Protein AF-A0A8X8BV41-F1 (afdb_monomer_lite)

Secondary structure (DSSP, 8-state):
--------------------------SSSHHHHHHHHS---HHHHHHHHHHHHHHHHHHHHHHHHHHHHHHHH-HHHHHHHHHTTT---STT--TT-GGGGT-TTEEEEEEEEETTEEEEEEEEPPGGGTTTTTT--HHHHHHHTTSSS-EEEEE--SSS-TT-HHHHHHHHHHHHTT-EEEEE--S---S------THHHHTTSTTHIIIIIHHHHHTT----HHHHGGG--S-EEEEEETT-SSS-HHHHHHHHHHHHH-STTTTS-EEEEEEPGGG--TTT-GGG-TTHHHHH-----------HHHHHHHTS--TT-BGGGSTT--HHHHHHHHHTT--BHHHHHHHHHHTTT-HHHHHHHHHHHH---HHHHHHHHHHHHHHHHHH-

Organism: Polypterus senegalus (NCBI:txid55291)

Radius of gyration: 34.91 Å; chains: 1; bounding box: 72×72×114 Å

InterPro domains:
  IPR004122 Barrier- to-autointegration factor, BAF [PF02961] (304-391)
  IPR004122 Barrier- to-autointegration factor, BAF [SM01023] (303-391)
  IPR029058 Alpha/Beta hydrolase fold [G3DSA:3.40.50.1820] (138-190)
  IPR029058 Alpha/Beta hydrolase fold [G3DSA:3.40.50.1820] (191-283)
  IPR029058 Alpha/Beta hydrolase fold [SSF53474] (110-262)
  IPR036617 Barrier-to-autointegration factor, BAF superfamily [G3DSA:1.10.150.40] (305-392)
  IPR036617 Barrier-to-autointegration factor, BAF superfamily [SSF47798] (305-392)
  IPR051387 Barrier-to-autointegration factor [PTHR47507] (303-392)

Foldseek 3Di:
DDDDDDDDDDDDDDDDDDDDDDPDDPPPPVVVVVVVVVPPDVVNVVVVVVVVVVVVVVVVVVCLVVVLVVCVVDLVSLVCQQLVLPAAPPVDDDLCCLVVLVLQQKHWDWDDPDPPFTKIKIKRFAPVCSVVSHPDDPVVSVVSVPDPFAEDEDEDDSAFACSDNLNSLLSVLQSPLGYTYIYMDPDRRDPDDGDDRCLVVCVPPPCSCVRRVVSCVVVVVDPVLLVVLLVDQAAAEQEEECQAPRDHPVVSVVSLVSNVPHPNCVVHHYYYDYHYVVVVCYPRRPSVDPCVSVVPPPPPPVPDVLPVLLVVCLVDDQPFAFCCSAQLQHPQQSVLCVVVVRGGLVSLLVVCVVVVLDLVVQLVVSCVRRVRDSVSSNSRSVSSVSSVVRPD

Sequence (392 aa):
MAAKALWCHSDLAKHHGALGETNFSYTRHTADFQGKMSSVNPASLLKLRYVALKKVALWLLGLYVAIPFIIKLCPSIQAKLVFLNFVRMPYFIDLRRPQDQGLNHTLNFYLQPEDGVNIGVWHTVPEAFWREAQGKDQQWFEDALASTHPVILYLHGNAGTRGGDHRVQLYKVLSSLGYHVVAFDYRVLPQTLSEISPNEIYRNLPGFDWFFLDAITANDIRFASDENVNHISCPVLILHAEDDTVVPFHLGKKLYEIAASSKSLRGHKVHFIPFPKTLGYRHKYIYRSPELPHILRLKPAVMSSTSQKHRDFVAEPMGDKPVTALSGIGEVLGKKLEEQGFDKAYVVLGQFLILRKDDDLFIDWLKDACGANSKQALLCYSCLKEWCDAFL

pLDDT: mean 77.47, std 22.08, range [22.97, 98.31]

Structure (mmCIF, N/CA/C/O backbone):
data_AF-A0A8X8BV41-F1
#
_entry.id   AF-A0A8X8BV41-F1
#
loop_
_atom_site.group_PDB
_atom_site.id
_atom_site.type_symbol
_atom_site.label_atom_id
_atom_site.label_alt_id
_atom_site.label_comp_id
_atom_site.label_asym_id
_atom_site.label_entity_id
_atom_site.label_seq_id
_atom_site.pdbx_PDB_ins_code
_atom_site.Cartn_x
_atom_site.Cartn_y
_atom_site.Cartn_z
_atom_site.occupancy
_atom_site.B_iso_or_equiv
_atom_site.auth_seq_id
_atom_site.auth_comp_id
_atom_site.auth_asym_id
_atom_site.auth_atom_id
_atom_site.pdbx_PDB_model_num
ATOM 1 N N . MET A 1 1 ? 18.649 -33.928 -14.708 1.00 32.22 1 MET A N 1
ATOM 2 C CA . MET A 1 1 ? 19.553 -34.910 -15.342 1.00 32.22 1 MET A CA 1
ATOM 3 C C . MET A 1 1 ? 19.161 -35.049 -16.795 1.00 32.22 1 MET A C 1
ATOM 5 O O . MET A 1 1 ? 18.019 -35.380 -17.076 1.00 32.22 1 MET A O 1
ATOM 9 N N . ALA A 1 2 ? 20.087 -34.724 -17.689 1.00 25.17 2 ALA A N 1
ATOM 10 C CA . ALA A 1 2 ? 19.976 -34.965 -19.117 1.00 25.17 2 ALA A CA 1
ATOM 11 C C . ALA A 1 2 ? 20.374 -36.413 -19.445 1.00 25.17 2 ALA A C 1
ATOM 13 O O . ALA A 1 2 ? 21.339 -36.910 -18.872 1.00 25.17 2 ALA A O 1
ATOM 14 N N . ALA A 1 3 ? 19.694 -37.034 -20.406 1.00 23.41 3 ALA A N 1
ATOM 15 C CA . ALA A 1 3 ? 20.242 -38.069 -21.288 1.00 23.41 3 ALA A CA 1
ATOM 16 C C . ALA A 1 3 ? 19.293 -38.171 -22.502 1.00 23.41 3 ALA A C 1
ATOM 18 O O . ALA A 1 3 ? 18.113 -38.436 -22.331 1.00 23.41 3 ALA A O 1
ATOM 19 N N . LYS A 1 4 ? 19.668 -37.673 -23.686 1.00 24.06 4 LYS A N 1
ATOM 20 C CA . LYS A 1 4 ? 20.529 -38.312 -24.699 1.00 24.06 4 LYS A CA 1
ATOM 21 C C . LYS A 1 4 ? 19.785 -39.451 -25.412 1.00 24.06 4 LYS A C 1
ATOM 23 O O . LYS A 1 4 ? 19.714 -40.557 -24.900 1.00 24.06 4 LYS A O 1
ATOM 28 N N . ALA A 1 5 ? 19.301 -39.173 -26.620 1.00 24.58 5 ALA A N 1
ATOM 29 C CA . ALA A 1 5 ? 18.943 -40.192 -27.598 1.00 24.58 5 ALA A CA 1
ATOM 30 C C . ALA A 1 5 ? 19.482 -39.757 -28.964 1.00 24.58 5 ALA A C 1
ATOM 32 O O . ALA A 1 5 ? 19.038 -38.777 -29.556 1.00 24.58 5 ALA A O 1
ATOM 33 N N . LEU A 1 6 ? 20.508 -40.476 -29.403 1.00 24.31 6 LEU A N 1
ATOM 34 C CA . LEU A 1 6 ? 20.979 -40.539 -30.775 1.00 24.31 6 LEU A CA 1
ATOM 35 C C . LEU A 1 6 ? 20.575 -41.941 -31.234 1.00 24.31 6 LEU A C 1
ATOM 37 O O . LEU A 1 6 ? 20.955 -42.885 -30.547 1.00 24.31 6 LEU A O 1
ATOM 41 N N . TRP A 1 7 ? 19.853 -42.087 -32.343 1.00 22.97 7 TRP A N 1
ATOM 42 C CA . TRP A 1 7 ? 20.139 -43.141 -33.318 1.00 22.97 7 TRP A CA 1
ATOM 43 C C . TRP A 1 7 ? 19.404 -42.904 -34.638 1.00 22.97 7 TRP A C 1
ATOM 45 O O . TRP A 1 7 ? 18.243 -42.513 -34.690 1.00 22.97 7 TRP A O 1
ATOM 55 N N . CYS A 1 8 ? 20.182 -43.115 -35.689 1.00 23.45 8 CYS A N 1
ATOM 56 C CA . CYS A 1 8 ? 19.851 -43.122 -37.098 1.00 23.45 8 CYS A CA 1
ATOM 57 C C . CYS A 1 8 ? 19.177 -44.456 -37.447 1.00 23.45 8 CYS A C 1
ATOM 59 O O . CYS A 1 8 ? 19.630 -45.480 -36.944 1.00 23.45 8 CYS A O 1
ATOM 61 N N . HIS A 1 9 ? 18.184 -44.464 -38.338 1.00 26.14 9 HIS A N 1
ATOM 62 C CA . HIS A 1 9 ? 18.170 -45.434 -39.432 1.00 26.14 9 HIS A CA 1
ATOM 63 C C . HIS A 1 9 ? 17.243 -45.017 -40.578 1.00 26.14 9 HIS A C 1
ATOM 65 O O . HIS A 1 9 ? 16.128 -44.538 -40.399 1.00 26.14 9 HIS A O 1
ATOM 71 N N . SER A 1 10 ? 17.818 -45.215 -41.756 1.00 26.31 10 SER A N 1
ATOM 72 C CA . SER A 1 10 ? 17.280 -45.292 -43.106 1.00 26.31 10 SER A CA 1
ATOM 73 C C . SER A 1 10 ? 16.012 -46.129 -43.255 1.00 26.31 10 SER A C 1
ATOM 75 O O . SER A 1 10 ? 15.995 -47.256 -42.776 1.00 26.31 10 SER A O 1
ATOM 77 N N . ASP A 1 11 ? 15.070 -45.653 -44.069 1.00 29.02 11 ASP A N 1
ATOM 78 C CA . ASP A 1 11 ? 14.213 -46.501 -44.902 1.00 29.02 11 ASP A CA 1
ATOM 79 C C . ASP A 1 11 ? 13.561 -45.664 -46.004 1.00 29.02 11 ASP A C 1
ATOM 81 O O . ASP A 1 11 ? 12.843 -44.714 -45.709 1.00 29.02 11 ASP A O 1
ATOM 85 N N . LEU A 1 12 ? 13.839 -46.010 -47.267 1.00 29.80 12 LEU A N 1
ATOM 86 C CA . LEU A 1 12 ? 12.862 -46.089 -48.364 1.00 29.80 12 LEU A CA 1
ATOM 87 C C . LEU A 1 12 ? 13.579 -46.375 -49.689 1.00 29.80 12 LEU A C 1
ATOM 89 O O . LEU A 1 12 ? 14.011 -45.483 -50.416 1.00 29.80 12 LEU A O 1
ATOM 93 N N . ALA A 1 13 ? 13.654 -47.663 -50.013 1.00 28.03 13 ALA A N 1
ATOM 94 C CA . ALA A 1 13 ? 13.784 -48.157 -51.374 1.00 28.03 13 ALA A CA 1
ATOM 95 C C . ALA A 1 13 ? 12.485 -48.887 -51.734 1.00 28.03 13 ALA A C 1
ATOM 97 O O . ALA A 1 13 ? 12.073 -49.772 -50.985 1.00 28.03 13 ALA A O 1
ATOM 98 N N . LYS A 1 14 ? 11.866 -48.520 -52.867 1.00 31.17 14 LYS A N 1
ATOM 99 C CA . LYS A 1 14 ? 11.128 -49.393 -53.807 1.00 31.17 14 LYS A CA 1
ATOM 100 C C . LYS A 1 14 ? 10.379 -48.541 -54.840 1.00 31.17 14 LYS A C 1
ATOM 102 O O . LYS A 1 14 ? 9.352 -47.959 -54.523 1.00 31.17 14 LYS A O 1
ATOM 107 N N . HIS A 1 15 ? 10.862 -48.538 -56.081 1.00 31.45 15 HIS A N 1
ATOM 108 C CA . HIS A 1 15 ? 10.036 -48.874 -57.245 1.00 31.45 15 HIS A CA 1
ATOM 109 C C . HIS A 1 15 ? 10.924 -49.194 -58.458 1.00 31.45 15 HIS A C 1
ATOM 111 O O . HIS A 1 15 ? 11.815 -48.436 -58.824 1.00 31.45 15 HIS A O 1
ATOM 117 N N . HIS A 1 16 ? 10.683 -50.376 -59.025 1.00 30.83 16 HIS A N 1
ATOM 118 C CA . HIS A 1 16 ? 11.278 -50.918 -60.245 1.00 30.83 16 HIS A CA 1
ATOM 119 C C . HIS A 1 16 ? 10.719 -50.240 -61.505 1.00 30.83 16 HIS A C 1
ATOM 121 O O . HIS A 1 16 ? 9.516 -49.996 -61.568 1.00 30.83 16 HIS A O 1
ATOM 127 N N . GLY A 1 17 ? 11.546 -50.129 -62.553 1.00 29.02 17 GLY A N 1
ATOM 128 C CA . GLY A 1 17 ? 11.070 -50.259 -63.934 1.00 29.02 17 GLY A CA 1
ATOM 129 C C . GLY A 1 17 ? 11.865 -49.505 -65.005 1.00 29.02 17 GLY A C 1
ATOM 130 O O . GLY A 1 17 ? 11.880 -48.285 -65.008 1.00 29.02 17 GLY A O 1
ATOM 131 N N . ALA A 1 18 ? 12.383 -50.280 -65.964 1.00 31.52 18 ALA A N 1
ATOM 132 C CA . ALA A 1 18 ? 12.799 -49.923 -67.328 1.00 31.52 18 ALA A CA 1
ATOM 133 C C . ALA A 1 18 ? 14.270 -49.514 -67.567 1.00 31.52 18 ALA A C 1
ATOM 135 O O . ALA A 1 18 ? 14.703 -48.385 -67.359 1.00 31.52 18 ALA A O 1
ATOM 136 N N . LEU A 1 19 ? 15.004 -50.500 -68.095 1.00 30.02 19 LEU A N 1
ATOM 137 C CA . LEU A 1 19 ? 16.279 -50.396 -68.797 1.00 30.02 19 LEU A CA 1
ATOM 138 C C . LEU A 1 19 ? 16.107 -49.608 -70.104 1.00 30.02 19 LEU A C 1
ATOM 140 O O . LEU A 1 19 ? 15.294 -49.975 -70.950 1.00 30.02 19 LEU A O 1
ATOM 144 N N . GLY A 1 20 ? 16.929 -48.576 -70.274 1.00 30.23 20 GLY A N 1
ATOM 145 C CA . GLY A 1 20 ? 17.225 -47.924 -71.544 1.00 30.23 20 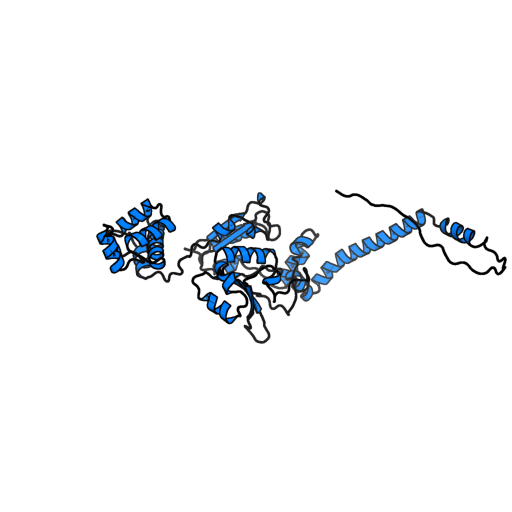GLY A CA 1
ATOM 146 C C . GLY A 1 20 ? 18.695 -47.525 -71.521 1.00 30.23 20 GLY A C 1
ATOM 147 O O . GLY A 1 20 ? 19.109 -46.715 -70.695 1.00 30.23 20 GLY A O 1
ATOM 148 N N . GLU A 1 21 ? 19.495 -48.172 -72.359 1.00 38.38 21 GLU A N 1
ATOM 149 C CA . GLU A 1 21 ? 20.926 -47.939 -72.498 1.00 38.38 21 GLU A CA 1
ATOM 150 C C . GLU A 1 21 ? 21.208 -46.511 -72.974 1.00 38.38 21 GLU A C 1
ATOM 152 O O . GLU A 1 21 ? 20.857 -46.145 -74.090 1.00 38.38 21 GLU 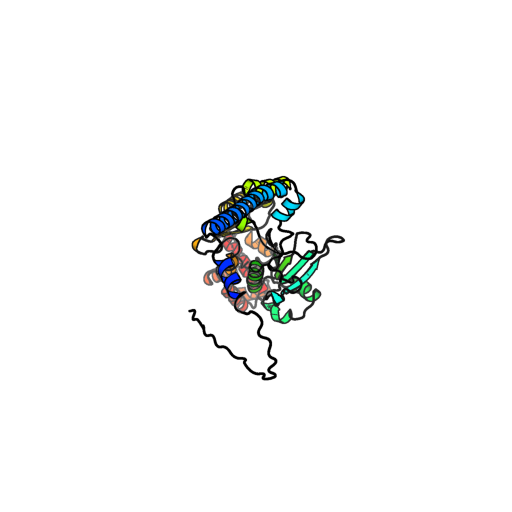A O 1
ATOM 157 N N . THR A 1 22 ? 21.937 -45.734 -72.174 1.00 33.09 22 THR A N 1
ATOM 158 C CA . THR A 1 22 ? 22.790 -44.656 -72.688 1.00 33.09 22 THR A CA 1
ATOM 159 C C . THR A 1 22 ? 24.032 -44.550 -71.812 1.00 33.09 22 THR A C 1
ATOM 161 O O . THR A 1 22 ? 24.012 -43.965 -70.730 1.00 33.09 22 THR A O 1
ATOM 164 N N . ASN A 1 23 ? 25.130 -45.131 -72.295 1.00 40.38 23 ASN A N 1
ATOM 165 C CA . ASN A 1 23 ? 26.480 -44.859 -71.815 1.00 40.38 23 ASN A CA 1
ATOM 166 C C . ASN A 1 23 ? 26.807 -43.379 -72.063 1.00 40.38 23 ASN A C 1
ATOM 168 O O . ASN A 1 23 ? 27.172 -43.005 -73.175 1.00 40.38 23 ASN A O 1
ATOM 172 N N . PHE A 1 24 ? 26.692 -42.536 -71.035 1.00 38.38 24 PHE A N 1
ATOM 173 C CA . PHE A 1 24 ? 27.159 -41.151 -71.088 1.00 38.38 24 PHE A CA 1
ATOM 174 C C . PHE A 1 24 ? 27.867 -40.765 -69.778 1.00 38.38 24 PHE A C 1
ATOM 176 O O . PHE A 1 24 ? 27.253 -40.518 -68.746 1.00 38.38 24 PHE A O 1
ATOM 183 N N . SER A 1 25 ? 29.201 -40.775 -69.837 1.00 42.81 25 SER A N 1
ATOM 184 C CA . SER A 1 25 ? 30.135 -39.947 -69.057 1.00 42.81 25 SER A CA 1
ATOM 185 C C . SER A 1 25 ? 29.757 -39.584 -67.605 1.00 42.81 25 SER A C 1
ATOM 187 O O . SER A 1 25 ? 29.517 -38.416 -67.304 1.00 42.81 25 SER A O 1
ATOM 189 N N . TYR A 1 26 ? 29.814 -40.540 -66.672 1.00 35.38 26 TYR A N 1
ATOM 190 C CA . TYR A 1 26 ? 29.650 -40.273 -65.229 1.00 35.38 26 TYR A CA 1
ATOM 191 C C . TYR A 1 26 ? 30.957 -40.355 -64.416 1.00 35.38 26 TYR A C 1
ATOM 193 O O . TYR A 1 26 ? 30.945 -40.585 -63.213 1.00 35.38 26 TYR A O 1
ATOM 201 N N . THR A 1 27 ? 32.112 -40.145 -65.054 1.00 43.97 27 THR A N 1
ATOM 202 C CA . THR A 1 27 ? 33.430 -40.085 -64.385 1.00 43.97 27 THR A CA 1
ATOM 203 C C . THR A 1 27 ? 34.050 -38.686 -64.354 1.00 43.97 27 THR A C 1
ATOM 205 O O . THR A 1 27 ? 35.176 -38.531 -63.892 1.00 43.97 27 THR A O 1
ATOM 208 N N . ARG A 1 28 ? 33.332 -37.640 -64.796 1.00 42.06 28 ARG A N 1
ATOM 209 C CA . ARG A 1 28 ? 33.878 -36.268 -64.864 1.00 42.06 28 ARG A CA 1
ATOM 210 C C . ARG A 1 28 ? 33.274 -35.265 -63.868 1.00 42.06 28 ARG A C 1
ATOM 212 O O . ARG A 1 28 ? 33.862 -34.211 -63.669 1.00 42.06 28 ARG A O 1
ATOM 219 N N . HIS A 1 29 ? 32.172 -35.594 -63.185 1.00 42.81 29 HIS A N 1
ATOM 220 C CA . HIS A 1 29 ? 31.518 -34.668 -62.241 1.00 42.81 29 HIS A CA 1
ATOM 221 C C . HIS A 1 29 ? 31.833 -34.899 -60.755 1.00 42.81 29 HIS A C 1
ATOM 223 O O . HIS A 1 29 ? 31.687 -33.975 -59.960 1.00 42.81 29 HIS A O 1
ATOM 229 N N . THR A 1 30 ? 32.331 -36.073 -60.360 1.00 43.09 30 THR A N 1
ATOM 230 C CA . THR A 1 30 ? 32.757 -36.331 -58.970 1.00 43.09 30 THR A CA 1
ATOM 231 C C . THR A 1 30 ? 34.164 -35.799 -58.673 1.00 43.09 30 THR A C 1
ATOM 233 O O . THR A 1 30 ? 34.426 -35.360 -57.554 1.00 43.09 30 THR A O 1
ATOM 236 N N . ALA A 1 31 ? 35.037 -35.716 -59.682 1.00 42.62 31 ALA A N 1
ATOM 237 C CA . ALA A 1 31 ? 36.357 -35.092 -59.555 1.00 42.62 31 ALA A CA 1
ATOM 238 C C . ALA A 1 31 ? 36.287 -33.555 -59.434 1.00 42.62 31 ALA A C 1
ATOM 240 O O . ALA A 1 31 ? 37.092 -32.955 -58.723 1.00 42.62 31 ALA A O 1
ATOM 241 N N . ASP A 1 32 ? 35.293 -32.913 -60.060 1.00 46.22 32 ASP A N 1
ATOM 242 C CA . ASP A 1 32 ? 35.145 -31.448 -60.037 1.00 46.22 32 ASP A CA 1
ATOM 243 C C . ASP A 1 32 ? 34.512 -30.927 -58.727 1.00 46.22 32 ASP A C 1
ATOM 245 O O . ASP A 1 32 ? 34.678 -29.763 -58.360 1.00 46.22 32 ASP A O 1
ATOM 249 N N . PHE A 1 33 ? 33.848 -31.802 -57.958 1.00 43.59 33 PHE A N 1
ATOM 250 C CA . PHE A 1 33 ? 33.323 -31.469 -56.627 1.00 43.59 33 PHE A CA 1
ATOM 251 C C . PHE A 1 33 ? 34.357 -31.682 -55.506 1.00 43.59 33 PHE A C 1
ATOM 253 O O . PHE A 1 33 ? 34.440 -30.864 -54.590 1.00 43.59 33 PHE A O 1
ATOM 260 N N . GLN A 1 34 ? 35.216 -32.707 -55.602 1.00 42.97 34 GLN A N 1
ATOM 261 C CA . GLN A 1 34 ? 36.359 -32.876 -54.688 1.00 42.97 34 GLN A CA 1
ATOM 262 C C . GLN A 1 34 ? 37.498 -31.877 -54.971 1.00 42.97 34 GLN A C 1
ATOM 264 O O . GLN A 1 34 ? 38.165 -31.424 -54.038 1.00 42.97 34 GLN A O 1
ATOM 269 N N . GLY A 1 35 ? 37.677 -31.441 -56.223 1.00 41.50 35 GLY A N 1
ATOM 270 C CA . GLY A 1 35 ? 38.643 -30.398 -56.587 1.00 41.50 35 GLY A CA 1
ATOM 271 C C . GLY A 1 35 ? 38.282 -29.001 -56.063 1.00 41.50 35 GLY A C 1
ATOM 272 O O . GLY A 1 35 ? 39.164 -28.263 -55.626 1.00 41.50 35 GLY A O 1
ATOM 273 N N . LYS A 1 36 ? 36.988 -28.650 -56.012 1.00 46.28 36 LYS A N 1
ATOM 274 C CA . LYS A 1 36 ? 36.519 -27.336 -55.522 1.00 46.28 36 LYS A CA 1
ATOM 275 C C . LYS A 1 36 ? 36.455 -27.196 -54.002 1.00 46.28 36 LYS A C 1
ATOM 277 O O . LYS A 1 36 ? 36.433 -26.073 -53.507 1.00 46.28 36 LYS A O 1
ATOM 282 N N . MET A 1 37 ? 36.462 -28.299 -53.253 1.00 44.31 37 MET A N 1
ATOM 283 C CA . MET A 1 37 ? 36.506 -28.257 -51.783 1.00 44.31 37 MET A CA 1
ATOM 284 C C . MET A 1 37 ? 37.936 -28.300 -51.218 1.00 44.31 37 MET A C 1
ATOM 286 O O . MET A 1 37 ? 38.140 -27.999 -50.045 1.00 44.31 37 MET A O 1
ATOM 290 N N . SER A 1 38 ? 38.930 -28.586 -52.066 1.00 50.47 38 SER A N 1
ATOM 291 C CA . SER A 1 38 ? 40.355 -28.648 -51.703 1.00 50.47 38 SER A CA 1
ATOM 292 C C . SER A 1 38 ? 41.100 -27.315 -51.872 1.00 50.47 38 SER A C 1
ATOM 294 O O . SER A 1 38 ? 42.252 -27.199 -51.463 1.00 50.47 38 SER A O 1
ATOM 296 N N . SER A 1 39 ? 40.477 -26.294 -52.471 1.00 52.91 39 SER A N 1
ATOM 297 C CA . SER A 1 39 ? 41.151 -25.034 -52.827 1.00 52.91 39 SER A CA 1
ATOM 298 C C . SER A 1 39 ? 40.865 -23.866 -51.881 1.00 52.91 39 SER A C 1
ATOM 300 O O . SER A 1 39 ? 41.345 -22.755 -52.115 1.00 52.91 39 SER A O 1
ATOM 302 N N . VAL A 1 40 ? 40.091 -24.068 -50.811 1.00 57.94 40 VAL A N 1
ATOM 303 C CA . VAL A 1 40 ? 39.824 -22.993 -49.850 1.00 57.94 40 VAL A CA 1
ATOM 304 C C . VAL A 1 40 ? 40.877 -23.031 -48.752 1.00 57.94 40 VAL A C 1
ATOM 306 O O . VAL A 1 40 ? 40.773 -23.771 -47.778 1.00 57.94 40 VAL A O 1
ATOM 309 N N . ASN A 1 41 ? 41.912 -22.208 -48.919 1.00 66.88 41 ASN A N 1
ATOM 310 C CA . ASN A 1 41 ? 42.982 -22.064 -47.940 1.00 66.88 41 ASN A CA 1
ATOM 311 C C . ASN A 1 41 ? 42.385 -21.709 -46.553 1.00 66.88 41 ASN A C 1
ATOM 313 O O . ASN A 1 41 ? 41.722 -20.673 -46.438 1.00 66.88 41 ASN A O 1
ATOM 317 N N . PRO A 1 42 ? 42.619 -22.495 -45.487 1.00 65.62 42 PRO A N 1
ATOM 318 C CA . PRO A 1 42 ? 42.058 -22.239 -44.157 1.00 65.62 42 PRO A CA 1
ATOM 319 C C . PRO A 1 42 ? 42.440 -20.857 -43.596 1.00 65.62 42 PRO A C 1
ATOM 321 O O . PRO A 1 42 ? 41.635 -20.228 -42.907 1.00 65.62 42 PRO A O 1
ATOM 324 N N . ALA A 1 43 ? 43.604 -20.309 -43.972 1.00 67.50 43 ALA A N 1
ATOM 325 C CA . ALA A 1 43 ? 44.007 -18.946 -43.616 1.00 67.50 43 ALA A CA 1
ATOM 326 C C . ALA A 1 43 ? 43.138 -17.863 -44.292 1.00 67.50 43 ALA A C 1
ATOM 328 O O . ALA A 1 43 ? 42.936 -16.783 -43.733 1.00 67.50 43 ALA A O 1
ATOM 329 N N . SER A 1 44 ? 42.597 -18.149 -45.482 1.00 68.38 44 SER A N 1
ATOM 330 C CA . SER A 1 44 ? 41.702 -17.248 -46.223 1.00 68.38 44 SER A CA 1
ATOM 331 C C . SER A 1 44 ? 40.308 -17.185 -45.585 1.00 68.38 44 SER A C 1
ATOM 333 O O . SER A 1 44 ? 39.763 -16.094 -45.416 1.00 68.38 44 SER A O 1
ATOM 335 N N . LEU A 1 45 ? 39.787 -18.321 -45.103 1.00 69.00 45 LEU A N 1
ATOM 336 C CA . LEU A 1 45 ? 38.539 -18.397 -44.333 1.00 69.00 45 LEU A CA 1
ATOM 337 C C . LEU A 1 45 ? 38.669 -17.724 -42.964 1.00 69.00 45 LEU A C 1
ATOM 339 O O . LEU A 1 45 ? 37.757 -17.010 -42.543 1.00 69.00 45 LEU A O 1
ATOM 343 N N . LEU A 1 46 ? 39.807 -17.904 -42.282 1.00 72.81 46 LEU A N 1
ATOM 344 C CA . LEU A 1 46 ? 40.084 -17.223 -41.015 1.00 72.81 46 LEU A CA 1
ATOM 345 C C . LEU A 1 46 ? 40.148 -15.701 -41.196 1.00 72.81 46 LEU A C 1
ATOM 347 O O . LEU A 1 46 ? 39.543 -14.968 -40.415 1.00 72.81 46 LEU A O 1
ATOM 351 N N . LYS A 1 47 ? 40.823 -15.218 -42.251 1.00 76.19 47 LYS A N 1
ATOM 352 C CA . LYS A 1 47 ? 40.861 -13.788 -42.597 1.00 76.19 47 LYS A CA 1
ATOM 353 C C . LYS A 1 47 ? 39.470 -13.238 -42.905 1.00 76.19 47 LYS A C 1
ATOM 355 O O . LYS A 1 47 ? 39.131 -12.166 -42.409 1.00 76.19 47 LYS A O 1
ATOM 360 N N . LEU A 1 48 ? 38.652 -13.964 -43.668 1.00 76.69 48 LEU A N 1
ATOM 361 C CA . LEU A 1 48 ? 37.287 -13.540 -43.993 1.00 76.69 48 LEU A CA 1
ATOM 362 C C . LEU A 1 48 ? 36.414 -13.433 -42.730 1.00 76.69 48 LEU A C 1
ATOM 364 O O . LEU A 1 48 ? 35.725 -12.431 -42.533 1.00 76.69 48 LEU A O 1
ATOM 368 N N . ARG A 1 49 ? 36.506 -14.425 -41.832 1.00 78.81 49 ARG A N 1
ATOM 369 C CA . ARG A 1 49 ? 35.827 -14.427 -40.526 1.00 78.81 49 ARG A CA 1
ATOM 370 C C . ARG A 1 49 ? 36.300 -13.292 -39.622 1.00 78.81 49 ARG A C 1
ATOM 372 O O . ARG A 1 49 ? 35.471 -12.629 -39.011 1.00 78.81 49 ARG A O 1
ATOM 379 N N . TYR A 1 50 ? 37.602 -13.030 -39.572 1.00 83.00 50 TYR A N 1
ATOM 380 C CA . TYR A 1 50 ? 38.171 -11.924 -38.802 1.00 83.00 50 TYR A CA 1
ATOM 381 C C . TYR A 1 50 ? 37.699 -10.558 -39.317 1.00 83.00 50 TYR A C 1
ATOM 383 O O . TYR A 1 50 ? 37.314 -9.699 -38.528 1.00 83.00 50 TYR A O 1
ATOM 391 N N . VAL A 1 51 ? 37.655 -10.357 -40.637 1.00 84.69 51 VAL A N 1
ATOM 392 C CA . VAL A 1 51 ? 37.138 -9.118 -41.240 1.00 84.69 51 VAL A CA 1
ATOM 393 C C . VAL A 1 51 ? 35.643 -8.949 -40.959 1.00 84.69 51 VAL A C 1
ATOM 395 O O . VAL A 1 51 ? 35.214 -7.843 -40.632 1.00 84.69 51 VAL A O 1
ATOM 398 N N . ALA A 1 52 ? 34.855 -10.024 -41.036 1.00 84.50 52 ALA A N 1
ATOM 399 C CA . ALA A 1 52 ? 33.438 -9.993 -40.681 1.00 84.50 52 ALA A CA 1
ATOM 400 C C . ALA A 1 52 ? 33.232 -9.655 -39.193 1.00 84.50 52 ALA A C 1
ATOM 402 O O . ALA A 1 52 ? 32.476 -8.739 -38.881 1.00 84.50 52 ALA A O 1
ATOM 403 N N . LEU A 1 53 ? 33.967 -10.307 -38.286 1.00 86.81 53 LEU A N 1
ATOM 404 C CA . LEU A 1 53 ? 33.933 -10.024 -36.846 1.00 86.81 53 LEU A CA 1
ATOM 405 C C . LEU A 1 53 ? 34.351 -8.583 -36.534 1.00 86.81 53 LEU A C 1
ATOM 407 O O . LEU A 1 53 ? 33.690 -7.914 -35.747 1.00 86.81 53 LEU A O 1
ATOM 411 N N . LYS A 1 54 ? 35.394 -8.067 -37.195 1.00 87.00 54 LYS A N 1
ATOM 412 C CA . LYS A 1 54 ? 35.837 -6.675 -37.045 1.00 87.00 54 LYS A CA 1
ATOM 413 C C . LYS A 1 54 ? 34.773 -5.684 -37.525 1.00 87.00 54 LYS A C 1
ATOM 415 O O . LYS A 1 54 ? 34.555 -4.671 -36.870 1.00 87.00 54 LYS A O 1
ATOM 420 N N . LYS A 1 55 ? 34.090 -5.971 -38.639 1.00 87.50 55 LYS A N 1
ATOM 421 C CA . LYS A 1 55 ? 32.974 -5.147 -39.132 1.00 87.50 55 LYS A CA 1
ATOM 422 C C . LYS A 1 55 ? 31.789 -5.163 -38.170 1.00 87.50 55 LYS A C 1
ATOM 424 O O . LYS A 1 55 ? 31.237 -4.101 -37.913 1.00 87.50 55 LYS A O 1
ATOM 429 N N . VAL A 1 56 ? 31.438 -6.325 -37.615 1.00 88.38 56 VAL A N 1
ATOM 430 C CA . VAL A 1 56 ? 30.389 -6.447 -36.590 1.00 88.38 56 VAL A CA 1
ATOM 431 C C . VAL A 1 56 ? 30.773 -5.666 -35.334 1.00 88.38 56 VAL A C 1
ATOM 433 O O . VAL A 1 56 ? 29.968 -4.885 -34.845 1.00 88.38 56 VAL A O 1
ATOM 436 N N . ALA A 1 57 ? 32.011 -5.794 -34.853 1.00 86.50 57 ALA A N 1
ATOM 437 C CA . ALA A 1 57 ? 32.498 -5.050 -33.692 1.00 86.50 57 ALA A CA 1
ATOM 438 C C . ALA A 1 57 ? 32.475 -3.527 -33.918 1.00 86.50 57 ALA A C 1
ATOM 440 O O . ALA A 1 57 ? 32.036 -2.788 -33.043 1.00 86.50 57 ALA A O 1
ATOM 441 N N . LEU A 1 58 ? 32.883 -3.054 -35.103 1.00 89.25 58 LEU A N 1
ATOM 442 C CA . LEU A 1 58 ? 32.798 -1.637 -35.477 1.00 89.25 58 LEU A CA 1
ATOM 443 C C . LEU A 1 58 ? 31.349 -1.150 -35.588 1.00 89.25 58 LEU A C 1
ATOM 445 O O . LEU A 1 58 ? 31.059 -0.032 -35.176 1.00 89.25 58 LEU A O 1
ATOM 449 N N . TRP A 1 59 ? 30.439 -1.980 -36.101 1.00 89.94 59 TRP A N 1
ATOM 450 C CA . TRP A 1 59 ? 29.007 -1.675 -36.136 1.00 89.94 59 TRP A CA 1
ATOM 451 C C . TRP A 1 59 ? 28.410 -1.570 -34.733 1.00 89.94 59 TRP A C 1
ATOM 453 O O . TRP A 1 59 ? 27.693 -0.617 -34.447 1.00 89.94 59 TRP A O 1
ATOM 463 N N . LEU A 1 60 ? 28.735 -2.510 -33.842 1.00 82.19 60 LEU A N 1
ATOM 464 C CA . LEU A 1 60 ? 28.303 -2.479 -32.444 1.00 82.19 60 LEU A CA 1
ATOM 465 C C . LEU A 1 60 ? 28.866 -1.256 -31.711 1.00 82.19 60 LEU A C 1
ATOM 467 O O . LEU A 1 60 ? 28.133 -0.610 -30.970 1.00 82.19 60 LEU A O 1
ATOM 471 N N . LEU A 1 61 ? 30.127 -0.894 -31.966 1.00 82.62 61 LEU A N 1
ATOM 472 C CA . LEU A 1 61 ? 30.740 0.321 -31.428 1.00 82.62 61 LEU A CA 1
ATOM 473 C C . LEU A 1 61 ? 30.066 1.589 -31.975 1.00 82.62 61 LEU A C 1
ATOM 475 O O . LEU A 1 61 ? 29.783 2.513 -31.220 1.00 82.62 61 LEU A O 1
ATOM 479 N N . GLY A 1 62 ? 29.764 1.623 -33.275 1.00 84.88 62 GLY A N 1
ATOM 480 C CA . GLY A 1 62 ? 29.036 2.722 -33.905 1.00 84.88 62 GLY A CA 1
ATOM 481 C C . GLY A 1 62 ? 27.635 2.893 -33.321 1.00 84.88 62 GLY A C 1
ATOM 482 O O . GLY A 1 62 ? 27.257 4.005 -32.967 1.00 84.88 62 GLY A O 1
ATOM 483 N N . LEU A 1 63 ? 26.893 1.798 -33.138 1.00 80.12 63 LEU A N 1
ATOM 484 C CA . LEU A 1 63 ? 25.593 1.803 -32.461 1.00 80.12 63 LEU A CA 1
ATOM 485 C C . LEU A 1 63 ? 25.714 2.277 -31.009 1.00 80.12 63 LEU A C 1
ATOM 487 O O . LEU A 1 63 ? 24.920 3.106 -30.573 1.00 80.12 63 LEU A O 1
ATOM 491 N N . TYR A 1 64 ? 26.730 1.807 -30.283 1.00 74.88 64 TYR A N 1
ATOM 492 C CA . TYR A 1 64 ? 26.995 2.200 -28.900 1.00 74.88 64 TYR A CA 1
ATOM 493 C C . TYR A 1 64 ? 27.226 3.712 -28.747 1.00 74.88 64 TYR A C 1
ATOM 495 O O . TYR A 1 64 ? 26.771 4.300 -27.772 1.00 74.88 64 TYR A O 1
ATOM 503 N N . VAL A 1 65 ? 27.876 4.357 -29.723 1.00 79.06 65 VAL A N 1
ATOM 504 C CA . VAL A 1 65 ? 28.104 5.813 -29.720 1.00 79.06 65 VAL A CA 1
ATOM 505 C C . VAL A 1 65 ? 26.902 6.591 -30.272 1.00 79.06 65 VAL A C 1
ATOM 507 O O . VAL A 1 65 ? 26.543 7.641 -29.739 1.00 79.06 65 VAL A O 1
ATOM 510 N N . ALA A 1 66 ? 26.253 6.094 -31.327 1.00 78.44 66 ALA A N 1
ATOM 511 C CA . ALA A 1 66 ? 25.172 6.801 -32.011 1.00 78.44 66 ALA A CA 1
ATOM 512 C C . ALA A 1 66 ? 23.861 6.815 -31.211 1.00 78.44 66 ALA A C 1
ATOM 514 O O . ALA A 1 66 ? 23.171 7.833 -31.195 1.00 78.44 66 ALA A O 1
ATOM 515 N N . ILE A 1 67 ? 23.515 5.715 -30.532 1.00 72.94 67 ILE A N 1
ATOM 516 C CA . ILE A 1 67 ? 22.252 5.585 -29.787 1.00 72.94 67 ILE A CA 1
ATOM 517 C C . ILE A 1 67 ? 22.122 6.668 -28.691 1.00 72.94 67 ILE A C 1
ATOM 519 O O . ILE A 1 67 ? 21.109 7.372 -28.696 1.00 72.94 67 ILE A O 1
ATOM 523 N N . PRO A 1 68 ? 23.120 6.896 -27.810 1.00 67.00 68 PRO A N 1
ATOM 524 C CA . PRO A 1 68 ? 23.061 7.972 -26.818 1.00 67.00 68 PRO A CA 1
ATOM 525 C C . PRO A 1 68 ? 22.922 9.372 -27.431 1.00 67.00 68 PRO A C 1
ATOM 527 O O . PRO A 1 68 ? 22.183 10.207 -26.909 1.00 67.00 68 PRO A O 1
ATOM 530 N N . PHE A 1 69 ? 23.584 9.625 -28.563 1.00 73.56 69 PHE A N 1
ATOM 531 C CA . PHE A 1 69 ? 23.552 10.923 -29.240 1.00 73.56 69 PHE A CA 1
ATOM 532 C C . PHE A 1 69 ? 22.193 11.210 -29.899 1.00 73.56 69 PHE A C 1
ATOM 534 O O . PHE A 1 69 ? 21.642 12.296 -29.730 1.00 73.56 69 PHE A O 1
ATOM 541 N N . ILE A 1 70 ? 21.608 10.222 -30.586 1.00 70.06 70 ILE A N 1
ATOM 542 C CA . ILE A 1 70 ? 20.273 10.324 -31.203 1.00 70.06 70 ILE A CA 1
ATOM 543 C C . ILE A 1 70 ? 19.201 10.585 -30.139 1.00 70.06 70 ILE A C 1
ATOM 545 O O . ILE A 1 70 ? 18.313 11.414 -30.336 1.00 70.06 70 ILE A O 1
ATOM 549 N N . ILE A 1 71 ? 19.297 9.908 -28.995 1.00 63.44 71 ILE A N 1
ATOM 550 C CA . ILE A 1 71 ? 18.360 10.079 -27.882 1.00 63.44 71 ILE A CA 1
ATOM 551 C C . ILE A 1 71 ? 18.504 11.473 -27.267 1.00 63.44 71 ILE A C 1
ATOM 553 O O . ILE A 1 71 ? 17.494 12.106 -26.976 1.00 63.44 71 ILE A O 1
ATOM 557 N N . LYS A 1 72 ? 19.727 12.008 -27.148 1.00 65.38 72 LYS A N 1
ATOM 558 C CA . LYS A 1 72 ? 19.956 13.380 -26.669 1.00 65.38 72 LYS A CA 1
ATOM 559 C C . LYS A 1 72 ? 19.386 14.457 -27.595 1.00 65.38 72 LYS A C 1
ATOM 561 O O . LYS A 1 72 ? 18.893 15.470 -27.113 1.00 65.38 72 LYS A O 1
ATOM 566 N N . LEU A 1 73 ? 19.427 14.238 -28.907 1.00 71.81 73 LEU A N 1
ATOM 567 C CA . LEU A 1 73 ? 18.898 15.181 -29.897 1.00 71.81 73 LEU A CA 1
ATOM 568 C C . LEU A 1 73 ? 17.364 15.200 -29.974 1.00 71.81 73 LEU A C 1
ATOM 570 O O . LEU A 1 73 ? 16.803 16.103 -30.592 1.00 71.81 73 LEU A O 1
ATOM 574 N N . CYS A 1 74 ? 16.674 14.225 -29.372 1.00 68.12 74 CYS A N 1
ATOM 575 C CA . CYS A 1 74 ? 15.226 14.096 -29.488 1.00 68.12 74 CYS A CA 1
ATOM 576 C C . CYS A 1 74 ? 14.534 14.018 -28.111 1.00 68.12 74 CYS A C 1
ATOM 578 O O . CYS A 1 74 ? 14.353 12.922 -27.571 1.00 68.12 74 CYS A O 1
ATOM 580 N N . PRO A 1 75 ? 14.047 15.154 -27.572 1.00 62.31 75 PRO A N 1
ATOM 581 C CA . PRO A 1 75 ? 13.325 15.203 -26.294 1.00 62.31 75 PRO A CA 1
ATOM 582 C C . PRO A 1 75 ? 12.108 14.264 -26.236 1.00 62.31 75 PRO A C 1
ATOM 584 O O . PRO A 1 75 ? 11.832 13.633 -25.218 1.00 62.31 75 PRO A O 1
ATOM 587 N N . SER A 1 76 ? 11.419 14.069 -27.366 1.00 56.56 76 SER A N 1
ATOM 588 C CA . SER A 1 76 ? 10.284 13.138 -27.447 1.00 56.56 76 SER A CA 1
ATOM 589 C C . SER A 1 76 ? 10.678 11.667 -27.232 1.00 56.56 76 SER A C 1
ATOM 591 O O . SER A 1 76 ? 9.870 10.878 -26.739 1.00 56.56 76 SER A O 1
ATOM 593 N N . ILE A 1 77 ? 11.916 11.286 -27.572 1.00 60.94 77 ILE A N 1
ATOM 594 C CA . ILE A 1 77 ? 12.465 9.945 -27.332 1.00 60.94 77 ILE A CA 1
ATOM 595 C C . ILE A 1 77 ? 12.945 9.829 -25.879 1.00 60.94 77 ILE A C 1
ATOM 597 O O . ILE A 1 77 ? 12.737 8.788 -25.259 1.00 60.94 77 ILE A O 1
ATOM 601 N N . GLN A 1 78 ? 13.499 10.902 -25.305 1.00 56.94 78 GLN A N 1
ATOM 602 C CA . GLN A 1 78 ? 13.887 10.972 -23.890 1.00 56.94 78 GLN A CA 1
ATOM 603 C C . GLN A 1 78 ? 12.703 10.753 -22.948 1.00 56.94 78 GLN A C 1
ATOM 605 O O . GLN A 1 78 ? 12.750 9.846 -22.122 1.00 56.94 78 GLN A O 1
ATOM 610 N N . ALA A 1 79 ? 11.612 11.509 -23.111 1.00 55.66 79 ALA A N 1
ATOM 611 C CA . ALA A 1 79 ? 10.409 11.341 -22.295 1.00 55.66 79 ALA A CA 1
ATOM 612 C C . ALA A 1 79 ? 9.854 9.908 -22.412 1.00 55.66 79 ALA A C 1
ATOM 614 O O . ALA A 1 79 ? 9.524 9.259 -21.419 1.00 55.66 79 ALA A O 1
ATOM 615 N N . LYS A 1 80 ? 9.843 9.355 -23.630 1.00 56.22 80 LYS A N 1
ATOM 616 C CA . LYS A 1 80 ? 9.445 7.965 -23.880 1.00 56.22 80 LYS A CA 1
ATOM 617 C C . LYS A 1 80 ? 10.363 6.951 -23.192 1.00 56.22 80 LYS A C 1
ATOM 619 O O . LYS A 1 80 ? 9.847 5.938 -22.741 1.00 56.22 80 LYS A O 1
ATOM 624 N N . LEU A 1 81 ? 11.670 7.198 -23.078 1.00 57.81 81 LEU A N 1
ATOM 625 C CA . LEU A 1 81 ? 12.649 6.334 -22.394 1.00 57.81 81 LEU A CA 1
ATOM 626 C C . LEU A 1 81 ? 12.629 6.454 -20.873 1.00 57.81 81 LEU A C 1
ATOM 628 O O . LEU A 1 81 ? 12.837 5.452 -20.200 1.00 57.81 81 LEU A O 1
ATOM 632 N N . VAL A 1 82 ? 12.354 7.640 -20.333 1.00 54.81 82 VAL A N 1
ATOM 633 C CA . VAL A 1 82 ? 12.222 7.869 -18.886 1.00 54.81 82 VAL A CA 1
ATOM 634 C C . VAL A 1 82 ? 10.964 7.194 -18.341 1.00 54.81 82 VAL A C 1
ATOM 636 O O . VAL A 1 82 ? 11.005 6.545 -17.295 1.00 54.81 82 VAL A O 1
ATOM 639 N N . PHE A 1 83 ? 9.850 7.310 -19.065 1.00 51.41 83 PHE A N 1
ATOM 640 C CA . PHE A 1 83 ? 8.570 6.726 -18.659 1.00 51.41 83 PHE A CA 1
ATOM 641 C C . PHE A 1 83 ? 8.319 5.322 -19.232 1.00 51.41 83 PHE A C 1
ATOM 643 O O . PHE A 1 83 ? 7.419 4.624 -18.769 1.00 51.41 83 PHE A O 1
ATOM 650 N N . LEU A 1 84 ? 9.111 4.895 -20.225 1.00 51.25 84 LEU A N 1
ATOM 651 C CA . LEU A 1 84 ? 8.937 3.643 -20.981 1.00 51.25 84 LEU A CA 1
ATOM 652 C C . LEU A 1 84 ? 7.554 3.444 -21.552 1.00 51.25 84 LEU A C 1
ATOM 654 O O . LEU A 1 84 ? 7.032 2.335 -21.631 1.00 51.25 84 LEU A O 1
ATOM 658 N N . ASN A 1 85 ? 7.014 4.532 -22.075 1.00 47.28 85 ASN A N 1
ATOM 659 C CA . ASN A 1 85 ? 5.693 4.551 -22.677 1.00 47.28 85 ASN A CA 1
ATOM 660 C C . ASN A 1 85 ? 5.613 3.746 -23.991 1.00 47.28 85 ASN A C 1
ATOM 662 O O . ASN A 1 85 ? 4.578 3.787 -24.638 1.00 47.28 85 ASN A O 1
ATOM 666 N N . PHE A 1 86 ? 6.679 3.063 -24.435 1.00 42.72 86 PHE A N 1
ATOM 667 C CA . PHE A 1 86 ? 6.756 2.405 -25.749 1.00 42.72 86 PHE A CA 1
ATOM 668 C C . PHE A 1 86 ? 7.177 0.924 -25.730 1.00 42.72 86 PHE A C 1
ATOM 670 O O . PHE A 1 86 ? 7.115 0.277 -26.775 1.00 42.72 86 PHE A O 1
ATOM 677 N N . VAL A 1 87 ? 7.602 0.363 -24.591 1.00 42.81 87 VAL A N 1
ATOM 678 C CA . VAL A 1 87 ? 8.019 -1.051 -24.500 1.00 42.81 87 VAL A CA 1
ATOM 679 C C . VAL A 1 87 ? 6.856 -1.893 -23.963 1.00 42.81 87 VAL A C 1
ATOM 681 O O . VAL A 1 87 ? 6.316 -1.591 -22.904 1.00 42.81 87 VAL A O 1
ATOM 684 N N . ARG A 1 88 ? 6.461 -2.929 -24.722 1.00 47.78 88 ARG A N 1
ATOM 685 C CA . ARG A 1 88 ? 5.445 -3.939 -24.362 1.00 47.78 88 ARG A CA 1
ATOM 686 C C . ARG A 1 88 ? 6.136 -5.211 -23.866 1.00 47.78 88 ARG A C 1
ATOM 688 O O . ARG A 1 88 ? 6.541 -5.992 -24.715 1.00 47.78 88 ARG A O 1
ATOM 695 N N . MET A 1 89 ? 6.277 -5.447 -22.562 1.00 42.47 89 MET A N 1
ATOM 696 C CA . MET A 1 89 ? 6.705 -6.742 -22.003 1.00 42.47 89 MET A CA 1
ATOM 697 C C . MET A 1 89 ? 6.227 -6.932 -20.544 1.00 42.47 89 MET A C 1
ATOM 699 O O . MET A 1 89 ? 6.707 -6.223 -19.673 1.00 42.47 89 MET A O 1
ATOM 703 N N . PRO A 1 90 ? 5.412 -7.950 -20.209 1.00 47.19 90 PRO A N 1
ATOM 704 C CA . PRO A 1 90 ? 5.006 -9.053 -21.065 1.00 47.19 90 PRO A CA 1
ATOM 705 C C . PRO A 1 90 ? 3.814 -8.664 -21.946 1.00 47.19 90 PRO A C 1
ATOM 707 O O . PRO A 1 90 ? 2.865 -8.028 -21.499 1.00 47.19 90 PRO A O 1
ATOM 710 N N . TYR A 1 91 ? 3.848 -9.111 -23.202 1.00 52.50 91 TYR A N 1
ATOM 711 C CA . TYR A 1 91 ? 2.846 -8.869 -24.253 1.00 52.50 91 TYR A CA 1
ATOM 712 C C . TYR A 1 91 ? 1.405 -9.343 -23.938 1.00 52.50 91 TYR A C 1
ATOM 714 O O . TYR A 1 91 ? 0.541 -9.247 -24.805 1.00 52.50 91 TYR A O 1
ATOM 722 N N . PHE A 1 92 ? 1.123 -9.859 -22.736 1.00 57.78 92 PHE A N 1
ATOM 723 C CA . PHE A 1 92 ? -0.032 -10.727 -22.471 1.00 57.78 92 PHE A CA 1
ATOM 724 C C . PHE A 1 92 ? -0.954 -10.277 -21.326 1.00 57.78 92 PHE A C 1
ATOM 726 O O . PHE A 1 92 ? -1.856 -11.028 -20.967 1.00 57.78 92 PHE A O 1
ATOM 733 N N . ILE A 1 93 ? -0.762 -9.090 -20.736 1.00 68.00 93 ILE A N 1
ATOM 734 C CA . ILE A 1 93 ? -1.638 -8.623 -19.646 1.00 68.00 93 ILE A CA 1
ATOM 735 C C . ILE A 1 93 ? -2.796 -7.807 -20.224 1.00 68.00 93 ILE A C 1
ATOM 737 O O . ILE A 1 93 ? -2.627 -6.644 -20.596 1.00 68.00 93 ILE A O 1
ATOM 741 N N . ASP A 1 94 ? -3.988 -8.404 -20.273 1.00 82.38 94 ASP A N 1
ATOM 742 C CA . ASP A 1 94 ? -5.224 -7.668 -20.535 1.00 82.38 94 ASP A CA 1
ATOM 743 C C . ASP A 1 94 ? -5.710 -7.008 -19.240 1.00 82.38 94 ASP A C 1
ATOM 745 O O . ASP A 1 94 ? -6.300 -7.650 -18.370 1.00 82.38 94 ASP A O 1
ATOM 749 N N . LEU A 1 95 ? -5.477 -5.698 -19.111 1.00 85.69 95 LEU A N 1
ATOM 750 C CA . LEU A 1 95 ? -5.884 -4.941 -17.925 1.00 85.69 95 LEU A CA 1
ATOM 751 C C . LEU A 1 95 ? -7.408 -4.893 -17.729 1.00 85.69 95 LEU A C 1
ATOM 753 O O . LEU A 1 95 ? -7.866 -4.539 -16.649 1.00 85.69 95 LEU A O 1
ATOM 757 N N . ARG A 1 96 ? -8.209 -5.270 -18.730 1.00 87.94 96 ARG A N 1
ATOM 758 C CA . ARG A 1 96 ? -9.669 -5.381 -18.587 1.00 87.94 96 ARG A CA 1
ATOM 759 C C . ARG A 1 96 ? -10.085 -6.653 -17.850 1.00 87.94 96 ARG A C 1
ATOM 761 O O . ARG A 1 96 ? -11.229 -6.750 -17.421 1.00 87.94 96 ARG A O 1
ATOM 768 N N . ARG A 1 97 ? -9.173 -7.622 -17.719 1.00 88.69 97 ARG A N 1
ATOM 769 C CA . ARG A 1 97 ? -9.419 -8.952 -17.155 1.00 88.69 97 ARG A CA 1
ATOM 770 C C . ARG A 1 97 ? -8.489 -9.236 -15.966 1.00 88.69 97 ARG A C 1
ATOM 772 O O . ARG A 1 97 ? -7.604 -10.088 -16.071 1.00 88.69 97 ARG A O 1
ATOM 779 N N . PRO A 1 98 ? -8.664 -8.551 -14.820 1.00 92.88 98 PRO A N 1
ATOM 780 C CA . PRO A 1 98 ? -7.841 -8.773 -13.624 1.00 92.88 98 PRO A CA 1
ATOM 781 C C . PRO A 1 98 ? -7.814 -10.245 -13.163 1.00 92.88 98 PRO A C 1
ATOM 783 O O . PRO A 1 98 ? -6.797 -10.712 -12.646 1.00 92.88 98 PRO A O 1
ATOM 786 N N . GLN A 1 99 ? -8.874 -11.013 -13.429 1.00 91.12 99 GLN A N 1
ATOM 787 C CA . GLN A 1 99 ? -8.953 -12.447 -13.146 1.00 91.12 99 GLN A CA 1
ATOM 788 C C . GLN A 1 99 ? -7.841 -13.272 -13.807 1.00 91.12 99 GLN A C 1
ATOM 790 O O . GLN A 1 99 ? -7.374 -14.242 -13.211 1.00 91.12 99 GLN A O 1
ATOM 795 N N . ASP A 1 100 ? -7.344 -12.859 -14.977 1.00 90.44 100 ASP A N 1
ATOM 796 C CA . ASP A 1 100 ? -6.261 -13.562 -15.674 1.00 90.44 100 ASP A CA 1
ATOM 797 C C . ASP A 1 100 ? -4.918 -13.410 -14.930 1.00 90.44 100 ASP A C 1
ATOM 799 O O . ASP A 1 100 ? -3.986 -14.177 -15.158 1.00 90.44 100 ASP A O 1
ATOM 803 N N . GLN A 1 101 ? -4.818 -12.442 -14.011 1.00 89.06 101 GLN A N 1
ATOM 804 C CA . GLN A 1 101 ? -3.678 -12.244 -13.106 1.00 89.06 101 GLN A CA 1
ATOM 805 C C . GLN A 1 101 ? -3.900 -12.911 -11.730 1.00 89.06 101 GLN A C 1
ATOM 807 O O . GLN A 1 101 ? -3.120 -12.741 -10.790 1.00 89.06 101 GLN A O 1
ATOM 812 N N . GLY A 1 102 ? -4.977 -13.689 -11.583 1.00 91.31 102 GLY A N 1
ATOM 813 C CA . GLY A 1 102 ? -5.343 -14.357 -10.336 1.00 91.31 102 GLY A CA 1
ATOM 814 C C . GLY A 1 102 ? -5.994 -13.435 -9.304 1.00 91.31 102 GLY A C 1
ATOM 815 O O . GLY A 1 102 ? -5.923 -13.730 -8.113 1.00 91.31 102 GLY A O 1
ATOM 816 N N . LEU A 1 103 ? -6.589 -12.322 -9.740 1.00 94.56 103 LEU A N 1
ATOM 817 C CA . LEU A 1 103 ? -7.439 -11.461 -8.920 1.00 94.56 103 LEU A CA 1
ATOM 818 C C . LEU A 1 103 ? -8.911 -11.817 -9.164 1.00 94.56 103 LEU A C 1
ATOM 820 O O . LEU A 1 103 ? -9.550 -11.312 -10.082 1.00 94.56 103 LEU A O 1
ATOM 824 N N . ASN A 1 104 ? -9.440 -12.742 -8.368 1.00 93.56 104 ASN A N 1
ATOM 825 C CA . ASN A 1 104 ? -10.769 -13.331 -8.562 1.00 93.56 104 ASN A CA 1
ATOM 826 C C . ASN A 1 104 ? -11.933 -12.500 -7.991 1.00 93.56 104 ASN A C 1
ATOM 828 O O . ASN A 1 104 ? -13.085 -12.860 -8.207 1.00 93.56 104 ASN A O 1
ATOM 832 N N . HIS A 1 105 ? -11.659 -11.417 -7.267 1.00 96.50 105 HIS A N 1
ATOM 833 C CA . HIS A 1 105 ? -12.663 -10.530 -6.664 1.00 96.50 105 HIS A CA 1
ATOM 834 C C . HIS A 1 105 ? -12.312 -9.057 -6.926 1.00 96.50 105 HIS A C 1
ATOM 836 O O . HIS A 1 105 ? -12.368 -8.196 -6.047 1.00 96.50 105 HIS A O 1
ATOM 842 N N . THR A 1 106 ? -11.914 -8.786 -8.169 1.00 97.44 106 THR A N 1
ATOM 843 C CA . THR A 1 106 ? -11.491 -7.464 -8.629 1.00 97.44 106 THR A CA 1
ATOM 844 C C . THR A 1 106 ? -12.261 -7.076 -9.874 1.00 97.44 106 THR A C 1
ATOM 846 O O . THR A 1 106 ? -12.297 -7.835 -10.842 1.00 97.44 106 THR A O 1
ATOM 849 N N . LEU A 1 107 ? -12.820 -5.871 -9.871 1.00 96.50 107 LEU A N 1
ATOM 850 C CA . LEU A 1 107 ? -13.470 -5.283 -11.032 1.00 96.50 107 LEU A CA 1
ATOM 851 C C . LEU A 1 107 ? -12.539 -4.287 -11.724 1.00 96.50 107 LEU A C 1
ATOM 853 O O . LEU A 1 107 ? -11.878 -3.486 -11.064 1.00 96.50 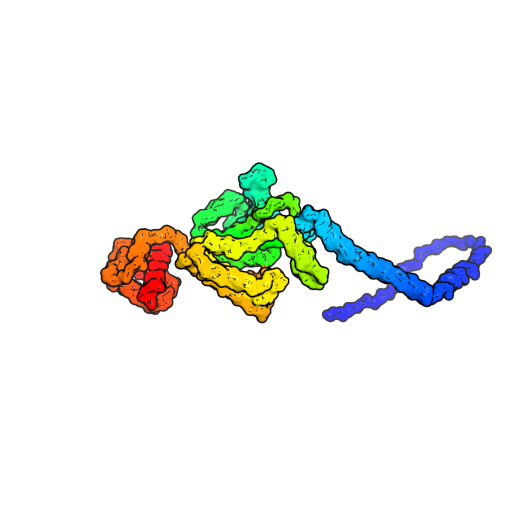107 LEU A O 1
ATOM 857 N N . ASN A 1 108 ? -12.530 -4.307 -13.058 1.00 94.94 108 ASN A N 1
ATOM 858 C CA . ASN A 1 108 ? -11.957 -3.236 -13.864 1.00 94.94 108 ASN A CA 1
ATOM 859 C C . ASN A 1 108 ? -13.058 -2.300 -14.378 1.00 94.94 108 ASN A C 1
ATOM 861 O O . ASN A 1 108 ? -13.969 -2.756 -15.065 1.00 94.94 108 ASN A O 1
ATOM 865 N N . PHE A 1 109 ? -12.902 -1.000 -14.153 1.00 91.31 109 PHE A N 1
ATOM 866 C CA . PHE A 1 109 ? -13.738 0.046 -14.745 1.00 91.31 109 PHE A CA 1
ATOM 867 C C . PHE A 1 109 ? -12.888 1.257 -15.145 1.00 91.31 109 PHE A C 1
ATOM 869 O O . PHE A 1 109 ? -11.667 1.257 -14.963 1.00 91.31 109 PHE A O 1
ATOM 876 N N . TYR A 1 110 ? -13.517 2.266 -15.746 1.00 88.62 110 TYR A N 1
ATOM 877 C CA . TYR A 1 110 ? -12.839 3.472 -16.210 1.00 88.62 110 TYR A CA 1
ATOM 878 C C . TYR A 1 110 ? -13.492 4.720 -15.627 1.00 88.62 110 TYR A C 1
ATOM 880 O O . TYR A 1 110 ? -14.714 4.835 -15.615 1.00 88.62 110 TYR A O 1
ATOM 888 N N . LEU A 1 111 ? -12.662 5.651 -15.166 1.00 84.12 111 LEU A N 1
ATOM 889 C CA . LEU A 1 111 ? -13.071 6.997 -14.787 1.00 84.12 111 LEU A CA 1
ATOM 890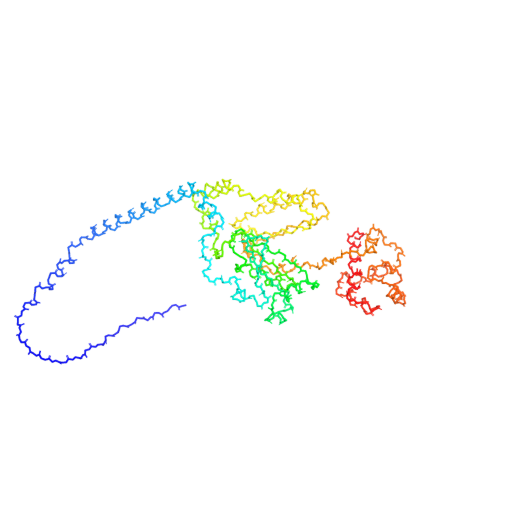 C C . LEU A 1 111 ? -12.769 7.955 -15.935 1.00 84.12 111 LEU A C 1
ATOM 892 O O . LEU A 1 111 ? -11.719 7.846 -16.573 1.00 84.12 111 LEU A O 1
ATOM 896 N N . GLN A 1 112 ? -13.662 8.915 -16.156 1.00 79.75 112 GLN A N 1
ATOM 897 C CA . GLN A 1 112 ? -13.505 9.942 -17.179 1.00 79.75 112 GLN A CA 1
ATOM 898 C C . GLN A 1 112 ? -13.513 11.327 -16.511 1.00 79.75 112 GLN A C 1
ATOM 900 O O . GLN A 1 112 ? -14.569 11.947 -16.410 1.00 79.75 112 GLN A O 1
ATOM 905 N N . PRO A 1 113 ? -12.367 11.789 -15.973 1.00 73.94 113 PRO A N 1
ATOM 906 C CA . PRO A 1 113 ? -12.298 13.081 -15.287 1.00 73.94 113 PRO A CA 1
ATOM 907 C C . PRO A 1 113 ? -12.450 14.268 -16.248 1.00 73.94 113 PRO A C 1
ATOM 909 O O . PRO A 1 113 ? -12.942 15.317 -15.848 1.00 73.94 113 PRO A O 1
ATOM 912 N N . GLU A 1 114 ? -12.032 14.097 -17.505 1.00 73.81 114 GLU A N 1
ATOM 913 C CA . GLU A 1 114 ? -12.057 15.114 -18.556 1.00 73.81 114 GLU A CA 1
ATOM 914 C C . GLU A 1 114 ? -12.443 14.474 -19.898 1.00 73.81 114 GLU A C 1
ATOM 916 O O . GLU A 1 114 ? -12.280 13.265 -20.106 1.00 73.81 114 GLU A O 1
ATOM 921 N N . ASP A 1 115 ? -12.934 15.286 -20.834 1.00 70.62 115 ASP A N 1
ATOM 922 C CA . ASP A 1 115 ? -13.291 14.822 -22.173 1.00 70.62 115 ASP A CA 1
ATOM 923 C C . ASP A 1 115 ? -12.083 14.210 -22.894 1.00 70.62 115 ASP A C 1
ATOM 925 O O . ASP A 1 115 ? -11.028 14.823 -23.049 1.00 70.62 115 ASP A O 1
ATOM 929 N N . GLY A 1 116 ? -12.240 12.965 -23.350 1.00 68.00 116 GLY A N 1
ATOM 930 C CA . GLY A 1 116 ? -11.182 12.229 -24.043 1.00 68.00 116 GLY A CA 1
ATOM 931 C C . GLY A 1 116 ? -10.115 11.605 -23.135 1.00 68.00 116 GLY A C 1
ATOM 932 O O . GLY A 1 116 ? -9.233 10.914 -23.649 1.00 68.00 116 GLY A O 1
ATOM 933 N N . VAL A 1 117 ? -10.202 11.767 -21.809 1.00 69.50 117 VAL A N 1
ATOM 934 C CA . VAL A 1 117 ? -9.275 11.152 -20.847 1.00 69.50 117 VAL A CA 1
ATOM 935 C C . VAL A 1 117 ? -9.958 9.991 -20.135 1.00 69.50 117 VAL A C 1
ATOM 937 O O . VAL A 1 117 ? -10.901 10.189 -19.383 1.00 69.50 117 VAL A O 1
ATOM 940 N N . ASN A 1 118 ? -9.447 8.773 -20.325 1.00 74.00 118 ASN A N 1
ATOM 941 C CA . ASN A 1 118 ? -9.930 7.580 -19.626 1.00 74.00 118 ASN A CA 1
ATOM 942 C C . ASN A 1 118 ? -8.855 7.033 -18.688 1.00 74.00 118 ASN A C 1
ATOM 944 O O . ASN A 1 118 ? -7.764 6.670 -19.129 1.00 74.00 118 ASN A O 1
ATOM 948 N N . ILE A 1 119 ? -9.190 6.917 -17.407 1.00 81.94 119 ILE A N 1
ATOM 949 C CA . ILE A 1 119 ? -8.329 6.357 -16.368 1.00 81.94 119 ILE A CA 1
ATOM 950 C C . ILE A 1 119 ? -8.829 4.963 -16.012 1.00 81.94 119 ILE A C 1
ATOM 952 O O . ILE A 1 119 ? -9.953 4.804 -15.548 1.00 81.94 119 ILE A O 1
ATOM 956 N N . GLY A 1 120 ? -7.995 3.944 -16.220 1.00 87.31 120 GLY A N 1
ATOM 957 C CA . GLY A 1 120 ? -8.318 2.581 -15.812 1.00 87.31 120 GLY A CA 1
ATOM 958 C C . GLY A 1 120 ? -8.182 2.399 -14.303 1.00 87.31 120 GLY A C 1
ATOM 959 O O . GLY A 1 120 ? -7.155 2.760 -13.726 1.00 87.31 120 GLY A O 1
ATOM 960 N N . VAL A 1 121 ? -9.190 1.789 -13.684 1.00 92.75 121 VAL A N 1
ATOM 961 C CA . VAL A 1 121 ? -9.251 1.515 -12.246 1.00 92.75 121 VAL A CA 1
ATOM 962 C C . VAL A 1 121 ? -9.505 0.035 -12.012 1.00 92.75 121 VAL A C 1
ATOM 964 O O . VAL A 1 121 ? -10.362 -0.573 -12.650 1.00 92.75 121 VAL A O 1
ATOM 967 N N . TRP A 1 122 ? -8.752 -0.545 -11.084 1.00 96.75 122 TRP A N 1
ATOM 968 C CA . TRP A 1 122 ? -9.027 -1.841 -10.484 1.00 96.75 122 TRP A CA 1
ATOM 969 C C . TRP A 1 122 ? -9.493 -1.648 -9.051 1.00 96.75 122 TRP A C 1
ATOM 971 O O . TRP A 1 122 ? -8.765 -1.081 -8.236 1.00 96.75 122 TRP A O 1
ATOM 981 N N . HIS A 1 123 ? -10.674 -2.170 -8.735 1.00 97.88 123 HIS A N 1
ATOM 982 C CA . HIS A 1 123 ? -11.178 -2.242 -7.369 1.00 97.88 123 HIS A CA 1
ATOM 983 C C . HIS A 1 123 ? -11.219 -3.694 -6.916 1.00 97.88 123 HIS A C 1
ATOM 985 O O . HIS A 1 123 ? -12.020 -4.485 -7.402 1.00 97.88 123 HIS A O 1
ATOM 991 N N . THR A 1 124 ? -10.317 -4.042 -6.004 1.00 98.31 124 THR A N 1
ATOM 992 C CA . THR A 1 124 ? -10.291 -5.338 -5.316 1.00 98.31 124 THR A CA 1
ATOM 993 C C . THR A 1 124 ? -11.003 -5.169 -3.983 1.00 98.31 124 THR A C 1
ATOM 995 O O . THR A 1 124 ? -10.589 -4.336 -3.176 1.00 98.31 124 THR A O 1
ATOM 998 N N . VAL A 1 125 ? -12.085 -5.908 -3.755 1.00 98.00 125 VAL A N 1
ATOM 999 C CA . VAL A 1 125 ? -12.792 -5.892 -2.462 1.00 98.00 125 VAL A CA 1
ATOM 1000 C C . VAL A 1 125 ? -12.038 -6.719 -1.410 1.00 98.00 125 VAL A C 1
ATOM 1002 O O . VAL A 1 125 ? -11.209 -7.537 -1.796 1.00 98.00 125 VAL A O 1
ATOM 1005 N N . PRO A 1 126 ? -12.304 -6.540 -0.102 1.00 97.19 126 PRO A N 1
ATOM 1006 C CA . PRO A 1 126 ? -11.800 -7.428 0.939 1.00 97.19 126 PRO A CA 1
ATOM 1007 C C . PRO A 1 126 ? -12.024 -8.903 0.607 1.00 97.19 126 PRO A C 1
ATOM 1009 O O . PRO A 1 126 ? -13.082 -9.268 0.086 1.00 97.19 126 PRO A O 1
ATOM 1012 N N . GLU A 1 127 ? -11.076 -9.763 0.985 1.00 95.06 127 GLU A N 1
ATOM 1013 C CA . GLU A 1 127 ? -11.145 -11.195 0.679 1.00 95.06 127 GLU A CA 1
ATOM 1014 C C . GLU A 1 127 ? -12.426 -11.825 1.244 1.00 95.06 127 GLU A C 1
ATOM 1016 O O . GLU A 1 127 ? -13.016 -12.688 0.606 1.00 95.06 127 GLU A O 1
ATOM 1021 N N . ALA A 1 128 ? -12.942 -11.331 2.373 1.00 92.81 128 ALA A N 1
ATOM 1022 C CA . ALA A 1 128 ? -14.215 -11.772 2.947 1.00 92.81 128 ALA A CA 1
ATOM 1023 C C . ALA A 1 128 ? -15.408 -11.686 1.968 1.00 92.81 128 ALA A C 1
ATOM 1025 O O . ALA A 1 128 ? -16.313 -12.516 2.038 1.00 92.81 128 ALA A O 1
ATOM 1026 N N . PHE A 1 129 ? -15.394 -10.742 1.021 1.00 94.38 129 PHE A N 1
ATOM 1027 C CA . PHE A 1 129 ? -16.457 -10.545 0.031 1.00 94.38 129 PHE A CA 1
ATOM 1028 C C . PHE A 1 129 ? -16.249 -11.337 -1.267 1.00 94.38 129 PHE A C 1
ATOM 1030 O O . PHE A 1 129 ? -17.038 -11.197 -2.202 1.00 94.38 129 PHE A O 1
ATOM 1037 N N . TRP A 1 130 ? -15.222 -12.195 -1.356 1.00 93.94 130 TRP A N 1
ATOM 1038 C CA . TRP A 1 130 ? -14.853 -12.846 -2.618 1.00 93.94 130 TRP A CA 1
ATOM 1039 C C . TRP A 1 130 ? -16.003 -13.628 -3.263 1.00 93.94 130 TRP A C 1
ATOM 1041 O O . TRP A 1 130 ? -16.138 -13.605 -4.486 1.00 93.94 130 TRP A O 1
ATOM 1051 N N . ARG A 1 131 ? -16.833 -14.312 -2.458 1.00 94.12 131 ARG A N 1
ATOM 1052 C CA . ARG A 1 131 ? -17.975 -15.107 -2.944 1.00 94.12 131 ARG A CA 1
ATOM 1053 C C . ARG A 1 131 ? -19.081 -14.223 -3.493 1.00 94.12 131 ARG A C 1
ATOM 1055 O O . ARG A 1 131 ? -19.638 -14.525 -4.541 1.00 94.12 131 ARG A O 1
ATOM 1062 N N . GLU A 1 132 ? -19.390 -13.148 -2.777 1.00 94.00 132 GLU A N 1
ATOM 1063 C CA . GLU A 1 132 ? -20.458 -12.217 -3.135 1.00 94.00 132 GLU A CA 1
ATOM 1064 C C . GLU A 1 132 ? -20.108 -11.416 -4.385 1.00 94.00 132 GLU A C 1
ATOM 1066 O O . GLU A 1 132 ? -20.989 -11.169 -5.201 1.00 94.00 132 GLU A O 1
ATOM 1071 N N . ALA A 1 133 ? -18.824 -11.094 -4.566 1.00 94.62 133 ALA A N 1
ATOM 1072 C CA . ALA A 1 133 ? -18.306 -10.353 -5.710 1.00 94.62 133 ALA A CA 1
ATOM 1073 C C . ALA A 1 133 ? -18.375 -11.122 -7.044 1.00 94.62 133 ALA A C 1
ATOM 1075 O O . ALA A 1 133 ? -18.218 -10.522 -8.109 1.00 94.62 133 ALA A O 1
ATOM 1076 N N . GLN A 1 134 ? -18.589 -12.444 -7.026 1.00 94.56 134 GLN A N 1
ATOM 1077 C CA . GLN A 1 134 ? -18.595 -13.246 -8.251 1.00 94.56 134 GLN A CA 1
ATOM 1078 C C . GLN A 1 134 ? -19.737 -12.826 -9.186 1.00 94.56 134 GLN A C 1
ATOM 1080 O O . GLN A 1 134 ? -20.912 -12.895 -8.832 1.00 94.56 134 GLN A O 1
ATOM 1085 N N . GLY A 1 135 ? -19.380 -12.413 -10.405 1.00 91.12 135 GLY A N 1
ATOM 1086 C CA . GLY A 1 135 ? -20.343 -12.004 -11.433 1.00 91.12 135 GLY A CA 1
ATOM 1087 C C . GLY A 1 135 ? -21.069 -10.687 -11.143 1.00 91.12 135 GLY A C 1
ATOM 1088 O O . GLY A 1 135 ? -22.075 -10.407 -11.791 1.00 91.12 135 GLY A O 1
ATOM 1089 N N . LYS A 1 136 ? -20.594 -9.897 -10.174 1.00 94.88 136 LYS A N 1
ATOM 1090 C CA . LYS A 1 136 ? -21.152 -8.581 -9.854 1.00 94.88 136 LYS A CA 1
ATOM 1091 C C . LYS A 1 136 ? -20.655 -7.502 -10.809 1.00 94.88 136 LYS A C 1
ATOM 1093 O O . LYS A 1 136 ? -19.585 -7.623 -11.406 1.00 94.88 136 LYS A O 1
ATOM 1098 N N . ASP A 1 137 ? -21.465 -6.463 -10.954 1.00 93.75 137 ASP A N 1
ATOM 1099 C CA . ASP A 1 137 ? -21.212 -5.315 -11.813 1.00 93.75 137 ASP A CA 1
ATOM 1100 C C . ASP A 1 137 ? -20.573 -4.150 -11.041 1.00 93.75 137 ASP A C 1
ATOM 1102 O O . ASP A 1 137 ? -20.274 -4.245 -9.850 1.00 93.75 137 ASP A O 1
ATOM 1106 N N . GLN A 1 138 ? -20.345 -3.038 -11.740 1.00 93.38 138 GLN A N 1
ATOM 1107 C CA . GLN A 1 138 ? -19.735 -1.843 -11.163 1.00 93.38 138 GLN A CA 1
ATOM 1108 C C . GLN A 1 138 ? -20.533 -1.249 -10.009 1.00 93.38 138 GLN A C 1
ATOM 1110 O O . GLN A 1 138 ? -19.928 -0.900 -8.998 1.00 93.38 138 GLN A O 1
ATOM 1115 N N . GLN A 1 139 ? -21.862 -1.204 -10.119 1.00 95.00 139 GLN A N 1
ATOM 1116 C CA . GLN A 1 139 ? -22.709 -0.637 -9.075 1.00 95.00 139 GLN A CA 1
ATOM 1117 C C . GLN A 1 139 ? -22.509 -1.366 -7.745 1.00 95.00 139 GLN A C 1
ATOM 1119 O O . GLN A 1 139 ? -22.315 -0.732 -6.715 1.00 95.00 139 GLN A O 1
ATOM 1124 N N . TRP A 1 140 ? -22.472 -2.700 -7.767 1.00 96.69 140 TRP A N 1
ATOM 1125 C CA . TRP A 1 140 ? -22.257 -3.473 -6.546 1.00 96.69 140 TRP A CA 1
ATOM 1126 C C . TRP A 1 140 ? -20.880 -3.215 -5.913 1.00 96.69 140 TRP A C 1
ATOM 1128 O O . TRP A 1 140 ? -20.770 -3.134 -4.691 1.00 96.69 140 TRP A O 1
ATOM 1138 N N . PHE A 1 141 ? -19.824 -3.082 -6.724 1.00 96.19 141 PHE A N 1
ATOM 1139 C CA . PHE A 1 141 ? -18.482 -2.763 -6.220 1.00 96.19 141 PHE A CA 1
ATOM 1140 C C . PHE A 1 141 ? -18.431 -1.355 -5.609 1.00 96.19 141 PHE A C 1
ATOM 1142 O O . PHE A 1 141 ? -17.833 -1.176 -4.548 1.00 96.19 141 PHE A O 1
ATOM 1149 N N . GLU A 1 142 ? -19.092 -0.374 -6.225 1.00 93.75 142 GLU A N 1
ATOM 1150 C CA . GLU A 1 142 ? -19.228 0.976 -5.668 1.00 93.75 142 GLU A CA 1
ATOM 1151 C C . GLU A 1 142 ? -19.996 0.961 -4.340 1.00 93.75 142 GLU A C 1
ATOM 1153 O O . GLU A 1 142 ? -19.515 1.516 -3.352 1.00 93.75 142 GLU A O 1
ATOM 1158 N N . ASP A 1 143 ? -21.117 0.242 -4.269 1.00 93.12 143 ASP A N 1
ATOM 1159 C CA . ASP A 1 143 ? -21.900 0.086 -3.040 1.00 93.12 143 ASP A CA 1
ATOM 1160 C C . ASP A 1 143 ? -21.084 -0.606 -1.931 1.00 93.12 143 ASP A C 1
ATOM 1162 O O . ASP A 1 143 ? -21.190 -0.255 -0.753 1.00 93.12 143 ASP A O 1
ATOM 1166 N N . ALA A 1 144 ? -20.207 -1.553 -2.287 1.00 92.19 144 ALA A N 1
ATOM 1167 C CA . ALA A 1 144 ? -19.343 -2.247 -1.333 1.00 92.19 144 ALA A CA 1
ATOM 1168 C C . ALA A 1 144 ? -18.348 -1.307 -0.624 1.00 92.19 144 ALA A C 1
ATOM 1170 O O . ALA A 1 144 ? -17.915 -1.617 0.489 1.00 92.19 144 ALA A O 1
ATOM 1171 N N . LEU A 1 145 ? -18.007 -0.151 -1.214 1.00 92.00 145 LEU A N 1
ATOM 1172 C CA . LEU A 1 145 ? -17.174 0.870 -0.559 1.00 92.00 145 LEU A CA 1
ATOM 1173 C C . LEU A 1 145 ? -17.857 1.498 0.665 1.00 92.00 145 LEU A C 1
ATOM 1175 O O . LEU A 1 145 ? -17.168 2.067 1.507 1.00 92.00 145 LEU A O 1
ATOM 1179 N N . ALA A 1 146 ? -19.183 1.376 0.800 1.00 87.12 146 ALA A N 1
ATOM 1180 C CA . ALA A 1 146 ? -19.916 1.823 1.984 1.00 87.12 146 ALA A CA 1
ATOM 1181 C C . ALA A 1 146 ? -19.750 0.885 3.197 1.00 87.12 146 ALA A C 1
ATOM 1183 O O . ALA A 1 146 ? -20.305 1.152 4.267 1.00 87.12 146 ALA A O 1
ATOM 1184 N N . SER A 1 147 ? -19.013 -0.225 3.054 1.00 86.12 147 SER A N 1
ATOM 1185 C CA . SER A 1 147 ? -18.743 -1.142 4.160 1.00 86.12 147 SER A CA 1
ATOM 1186 C C . SER A 1 147 ? -17.832 -0.518 5.229 1.00 86.12 147 SER A C 1
ATOM 1188 O O . SER A 1 147 ? -17.228 0.536 5.049 1.00 86.12 147 SER A O 1
ATOM 1190 N N . THR A 1 148 ? -17.696 -1.185 6.377 1.00 85.00 148 THR A N 1
ATOM 1191 C CA . THR A 1 148 ? -16.787 -0.743 7.450 1.00 85.00 148 THR A CA 1
ATOM 1192 C C . THR A 1 148 ? -15.312 -1.027 7.156 1.00 85.00 148 THR A C 1
ATOM 1194 O O . THR A 1 148 ? -14.460 -0.716 7.989 1.00 85.00 148 THR A O 1
ATOM 1197 N N . HIS A 1 149 ? -15.000 -1.662 6.023 1.00 88.75 149 HIS A N 1
ATOM 1198 C CA . HIS A 1 149 ? -13.635 -2.011 5.661 1.00 88.75 149 HIS A CA 1
ATOM 1199 C C . HIS A 1 149 ? -12.880 -0.786 5.121 1.00 88.75 149 HIS A C 1
ATOM 1201 O O . HIS A 1 149 ? -13.388 -0.077 4.254 1.00 88.75 149 HIS A O 1
ATOM 1207 N N . PRO A 1 150 ? -11.655 -0.526 5.599 1.00 92.12 150 PRO A N 1
ATOM 1208 C CA . PRO A 1 150 ? -10.846 0.590 5.122 1.00 92.12 150 PRO A CA 1
ATOM 1209 C C . PRO A 1 150 ? -10.476 0.472 3.636 1.00 92.12 150 PRO A C 1
ATOM 1211 O O . PRO A 1 150 ? -10.281 -0.622 3.102 1.00 92.12 150 PRO A O 1
ATOM 1214 N N . VAL A 1 151 ? -10.326 1.624 2.978 1.00 95.56 151 VAL A N 1
ATOM 1215 C CA . VAL A 1 151 ? -9.943 1.731 1.564 1.00 95.56 151 VAL A CA 1
ATOM 1216 C C . VAL A 1 151 ? -8.484 2.163 1.446 1.00 95.56 151 VAL A C 1
ATOM 1218 O O . VAL A 1 151 ? -8.075 3.173 2.015 1.00 95.56 151 VAL A O 1
ATOM 1221 N N . ILE A 1 152 ? -7.703 1.423 0.663 1.00 95.88 152 ILE A N 1
ATOM 1222 C CA . ILE A 1 152 ? -6.352 1.785 0.246 1.00 95.88 152 ILE A CA 1
ATOM 1223 C C . ILE A 1 152 ? -6.404 2.266 -1.200 1.00 95.88 152 ILE A C 1
ATOM 1225 O O . ILE A 1 152 ? -6.674 1.495 -2.123 1.00 95.88 152 ILE A O 1
ATOM 1229 N N . LEU A 1 153 ? -6.078 3.543 -1.392 1.00 95.62 153 LEU A N 1
ATOM 1230 C CA . LEU A 1 153 ? -5.753 4.085 -2.704 1.00 95.62 153 LEU A CA 1
ATOM 1231 C C . LEU A 1 153 ? -4.313 3.694 -3.049 1.00 95.62 153 LEU A C 1
ATOM 1233 O O . LEU A 1 153 ? -3.367 4.121 -2.387 1.00 95.62 153 LEU A O 1
ATOM 1237 N N . TYR A 1 154 ? -4.144 2.864 -4.074 1.00 95.19 154 TYR A N 1
ATOM 1238 C CA . TYR A 1 154 ? -2.839 2.374 -4.499 1.00 95.19 154 TYR A CA 1
ATOM 1239 C C . TYR A 1 154 ? -2.368 3.077 -5.770 1.00 95.19 154 TYR A C 1
ATOM 1241 O O . TYR A 1 154 ? -2.879 2.839 -6.866 1.00 95.19 154 TYR A O 1
ATOM 1249 N N . LEU A 1 155 ? -1.324 3.892 -5.630 1.00 89.69 155 LEU A N 1
ATOM 1250 C CA . LEU A 1 155 ? -0.633 4.512 -6.751 1.00 89.69 155 LEU A CA 1
ATOM 1251 C C . LEU A 1 155 ? 0.585 3.655 -7.092 1.00 89.69 155 LEU A C 1
ATOM 1253 O O . LEU A 1 155 ? 1.520 3.523 -6.303 1.00 89.69 155 LEU A O 1
ATOM 1257 N N . HIS A 1 156 ? 0.569 3.040 -8.273 1.00 86.56 156 HIS A N 1
ATOM 1258 C CA . HIS A 1 156 ? 1.692 2.224 -8.725 1.00 86.56 156 HIS A CA 1
ATOM 1259 C C . HIS A 1 156 ? 2.952 3.083 -8.962 1.00 86.56 156 HIS A C 1
ATOM 1261 O O . HIS A 1 156 ? 2.861 4.296 -9.077 1.00 86.56 156 HIS A O 1
ATOM 1267 N N . GLY A 1 157 ? 4.144 2.490 -9.068 1.00 76.19 157 GLY A N 1
ATOM 1268 C CA . GLY A 1 157 ? 5.386 3.250 -9.314 1.00 76.19 157 GLY A CA 1
ATOM 1269 C C . GLY A 1 157 ? 5.520 3.808 -10.742 1.00 76.19 157 GLY A C 1
ATOM 1270 O O . GLY A 1 157 ? 4.705 3.501 -11.613 1.00 76.19 157 GLY A O 1
ATOM 1271 N N . ASN A 1 158 ? 6.596 4.567 -10.996 1.00 69.75 158 ASN A N 1
ATOM 1272 C CA . ASN A 1 158 ? 6.853 5.254 -12.274 1.00 69.75 158 ASN A CA 1
ATOM 1273 C C . ASN A 1 158 ? 6.910 4.321 -13.503 1.00 69.75 158 ASN A C 1
ATOM 1275 O O . ASN A 1 158 ? 6.497 4.702 -14.587 1.00 69.75 158 ASN A O 1
ATOM 1279 N N . ALA A 1 159 ? 7.414 3.093 -13.380 1.00 67.88 159 ALA A N 1
ATOM 1280 C CA . ALA A 1 159 ? 7.471 2.150 -14.504 1.00 67.88 159 ALA A CA 1
ATOM 1281 C C . ALA A 1 159 ? 6.308 1.147 -14.458 1.00 67.88 159 ALA A C 1
ATOM 1283 O O . ALA A 1 159 ? 5.854 0.786 -13.378 1.00 67.88 159 ALA A O 1
ATOM 1284 N N . GLY A 1 160 ? 5.857 0.641 -15.606 1.00 70.62 160 GLY A N 1
ATOM 1285 C CA . GLY A 1 160 ? 4.859 -0.436 -15.685 1.00 70.62 160 GLY A CA 1
ATOM 1286 C C . GLY A 1 160 ? 3.413 -0.028 -15.409 1.00 70.62 160 GLY A C 1
ATOM 1287 O O . GLY A 1 160 ? 3.109 1.157 -15.427 1.00 70.62 160 GLY A O 1
ATOM 1288 N N . THR A 1 161 ? 2.519 -0.990 -15.156 1.00 76.44 161 THR A N 1
ATOM 1289 C CA . THR A 1 161 ? 1.061 -0.730 -15.014 1.00 76.44 161 THR A CA 1
ATOM 1290 C C . THR A 1 161 ? 0.481 -1.281 -13.721 1.00 76.44 161 THR A C 1
ATOM 1292 O O . THR A 1 161 ? 1.146 -2.060 -13.036 1.00 76.44 161 THR A O 1
ATOM 1295 N N . ARG A 1 162 ? -0.759 -0.922 -13.366 1.00 87.25 162 ARG A N 1
ATOM 1296 C CA . ARG A 1 162 ? -1.449 -1.518 -12.206 1.00 87.25 162 ARG A CA 1
ATOM 1297 C C . ARG A 1 162 ? -1.467 -3.061 -12.216 1.00 87.25 162 ARG A C 1
ATOM 1299 O O . ARG A 1 162 ? -1.516 -3.663 -11.157 1.00 87.25 162 ARG A O 1
ATOM 1306 N N . GLY A 1 163 ? -1.322 -3.703 -13.380 1.00 87.94 163 GLY A N 1
ATOM 1307 C CA . GLY A 1 163 ? -1.290 -5.165 -13.520 1.00 87.94 163 GLY A CA 1
ATOM 1308 C C . GLY A 1 163 ? 0.055 -5.865 -13.284 1.00 87.94 163 GLY A C 1
ATOM 1309 O O . GLY A 1 163 ? 0.122 -7.072 -13.480 1.00 87.94 163 GLY A O 1
ATOM 1310 N N . GLY A 1 164 ? 1.128 -5.164 -12.902 1.00 85.50 164 GLY A N 1
ATOM 1311 C CA . GLY A 1 164 ? 2.436 -5.805 -12.695 1.00 85.50 164 GLY A CA 1
ATOM 1312 C C . GLY A 1 164 ? 2.415 -6.864 -11.579 1.00 85.50 164 GLY A C 1
ATOM 1313 O O . GLY A 1 164 ? 1.853 -6.615 -10.515 1.00 85.50 164 GLY A O 1
ATOM 1314 N N . ASP A 1 165 ? 3.076 -8.013 -11.776 1.00 88.88 165 ASP A N 1
ATOM 1315 C CA . ASP A 1 165 ? 2.990 -9.184 -10.872 1.00 88.88 165 ASP A CA 1
ATOM 1316 C C . ASP A 1 165 ? 3.215 -8.835 -9.388 1.00 88.88 165 ASP A C 1
ATOM 1318 O O . ASP A 1 165 ? 2.360 -9.084 -8.545 1.00 88.88 165 ASP A O 1
ATOM 1322 N N . HIS A 1 166 ? 4.319 -8.157 -9.060 1.00 89.69 166 HIS A N 1
ATOM 1323 C CA . HIS A 1 166 ? 4.614 -7.714 -7.689 1.00 89.69 166 HIS A CA 1
ATOM 1324 C C . HIS A 1 166 ? 3.518 -6.833 -7.056 1.00 89.69 166 HIS A C 1
ATOM 1326 O O . HIS A 1 166 ? 3.365 -6.821 -5.837 1.00 89.69 166 HIS A O 1
ATOM 1332 N N . ARG A 1 167 ? 2.751 -6.103 -7.872 1.00 92.38 167 ARG A N 1
ATOM 1333 C CA . ARG A 1 167 ? 1.639 -5.243 -7.436 1.00 92.38 167 ARG A CA 1
ATOM 1334 C C . ARG A 1 167 ? 0.402 -6.082 -7.184 1.00 92.38 167 ARG A C 1
ATOM 1336 O O . ARG A 1 167 ? -0.203 -5.956 -6.131 1.00 92.38 167 ARG A O 1
ATOM 1343 N N . VAL A 1 168 ? 0.106 -7.006 -8.098 1.00 95.06 168 VAL A N 1
ATOM 1344 C CA . VAL A 1 168 ? -0.964 -7.998 -7.945 1.00 95.06 168 VAL A CA 1
ATOM 1345 C C . VAL A 1 168 ? -0.788 -8.803 -6.658 1.00 95.06 168 VAL A C 1
ATOM 1347 O O . VAL A 1 168 ? -1.751 -8.982 -5.916 1.00 95.06 168 VAL A O 1
ATOM 1350 N N . GLN A 1 169 ? 0.435 -9.243 -6.343 1.00 96.38 169 GLN A N 1
ATOM 1351 C CA . GLN A 1 169 ? 0.703 -9.935 -5.077 1.00 96.38 169 GLN A CA 1
ATOM 1352 C C . GLN A 1 169 ? 0.451 -9.032 -3.862 1.00 96.38 169 GLN A C 1
ATOM 1354 O O . GLN A 1 169 ? -0.138 -9.479 -2.880 1.00 96.38 169 GLN A O 1
ATOM 1359 N N . LEU A 1 170 ? 0.825 -7.752 -3.930 1.00 96.56 170 LEU A N 1
ATOM 1360 C CA . LEU A 1 170 ? 0.518 -6.797 -2.867 1.00 96.56 170 LEU A CA 1
ATOM 1361 C C . LEU A 1 170 ? -0.996 -6.575 -2.708 1.00 96.56 170 LEU A C 1
ATOM 1363 O O . LEU A 1 170 ? -1.471 -6.505 -1.580 1.00 96.56 170 LEU A O 1
ATOM 1367 N N . TYR A 1 171 ? -1.769 -6.523 -3.798 1.00 97.75 171 TYR A N 1
ATOM 1368 C CA . TYR A 1 171 ? -3.233 -6.395 -3.729 1.00 97.75 171 TYR A CA 1
ATOM 1369 C C . TYR A 1 171 ? -3.865 -7.568 -2.991 1.00 97.75 171 TYR A C 1
ATOM 1371 O O . TYR A 1 171 ? -4.761 -7.356 -2.181 1.00 97.75 171 TYR A O 1
ATOM 1379 N N . LYS A 1 172 ? -3.359 -8.786 -3.212 1.00 97.12 172 LYS A N 1
ATOM 1380 C CA . LYS A 1 172 ? -3.799 -9.984 -2.484 1.00 97.12 172 LYS A CA 1
ATOM 1381 C C . LYS A 1 172 ? -3.497 -9.875 -0.993 1.00 97.12 172 LYS A C 1
ATOM 1383 O O . LYS A 1 172 ? -4.383 -10.128 -0.188 1.00 97.12 172 LYS A O 1
ATOM 1388 N N . VAL A 1 173 ? -2.290 -9.432 -0.625 1.00 96.06 173 VAL A N 1
ATOM 1389 C CA . VAL A 1 173 ? -1.934 -9.194 0.786 1.00 96.06 173 VAL A CA 1
ATOM 1390 C C . VAL A 1 173 ? -2.886 -8.176 1.417 1.00 96.06 173 VAL A C 1
ATOM 1392 O O . VAL A 1 173 ? -3.464 -8.447 2.463 1.00 96.06 173 VAL A O 1
ATOM 1395 N N . LEU A 1 174 ? -3.107 -7.031 0.774 1.00 96.69 174 LEU A N 1
ATOM 1396 C CA . LEU A 1 174 ? -4.000 -5.995 1.295 1.00 96.69 174 LEU A CA 1
ATOM 1397 C C . LEU A 1 174 ? -5.466 -6.465 1.377 1.00 96.69 174 LEU A C 1
ATOM 1399 O O . LEU A 1 174 ? -6.124 -6.253 2.390 1.00 96.69 174 LEU A O 1
ATOM 1403 N N . SER A 1 175 ? -5.971 -7.159 0.359 1.00 96.75 175 SER A N 1
ATOM 1404 C CA . SER A 1 175 ? -7.323 -7.728 0.384 1.00 96.75 175 SER A CA 1
ATOM 1405 C C . SER A 1 175 ? -7.496 -8.753 1.514 1.00 96.75 175 SER A C 1
ATOM 1407 O O . SER A 1 175 ? -8.491 -8.699 2.242 1.00 96.75 175 SER A O 1
ATOM 1409 N N . SER A 1 176 ? -6.493 -9.612 1.743 1.00 95.06 176 SER A N 1
ATOM 1410 C CA . SER A 1 176 ? -6.496 -10.596 2.840 1.00 95.06 176 SER A CA 1
ATOM 1411 C C . SER A 1 176 ? -6.490 -9.960 4.236 1.00 95.06 176 SER A C 1
ATOM 1413 O O . SER A 1 176 ? -6.973 -10.547 5.200 1.00 95.06 176 SER A O 1
ATOM 1415 N N . LEU A 1 177 ? -5.993 -8.723 4.348 1.00 93.44 177 LEU A N 1
ATOM 1416 C CA . LEU A 1 177 ? -6.048 -7.917 5.571 1.00 93.44 177 LEU A CA 1
ATOM 1417 C C . LEU A 1 177 ? -7.396 -7.208 5.773 1.00 93.44 177 LEU A C 1
ATOM 1419 O O . LEU A 1 177 ? -7.573 -6.509 6.771 1.00 93.44 177 LEU A O 1
ATOM 1423 N N . GLY A 1 178 ? -8.337 -7.376 4.844 1.00 93.06 178 GLY A N 1
ATOM 1424 C CA . GLY A 1 178 ? -9.659 -6.769 4.907 1.00 93.06 178 GLY A CA 1
ATOM 1425 C C . GLY A 1 178 ? -9.736 -5.366 4.305 1.00 93.06 178 GLY A C 1
ATOM 1426 O O . GLY A 1 178 ? -10.656 -4.632 4.643 1.00 93.06 178 GLY A O 1
ATOM 1427 N N . TYR A 1 179 ? -8.798 -4.960 3.443 1.00 96.31 179 TYR A N 1
ATOM 1428 C CA . TYR A 1 179 ? -8.864 -3.661 2.763 1.00 96.31 179 TYR A CA 1
ATOM 1429 C C . TYR A 1 179 ? -9.601 -3.751 1.427 1.00 96.31 179 TYR A C 1
ATOM 1431 O O . TYR A 1 179 ? -9.395 -4.686 0.655 1.00 96.31 179 TYR A O 1
ATOM 1439 N N . HIS A 1 180 ? -10.365 -2.712 1.088 1.00 97.56 180 HIS A N 1
ATOM 1440 C CA . HIS A 1 180 ? -10.621 -2.406 -0.318 1.00 97.56 180 HIS A CA 1
ATOM 1441 C C . HIS A 1 180 ? -9.336 -1.841 -0.929 1.00 97.56 180 HIS A C 1
ATOM 1443 O O . HIS A 1 180 ? -8.742 -0.920 -0.374 1.00 97.56 180 HIS A O 1
ATOM 1449 N N . VAL A 1 181 ? -8.913 -2.343 -2.086 1.00 97.88 181 VAL A N 1
ATOM 1450 C CA . VAL A 1 181 ? -7.743 -1.832 -2.811 1.00 97.88 181 VAL A CA 1
ATOM 1451 C C . VAL A 1 181 ? -8.210 -1.209 -4.114 1.00 97.88 181 VAL A C 1
ATOM 1453 O O . VAL A 1 181 ? -8.690 -1.913 -5.004 1.00 97.88 181 VAL A O 1
ATOM 1456 N N . VAL A 1 182 ? -8.059 0.107 -4.232 1.00 97.56 182 VAL A N 1
ATOM 1457 C CA . VAL A 1 182 ? -8.389 0.868 -5.440 1.00 97.56 182 VAL A CA 1
ATOM 1458 C C . VAL A 1 182 ? -7.082 1.291 -6.101 1.00 97.56 182 VAL A C 1
ATOM 1460 O O . VAL A 1 182 ? -6.419 2.227 -5.658 1.00 97.56 182 VAL A O 1
ATOM 1463 N N . ALA A 1 183 ? -6.688 0.569 -7.147 1.00 95.69 183 ALA A N 1
ATOM 1464 C CA . ALA A 1 183 ? -5.488 0.841 -7.928 1.00 95.69 183 ALA A CA 1
ATOM 1465 C C . ALA A 1 183 ? -5.871 1.488 -9.261 1.00 95.69 183 ALA A C 1
ATOM 1467 O O . ALA A 1 183 ? -6.608 0.893 -10.043 1.00 95.69 183 ALA A O 1
ATOM 1468 N N . PHE A 1 184 ? -5.357 2.680 -9.548 1.00 89.25 184 PHE A N 1
ATOM 1469 C CA . PHE A 1 184 ? -5.711 3.425 -10.757 1.00 89.25 184 PHE A CA 1
ATOM 1470 C C . PHE A 1 184 ? -4.477 3.908 -11.515 1.00 89.25 184 PHE A C 1
ATOM 1472 O O . PHE A 1 184 ? -3.405 4.116 -10.939 1.00 89.25 184 PHE A O 1
ATOM 1479 N N . ASP A 1 185 ? -4.634 4.073 -12.826 1.00 83.19 185 ASP A N 1
ATOM 1480 C CA . ASP A 1 185 ? -3.618 4.712 -13.654 1.00 83.19 185 ASP A CA 1
ATOM 1481 C C . ASP A 1 185 ? -3.671 6.233 -13.443 1.00 83.19 185 ASP A C 1
ATOM 1483 O O . ASP A 1 185 ? -4.734 6.838 -13.439 1.00 83.19 185 ASP A O 1
ATOM 1487 N N . TYR A 1 186 ? -2.523 6.883 -13.300 1.00 72.81 186 TYR A N 1
ATOM 1488 C CA . TYR A 1 186 ? -2.440 8.348 -13.143 1.00 72.81 186 TYR A CA 1
ATOM 1489 C C . TYR A 1 186 ? -1.626 9.008 -14.263 1.00 72.81 186 TYR A C 1
ATOM 1491 O O . TYR A 1 186 ? -1.277 10.183 -14.203 1.00 72.81 186 TYR A O 1
ATOM 1499 N N . ARG A 1 187 ? -1.293 8.237 -15.299 1.00 61.53 187 ARG A N 1
ATOM 1500 C CA . ARG A 1 187 ? -0.663 8.728 -16.523 1.00 61.53 187 ARG A CA 1
ATOM 1501 C C . ARG A 1 187 ? -1.679 8.571 -17.639 1.00 61.53 187 ARG A C 1
ATOM 1503 O O . ARG A 1 187 ? -2.254 7.493 -17.765 1.00 61.53 187 ARG A O 1
ATOM 1510 N N . VAL A 1 188 ? -1.879 9.620 -18.438 1.00 42.78 188 VAL A N 1
ATOM 1511 C CA . VAL A 1 188 ? -2.704 9.565 -19.653 1.00 42.78 188 VAL A CA 1
ATOM 1512 C C . VAL A 1 188 ? -2.006 8.630 -20.639 1.00 42.78 188 VAL A C 1
ATOM 1514 O O . VAL A 1 188 ? -1.183 9.048 -21.451 1.00 42.78 188 VAL A O 1
ATOM 1517 N N . LEU A 1 189 ? -2.254 7.329 -20.506 1.00 38.59 189 LEU A N 1
ATOM 1518 C CA . LEU A 1 189 ? -1.841 6.348 -21.490 1.00 38.59 189 LEU A CA 1
ATOM 1519 C C . LEU A 1 189 ? -2.908 6.319 -22.587 1.00 38.59 189 LEU A C 1
ATOM 1521 O O . LEU A 1 189 ? -4.068 6.015 -22.301 1.00 38.59 189 LEU A O 1
ATOM 1525 N N . PRO A 1 190 ? -2.540 6.545 -23.859 1.00 34.00 190 PRO A N 1
ATOM 1526 C CA . PRO A 1 190 ? -3.287 5.956 -24.956 1.00 34.00 190 PRO A CA 1
ATOM 1527 C C . PRO A 1 190 ? -3.414 4.453 -24.686 1.00 34.00 190 PRO A C 1
ATOM 1529 O O . PRO A 1 190 ? -2.457 3.821 -24.235 1.00 34.00 190 PRO A O 1
ATOM 1532 N N . GLN A 1 191 ? -4.603 3.895 -24.917 1.00 41.34 191 GLN A N 1
ATOM 1533 C CA . GLN A 1 191 ? -4.894 2.482 -24.683 1.00 41.34 191 GLN A CA 1
ATOM 1534 C C . GLN A 1 191 ? -3.764 1.598 -25.220 1.00 41.34 191 GLN A C 1
ATOM 1536 O O . GLN A 1 191 ? -3.372 1.730 -26.378 1.00 41.34 191 GLN A O 1
ATOM 1541 N N . THR A 1 192 ? -3.304 0.665 -24.386 1.00 38.44 192 THR A N 1
ATOM 1542 C CA . THR A 1 192 ? -2.123 -0.198 -24.559 1.00 38.44 192 THR A CA 1
ATOM 1543 C C . THR A 1 192 ? -0.806 0.508 -24.266 1.00 38.44 192 THR A C 1
ATOM 1545 O O . THR A 1 192 ? -0.477 1.446 -24.970 1.00 38.44 192 THR A O 1
ATOM 1548 N N . LEU A 1 193 ? -0.043 0.012 -23.277 1.00 35.06 193 LEU A N 1
ATOM 1549 C CA . LEU A 1 193 ? 1.426 -0.170 -23.285 1.00 35.06 193 LEU A CA 1
ATOM 1550 C C . LEU A 1 193 ? 1.935 -0.446 -21.849 1.00 35.06 193 LEU A C 1
ATOM 1552 O O . LEU A 1 193 ? 1.750 0.369 -20.950 1.00 35.06 193 LEU A O 1
ATOM 1556 N N . SER A 1 194 ? 2.554 -1.615 -21.618 1.00 36.75 194 SER A N 1
ATOM 1557 C CA . SER A 1 194 ? 3.104 -2.025 -20.315 1.00 36.75 194 SER A CA 1
ATOM 1558 C C . SER A 1 194 ? 4.470 -2.732 -20.401 1.00 36.75 194 SER A C 1
ATOM 1560 O O . SER A 1 194 ? 4.636 -3.699 -21.136 1.00 36.75 194 SER A O 1
ATOM 1562 N N . GLU A 1 195 ? 5.378 -2.243 -19.542 1.00 44.28 195 GLU A N 1
ATOM 1563 C CA . GLU A 1 195 ? 6.547 -2.854 -18.865 1.00 44.28 195 GLU A CA 1
ATOM 1564 C C . GLU A 1 195 ? 7.889 -3.103 -19.608 1.00 44.28 195 GLU A C 1
ATOM 1566 O O . GLU A 1 195 ? 8.000 -3.856 -20.564 1.00 44.28 195 GLU A O 1
ATOM 1571 N N . ILE A 1 196 ? 8.943 -2.394 -19.157 1.00 33.94 196 ILE A N 1
ATOM 1572 C CA . ILE A 1 196 ? 10.110 -2.795 -18.321 1.00 33.94 196 ILE A CA 1
ATOM 1573 C C . ILE A 1 196 ? 10.643 -1.480 -17.686 1.00 33.94 196 ILE A C 1
ATOM 1575 O O . ILE A 1 196 ? 10.309 -0.401 -18.164 1.00 33.94 196 ILE A O 1
ATOM 1579 N N . SER A 1 197 ? 11.437 -1.512 -16.605 1.00 38.56 197 SER A N 1
ATOM 1580 C CA . SER A 1 197 ? 12.278 -0.361 -16.211 1.00 38.56 197 SER A CA 1
ATOM 1581 C C . SER A 1 197 ? 13.739 -0.600 -16.659 1.00 38.56 197 SER A C 1
ATOM 1583 O O . SER A 1 197 ? 14.423 -1.430 -16.066 1.00 38.56 197 SER A O 1
ATOM 1585 N N . PRO A 1 198 ? 14.244 0.109 -17.685 1.00 40.34 198 PRO A N 1
ATOM 1586 C CA . PRO A 1 198 ? 15.630 0.230 -18.124 1.00 40.34 198 PRO A CA 1
ATOM 1587 C C . PRO A 1 198 ? 16.588 0.574 -17.008 1.00 40.34 198 PRO A C 1
ATOM 1589 O O . PRO A 1 198 ? 17.768 0.272 -17.122 1.00 40.34 198 PRO A O 1
ATOM 1592 N N . ASN A 1 199 ? 16.121 1.184 -15.920 1.00 40.81 199 ASN A N 1
ATOM 1593 C CA . ASN A 1 199 ? 17.018 1.605 -14.854 1.00 40.81 199 ASN A CA 1
ATOM 1594 C C . ASN A 1 199 ? 17.853 0.430 -14.310 1.00 40.81 199 ASN A C 1
ATOM 1596 O O . ASN A 1 199 ? 18.980 0.657 -13.894 1.00 40.81 199 ASN A O 1
ATOM 1600 N N . GLU A 1 200 ? 17.375 -0.819 -14.393 1.00 43.41 200 GLU A N 1
ATOM 1601 C CA . GLU A 1 200 ? 18.156 -2.015 -14.027 1.00 43.41 200 GLU A CA 1
ATOM 1602 C C . GLU A 1 200 ? 19.143 -2.484 -15.116 1.00 43.41 200 GLU A C 1
ATOM 1604 O O . GLU A 1 200 ? 20.228 -2.957 -14.790 1.00 43.41 200 GLU A O 1
ATOM 1609 N N . ILE A 1 201 ? 18.808 -2.342 -16.404 1.00 44.47 201 ILE A N 1
ATOM 1610 C CA . ILE A 1 201 ? 19.638 -2.821 -17.530 1.00 44.47 201 ILE A CA 1
ATOM 1611 C C . ILE A 1 201 ? 20.728 -1.800 -17.890 1.00 44.47 201 ILE A C 1
ATOM 1613 O O . ILE A 1 201 ? 21.855 -2.170 -18.211 1.00 44.47 201 ILE A O 1
ATOM 1617 N N . TYR A 1 202 ? 20.404 -0.509 -17.819 1.00 43.78 202 TYR A N 1
ATOM 1618 C CA . TYR A 1 202 ? 21.253 0.573 -18.312 1.00 43.78 202 TYR A CA 1
ATOM 1619 C C . TYR A 1 202 ? 22.151 1.165 -17.214 1.00 43.78 202 TYR A C 1
ATOM 1621 O O . TYR A 1 202 ? 23.087 1.888 -17.540 1.00 43.78 202 TYR A O 1
ATOM 1629 N N . ARG A 1 203 ? 21.932 0.814 -15.933 1.00 48.97 203 ARG A N 1
ATOM 1630 C CA . ARG A 1 203 ? 22.732 1.266 -14.770 1.00 48.97 203 ARG A CA 1
ATOM 1631 C C . ARG A 1 203 ? 24.231 1.080 -14.943 1.00 48.97 203 ARG A C 1
ATOM 1633 O O . ARG A 1 203 ? 25.028 1.900 -14.511 1.00 48.97 203 ARG A O 1
ATOM 1640 N N . ASN A 1 204 ? 24.581 -0.065 -15.520 1.00 46.59 204 ASN A N 1
ATOM 1641 C CA . ASN A 1 204 ? 25.953 -0.537 -15.633 1.00 46.59 204 ASN A CA 1
ATOM 1642 C C . ASN A 1 204 ? 26.585 -0.108 -16.965 1.00 46.59 204 ASN A C 1
ATOM 1644 O O . ASN A 1 204 ? 27.702 -0.523 -17.267 1.00 46.59 204 ASN A O 1
ATOM 1648 N N . LEU A 1 205 ? 25.877 0.689 -17.778 1.00 51.34 205 LEU A N 1
ATOM 1649 C CA . LEU A 1 205 ? 26.429 1.260 -18.998 1.00 51.34 205 LEU A CA 1
ATOM 1650 C C . LEU A 1 205 ? 27.243 2.518 -18.654 1.00 51.34 205 LEU A C 1
ATOM 1652 O O . LEU A 1 205 ? 26.746 3.396 -17.942 1.00 51.34 205 LEU A O 1
ATOM 1656 N N . PRO A 1 206 ? 28.474 2.647 -19.175 1.00 47.88 206 PRO A N 1
ATOM 1657 C CA . PRO A 1 206 ? 29.239 3.882 -19.062 1.00 47.88 206 PRO A CA 1
ATOM 1658 C C . PRO A 1 206 ? 28.424 5.069 -19.603 1.00 47.88 206 PRO A C 1
ATOM 1660 O O . PRO A 1 206 ? 27.965 5.031 -20.742 1.00 47.88 206 PRO A O 1
ATOM 1663 N N . GLY A 1 207 ? 28.248 6.123 -18.797 1.00 51.88 207 GLY A N 1
ATOM 1664 C CA . GLY A 1 207 ? 27.491 7.322 -19.187 1.00 51.88 207 GLY A CA 1
ATOM 1665 C C . GLY A 1 207 ? 25.999 7.326 -18.821 1.00 51.88 207 GLY A C 1
ATOM 1666 O O . GLY A 1 207 ? 25.273 8.177 -19.327 1.00 51.88 207 GLY A O 1
ATOM 1667 N N . PHE A 1 208 ? 25.535 6.424 -17.943 1.00 54.25 208 PHE A N 1
ATOM 1668 C CA . PHE A 1 208 ? 24.151 6.390 -17.439 1.00 54.25 208 PHE A CA 1
ATOM 1669 C C . PHE A 1 208 ? 23.658 7.745 -16.903 1.00 54.25 208 PHE A C 1
ATOM 1671 O O . PHE A 1 208 ? 22.575 8.187 -17.286 1.00 54.25 208 PHE A O 1
ATOM 1678 N N . ASP A 1 209 ? 24.462 8.427 -16.082 1.00 53.03 209 ASP A N 1
ATOM 1679 C CA . ASP A 1 209 ? 24.098 9.723 -15.492 1.00 53.03 209 ASP A CA 1
ATOM 1680 C C . ASP A 1 209 ? 23.839 10.781 -16.579 1.00 53.03 209 ASP A C 1
ATOM 1682 O O . ASP A 1 209 ? 22.804 11.443 -16.579 1.00 53.03 209 ASP A O 1
ATOM 1686 N N . TRP A 1 210 ? 24.716 10.844 -17.585 1.00 52.66 210 TRP A N 1
ATOM 1687 C CA . TRP A 1 210 ? 24.584 11.734 -18.746 1.00 52.66 210 TRP A CA 1
ATOM 1688 C C . TRP A 1 210 ? 23.409 11.369 -19.670 1.00 52.66 210 TRP A C 1
ATOM 1690 O O . TRP A 1 210 ? 22.890 12.217 -20.392 1.00 52.66 210 TRP A O 1
ATOM 1700 N N . PHE A 1 211 ? 22.987 10.102 -19.687 1.00 55.06 211 PHE A N 1
ATOM 1701 C CA . PHE A 1 211 ? 21.949 9.601 -20.589 1.00 55.06 211 PHE A CA 1
ATOM 1702 C C . PHE A 1 211 ? 20.534 9.662 -19.985 1.00 55.06 211 PHE A C 1
ATOM 1704 O O . PHE A 1 211 ? 19.588 9.990 -20.701 1.00 55.06 211 PHE A O 1
ATOM 1711 N N . PHE A 1 212 ? 20.373 9.381 -18.686 1.00 53.91 212 PHE A N 1
ATOM 1712 C CA . PHE A 1 212 ? 19.069 9.375 -18.006 1.00 53.91 212 PHE A CA 1
ATOM 1713 C C . PHE A 1 212 ? 18.818 10.610 -17.130 1.00 53.91 212 PHE A C 1
ATOM 1715 O O . PHE A 1 212 ? 17.722 11.162 -17.197 1.00 53.91 212 PHE A O 1
ATOM 1722 N N . LEU A 1 213 ? 19.782 11.072 -16.323 1.00 56.97 213 LEU A N 1
ATOM 1723 C CA . LEU A 1 213 ? 19.535 12.176 -15.379 1.00 56.97 213 LEU A CA 1
ATOM 1724 C C . LEU A 1 213 ? 19.434 13.528 -16.097 1.00 56.97 213 LEU A C 1
ATOM 1726 O O . LEU A 1 213 ? 18.524 14.306 -15.802 1.00 56.97 213 LEU A O 1
ATOM 1730 N N . ASP A 1 214 ? 20.282 13.770 -17.101 1.00 57.06 214 ASP A N 1
ATOM 1731 C CA . ASP A 1 214 ? 20.200 14.970 -17.949 1.00 57.06 214 ASP A CA 1
ATOM 1732 C C . ASP A 1 214 ? 18.871 15.027 -18.720 1.00 57.06 214 ASP A C 1
ATOM 1734 O O . ASP A 1 214 ? 18.287 16.095 -18.873 1.00 57.06 214 ASP A O 1
ATOM 1738 N N . ALA A 1 215 ? 18.363 13.880 -19.181 1.00 51.50 215 ALA A N 1
ATOM 1739 C CA . ALA A 1 215 ? 17.093 13.774 -19.897 1.00 51.50 215 ALA A CA 1
ATOM 1740 C C . ALA A 1 215 ? 15.879 14.029 -18.984 1.00 51.50 215 ALA A C 1
ATOM 1742 O O . ALA A 1 215 ? 14.939 14.707 -19.386 1.00 51.50 215 ALA A O 1
ATOM 1743 N N . ILE A 1 216 ? 15.897 13.520 -17.749 1.00 54.75 216 ILE A N 1
ATOM 1744 C CA . ILE A 1 216 ? 14.865 13.788 -16.731 1.00 54.75 216 ILE A CA 1
ATOM 1745 C C . ILE A 1 216 ? 14.837 15.282 -16.385 1.00 54.75 216 ILE A C 1
ATOM 1747 O O . ILE A 1 216 ? 13.770 15.895 -16.371 1.00 54.75 216 ILE A O 1
ATOM 1751 N N . THR A 1 217 ? 16.019 15.872 -16.188 1.00 54.75 217 THR A N 1
ATOM 1752 C CA . THR A 1 217 ? 16.185 17.295 -15.859 1.00 54.75 217 THR A CA 1
ATOM 1753 C C . THR A 1 217 ? 15.777 18.199 -17.027 1.00 54.75 217 THR A C 1
ATOM 1755 O O . THR A 1 217 ? 15.081 19.187 -16.825 1.00 54.75 217 THR A O 1
ATOM 1758 N N . ALA A 1 218 ? 16.133 17.842 -18.267 1.00 54.00 218 ALA A N 1
ATOM 1759 C CA . ALA A 1 218 ? 15.772 18.601 -19.468 1.00 54.00 218 ALA A CA 1
ATOM 1760 C C . ALA A 1 218 ? 14.268 18.570 -19.803 1.00 54.00 218 ALA A C 1
ATOM 1762 O O . ALA A 1 218 ? 13.808 19.410 -20.572 1.00 54.00 218 ALA A O 1
ATOM 1763 N N . ASN A 1 219 ? 13.510 17.619 -19.244 1.00 50.81 219 ASN A N 1
ATOM 1764 C CA . ASN A 1 219 ? 12.053 17.520 -19.399 1.00 50.81 219 ASN A CA 1
ATOM 1765 C C . ASN A 1 219 ? 11.281 18.007 -18.153 1.00 50.81 219 ASN A C 1
ATOM 1767 O O . ASN A 1 219 ? 10.082 17.760 -18.065 1.00 50.81 219 ASN A O 1
ATOM 1771 N N . ASP A 1 220 ? 11.954 18.662 -17.196 1.00 54.38 220 ASP A N 1
ATOM 1772 C CA . ASP A 1 220 ? 11.375 19.172 -15.937 1.00 54.38 220 ASP A CA 1
ATOM 1773 C C . ASP A 1 220 ? 10.628 18.104 -15.106 1.00 54.38 220 ASP A C 1
ATOM 1775 O O . ASP A 1 220 ? 9.685 18.371 -14.362 1.00 54.38 220 ASP A O 1
ATOM 1779 N N . ILE A 1 221 ? 11.043 16.837 -15.228 1.00 56.12 221 ILE A N 1
ATOM 1780 C CA . ILE A 1 221 ? 10.435 15.726 -14.489 1.00 56.12 221 ILE A CA 1
ATOM 1781 C C . ILE A 1 221 ? 11.065 15.695 -13.095 1.00 56.12 221 ILE A C 1
ATOM 1783 O O . ILE A 1 221 ? 12.077 15.033 -12.856 1.00 56.12 221 ILE A O 1
ATOM 1787 N N . ARG A 1 222 ? 10.468 16.434 -12.158 1.00 62.12 222 ARG A N 1
ATOM 1788 C CA . ARG A 1 222 ? 10.955 16.543 -10.780 1.00 62.12 222 ARG A CA 1
ATOM 1789 C C . ARG A 1 222 ? 10.159 15.657 -9.818 1.00 62.12 222 ARG A C 1
ATOM 1791 O O . ARG A 1 222 ? 8.975 15.875 -9.583 1.00 62.12 222 ARG A O 1
ATOM 1798 N N . PHE A 1 223 ? 10.831 14.701 -9.177 1.00 71.19 223 PHE A N 1
ATOM 1799 C CA . PHE A 1 223 ? 10.279 13.951 -8.041 1.00 71.19 223 PHE A CA 1
ATOM 1800 C C . PHE A 1 223 ? 10.594 14.680 -6.726 1.00 71.19 223 PHE A C 1
ATOM 1802 O O . PHE A 1 223 ? 11.478 14.270 -5.977 1.00 71.19 223 PHE A O 1
ATOM 1809 N N . ALA A 1 224 ? 9.894 15.785 -6.461 1.00 80.69 224 ALA A N 1
ATOM 1810 C CA . ALA A 1 224 ? 10.120 16.649 -5.295 1.00 80.69 224 ALA A CA 1
ATOM 1811 C C . ALA A 1 224 ? 9.510 16.081 -3.995 1.00 80.69 224 ALA A C 1
ATOM 1813 O O . ALA A 1 224 ? 8.776 16.763 -3.283 1.00 80.69 224 ALA A O 1
ATOM 1814 N N . SER A 1 225 ? 9.744 14.799 -3.691 1.00 85.75 225 SER A N 1
ATOM 1815 C CA . SER A 1 225 ? 9.211 14.161 -2.475 1.00 85.75 225 SER A CA 1
ATOM 1816 C C . SER A 1 225 ? 9.730 14.815 -1.191 1.00 85.75 225 SER A C 1
ATOM 1818 O O . SER A 1 225 ? 9.017 14.846 -0.196 1.00 85.75 225 SER A O 1
ATOM 1820 N N . ASP A 1 226 ? 10.945 15.355 -1.225 1.00 87.19 226 ASP A N 1
ATOM 1821 C CA . ASP A 1 226 ? 11.576 16.126 -0.154 1.00 87.19 226 ASP A CA 1
ATOM 1822 C C . ASP A 1 226 ? 10.886 17.469 0.126 1.00 87.19 226 ASP A C 1
ATOM 1824 O O . ASP A 1 226 ? 10.847 17.910 1.273 1.00 87.19 226 ASP A O 1
ATOM 1828 N N . GLU A 1 227 ? 10.298 18.101 -0.888 1.00 89.12 227 GLU A N 1
ATOM 1829 C CA . GLU A 1 227 ? 9.471 19.299 -0.717 1.00 89.12 227 GLU A CA 1
ATOM 1830 C C . GLU A 1 227 ? 8.043 18.915 -0.321 1.00 89.12 227 GLU A C 1
ATOM 1832 O O . GLU A 1 227 ? 7.538 19.371 0.706 1.00 89.12 227 GLU A O 1
ATOM 1837 N N . ASN A 1 228 ? 7.429 18.002 -1.081 1.00 89.25 228 ASN A N 1
ATOM 1838 C CA . ASN A 1 228 ? 6.032 17.592 -0.931 1.00 89.25 228 ASN A CA 1
ATOM 1839 C C . ASN A 1 228 ? 5.719 16.995 0.446 1.00 89.25 228 ASN A C 1
ATOM 1841 O O . ASN A 1 228 ? 4.611 17.171 0.952 1.00 89.25 228 ASN A O 1
ATOM 1845 N N . VAL A 1 229 ? 6.686 16.330 1.088 1.00 91.94 229 VAL A N 1
ATOM 1846 C CA . VAL A 1 229 ? 6.505 15.775 2.438 1.00 91.94 229 VAL A CA 1
ATOM 1847 C C . VAL A 1 229 ? 6.188 16.851 3.485 1.00 91.94 229 VAL A C 1
ATOM 1849 O O . VAL A 1 229 ? 5.509 16.558 4.464 1.00 91.94 229 VAL A O 1
ATOM 1852 N N . ASN A 1 230 ? 6.584 18.109 3.247 1.00 90.94 230 ASN A N 1
ATOM 1853 C CA . ASN A 1 230 ? 6.285 19.242 4.131 1.00 90.94 230 ASN A CA 1
ATOM 1854 C C . ASN A 1 230 ? 4.856 19.779 4.022 1.00 90.94 230 ASN A C 1
ATOM 1856 O O . ASN A 1 230 ? 4.499 20.731 4.716 1.00 90.94 230 ASN A O 1
ATOM 1860 N N . HIS A 1 231 ? 4.046 19.184 3.153 1.00 92.25 231 HIS A N 1
ATOM 1861 C CA . HIS A 1 231 ? 2.636 19.511 2.992 1.00 92.25 231 HIS A CA 1
ATOM 1862 C C . HIS A 1 231 ? 1.720 18.376 3.470 1.00 92.25 231 HIS A C 1
ATOM 1864 O O . HIS A 1 231 ? 0.501 18.516 3.427 1.00 92.25 231 HIS A O 1
ATOM 1870 N N . ILE A 1 232 ? 2.289 17.263 3.951 1.00 91.88 232 ILE A N 1
ATOM 1871 C CA . ILE A 1 232 ? 1.525 16.125 4.471 1.00 91.88 232 ILE A CA 1
ATOM 1872 C C . ILE A 1 232 ? 1.078 16.417 5.907 1.00 91.88 232 ILE A C 1
ATOM 1874 O O . ILE A 1 232 ? 1.870 16.878 6.729 1.00 91.88 232 ILE A O 1
ATOM 1878 N N . SER A 1 233 ? -0.187 16.114 6.199 1.00 90.06 233 SER A N 1
ATOM 1879 C CA . SER A 1 233 ? -0.874 16.348 7.479 1.00 90.06 233 SER A CA 1
ATOM 1880 C C . SER A 1 233 ? -1.495 15.068 8.060 1.00 90.06 233 SER A C 1
ATOM 1882 O O . SER A 1 233 ? -2.526 15.096 8.729 1.00 90.06 233 SER A O 1
ATOM 1884 N N . CYS A 1 234 ? -0.908 13.911 7.756 1.00 88.81 234 CYS A N 1
ATOM 1885 C CA . CYS A 1 234 ? -1.348 12.611 8.253 1.00 88.81 234 CYS A CA 1
ATOM 1886 C C . CYS A 1 234 ? -0.142 11.726 8.612 1.00 88.81 234 CYS A C 1
ATOM 1888 O O . CYS A 1 234 ? 0.974 12.016 8.179 1.00 88.81 234 CYS A O 1
ATOM 1890 N N . PRO A 1 235 ? -0.326 10.660 9.419 1.00 91.62 235 PRO A N 1
ATOM 1891 C CA . PRO A 1 235 ? 0.751 9.725 9.739 1.00 91.62 235 PRO A CA 1
ATOM 1892 C C . PRO A 1 235 ? 1.402 9.131 8.486 1.00 91.62 235 PRO A C 1
ATOM 1894 O O . PRO A 1 235 ? 0.714 8.750 7.540 1.00 91.62 235 PRO A O 1
ATOM 1897 N N . VAL A 1 236 ? 2.730 9.015 8.504 1.00 92.44 236 VAL A N 1
ATOM 1898 C CA . VAL A 1 236 ? 3.526 8.550 7.360 1.00 92.44 236 VAL A CA 1
ATOM 1899 C C . VAL A 1 236 ? 4.286 7.287 7.739 1.00 92.44 236 VAL A C 1
ATOM 1901 O O . VAL A 1 236 ? 5.010 7.259 8.733 1.00 92.44 236 VAL A O 1
ATOM 1904 N N . LEU A 1 237 ? 4.161 6.248 6.918 1.00 94.19 237 LEU A N 1
ATOM 1905 C CA . LEU A 1 237 ? 4.956 5.028 7.007 1.00 94.19 237 LEU A CA 1
ATOM 1906 C C . LEU A 1 237 ? 5.807 4.885 5.744 1.00 94.19 237 LEU A C 1
ATOM 1908 O O . LEU A 1 237 ? 5.279 4.836 4.637 1.00 94.19 237 LEU A O 1
ATOM 1912 N N . ILE A 1 238 ? 7.121 4.782 5.921 1.00 95.50 238 ILE A N 1
ATOM 1913 C CA . ILE A 1 238 ? 8.096 4.562 4.854 1.00 95.50 238 ILE A CA 1
ATOM 1914 C C . ILE A 1 238 ? 8.694 3.166 5.039 1.00 95.50 238 ILE A C 1
ATOM 1916 O O . ILE A 1 238 ? 9.252 2.852 6.090 1.00 95.50 238 ILE A O 1
ATOM 1920 N N . LEU A 1 239 ? 8.587 2.331 4.007 1.00 96.19 239 LEU A N 1
ATOM 1921 C CA . LEU A 1 239 ? 9.158 0.985 3.952 1.00 96.19 239 LEU A CA 1
ATOM 1922 C C . LEU A 1 239 ? 10.265 0.970 2.893 1.00 96.19 239 LEU A C 1
ATOM 1924 O O . LEU A 1 239 ? 10.000 1.343 1.752 1.00 96.19 239 LEU A O 1
ATOM 1928 N N . HIS A 1 240 ? 11.483 0.536 3.230 1.00 97.00 240 HIS A N 1
ATOM 1929 C CA . HIS A 1 240 ? 12.594 0.508 2.261 1.00 97.00 240 HIS A CA 1
ATOM 1930 C C . HIS A 1 240 ? 13.514 -0.692 2.493 1.00 97.00 240 HIS A C 1
ATOM 1932 O O . HIS A 1 240 ? 13.926 -0.949 3.622 1.00 97.00 240 HIS A O 1
ATOM 1938 N N . ALA A 1 241 ? 13.865 -1.418 1.431 1.00 96.38 241 ALA A N 1
ATOM 1939 C CA . ALA A 1 241 ? 14.841 -2.504 1.491 1.00 96.38 241 ALA A CA 1
ATOM 1940 C C . ALA A 1 241 ? 16.287 -2.000 1.342 1.00 96.38 241 ALA A C 1
ATOM 1942 O O . ALA A 1 241 ? 16.599 -1.217 0.448 1.00 96.38 241 ALA A O 1
ATOM 1943 N N . GLU A 1 242 ? 17.199 -2.464 2.194 1.00 96.62 242 GLU A N 1
ATOM 1944 C CA . GLU A 1 242 ? 18.613 -2.062 2.141 1.00 96.62 242 GLU A CA 1
ATOM 1945 C C . GLU A 1 242 ? 19.325 -2.527 0.863 1.00 96.62 242 GLU A C 1
ATOM 1947 O O . GLU A 1 242 ? 20.294 -1.904 0.432 1.00 96.62 242 GLU A O 1
ATOM 1952 N N . ASP A 1 243 ? 18.846 -3.611 0.249 1.00 93.38 243 ASP A N 1
ATOM 1953 C CA . ASP A 1 243 ? 19.338 -4.154 -1.017 1.00 93.38 243 ASP A CA 1
ATOM 1954 C C . ASP A 1 243 ? 18.595 -3.594 -2.244 1.00 93.38 243 ASP A C 1
ATOM 1956 O O . ASP A 1 243 ? 18.646 -4.182 -3.327 1.00 93.38 243 ASP A O 1
ATOM 1960 N N . ASP A 1 244 ? 17.899 -2.459 -2.104 1.00 90.75 244 ASP A N 1
ATOM 1961 C CA . ASP A 1 244 ? 17.251 -1.775 -3.222 1.00 90.75 244 ASP A CA 1
ATOM 1962 C C . ASP A 1 244 ? 18.292 -1.223 -4.209 1.00 90.75 244 ASP A C 1
ATOM 1964 O O . ASP A 1 244 ? 18.959 -0.204 -4.001 1.00 90.75 244 ASP A O 1
ATOM 1968 N N . THR A 1 245 ? 18.409 -1.920 -5.337 1.00 82.75 245 THR A N 1
ATOM 1969 C CA . THR A 1 245 ? 19.274 -1.553 -6.452 1.00 82.75 245 THR A CA 1
ATOM 1970 C C . THR A 1 245 ? 18.591 -0.638 -7.457 1.00 82.75 245 THR A C 1
ATOM 1972 O O . THR A 1 245 ? 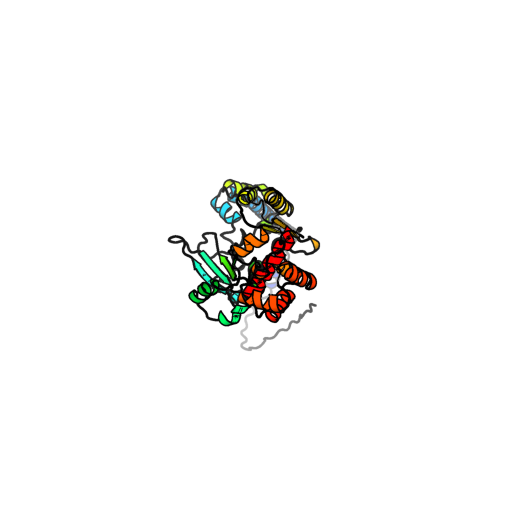19.117 -0.496 -8.545 1.00 82.75 245 THR A O 1
ATOM 1975 N N . VAL A 1 246 ? 17.445 -0.023 -7.191 1.00 79.44 246 VAL A N 1
ATOM 1976 C CA . VAL A 1 246 ? 16.773 0.937 -8.089 1.00 79.44 246 VAL A CA 1
ATOM 1977 C C . VAL A 1 246 ? 16.698 2.309 -7.429 1.00 79.44 246 VAL A C 1
ATOM 1979 O O . VAL A 1 246 ? 17.103 3.293 -8.048 1.00 79.44 246 VAL A O 1
ATOM 1982 N N . VAL A 1 247 ? 16.284 2.366 -6.165 1.00 83.06 247 VAL A N 1
ATOM 1983 C CA . VAL A 1 247 ? 16.301 3.579 -5.344 1.00 83.06 247 VAL A CA 1
ATOM 1984 C C . VAL A 1 247 ? 17.227 3.342 -4.150 1.00 83.06 247 VAL A C 1
ATOM 1986 O O . VAL A 1 247 ? 16.871 2.573 -3.258 1.00 83.06 247 VAL A O 1
ATOM 1989 N N . PRO A 1 248 ? 18.407 3.990 -4.100 1.00 88.75 248 PRO A N 1
ATOM 1990 C CA . PRO A 1 248 ? 19.353 3.805 -3.007 1.00 88.75 248 PRO A CA 1
ATOM 1991 C C . PRO A 1 248 ? 18.719 4.019 -1.627 1.00 88.75 248 PRO A C 1
ATOM 1993 O O . PRO A 1 248 ? 18.089 5.046 -1.378 1.00 88.75 248 PRO A O 1
ATOM 1996 N N . PHE A 1 249 ? 18.956 3.083 -0.708 1.00 92.38 249 PHE A N 1
ATOM 1997 C CA . PHE A 1 249 ? 18.375 3.073 0.641 1.00 92.38 249 PHE A CA 1
ATOM 1998 C C . PHE A 1 249 ? 18.571 4.384 1.426 1.00 92.38 249 PHE A C 1
ATOM 2000 O O . PHE A 1 249 ? 17.674 4.840 2.137 1.00 92.38 249 PHE A O 1
ATOM 2007 N N . HIS A 1 250 ? 19.723 5.045 1.260 1.00 93.31 250 HIS A N 1
ATOM 2008 C CA . HIS A 1 250 ? 20.003 6.313 1.937 1.00 93.31 250 HIS A CA 1
ATOM 2009 C C . HIS A 1 250 ? 19.028 7.438 1.546 1.00 93.31 250 HIS A C 1
ATOM 2011 O O . HIS A 1 250 ? 18.804 8.338 2.350 1.00 93.31 250 HIS A O 1
ATOM 2017 N N . LEU A 1 251 ? 18.418 7.392 0.353 1.00 91.50 251 LEU A N 1
ATOM 2018 C CA . LEU A 1 251 ? 17.414 8.375 -0.064 1.00 91.50 251 LEU A CA 1
ATOM 2019 C C . LEU A 1 251 ? 16.102 8.203 0.706 1.00 91.50 251 LEU A C 1
ATOM 2021 O O . LEU A 1 251 ? 15.513 9.199 1.118 1.00 91.50 251 LEU A O 1
ATOM 2025 N N . GLY A 1 252 ? 15.677 6.961 0.961 1.00 93.50 252 GLY A N 1
ATOM 2026 C CA . GLY A 1 252 ? 14.518 6.684 1.814 1.00 93.50 252 GLY A CA 1
ATOM 2027 C C . GLY A 1 252 ? 14.741 7.168 3.246 1.00 93.50 252 GLY A C 1
ATOM 2028 O O . GLY A 1 252 ? 13.869 7.810 3.830 1.00 93.50 252 GLY A O 1
ATOM 2029 N N . LYS A 1 253 ? 15.950 6.949 3.781 1.00 95.19 253 LYS A N 1
ATOM 2030 C CA . LYS A 1 253 ? 16.344 7.466 5.098 1.00 95.19 253 LYS A CA 1
ATOM 2031 C C . LYS A 1 253 ? 16.365 9.000 5.135 1.00 95.19 253 LYS A C 1
ATOM 2033 O O . LYS A 1 253 ? 15.823 9.588 6.064 1.00 95.19 253 LYS A O 1
ATOM 2038 N N . LYS A 1 254 ? 16.919 9.647 4.104 1.00 95.50 254 LYS A N 1
ATOM 2039 C CA . LYS A 1 254 ? 16.907 11.112 3.969 1.00 95.50 254 LYS A CA 1
ATOM 2040 C C . LYS A 1 254 ? 15.476 11.659 3.943 1.00 95.50 254 LYS A C 1
ATOM 2042 O O . LYS A 1 254 ? 15.185 12.628 4.633 1.00 95.50 254 LYS A O 1
ATOM 2047 N N . LEU A 1 255 ? 14.573 11.032 3.184 1.00 95.56 255 LEU A N 1
ATOM 2048 C CA . LEU A 1 255 ? 13.164 11.433 3.141 1.00 95.56 255 LEU A CA 1
ATOM 2049 C C . LEU A 1 255 ? 12.498 11.306 4.518 1.00 95.56 255 LEU A C 1
ATOM 2051 O O . LEU A 1 255 ? 11.770 12.207 4.923 1.00 95.56 255 LEU A O 1
ATOM 2055 N N . TYR A 1 256 ? 12.781 10.228 5.252 1.00 96.12 256 TYR A N 1
ATOM 2056 C CA . TYR A 1 256 ? 12.313 10.062 6.627 1.00 96.12 256 TYR A CA 1
ATOM 2057 C C . TYR A 1 256 ? 12.820 11.168 7.561 1.00 96.12 256 TYR A C 1
ATOM 2059 O O . TYR A 1 256 ? 12.035 11.712 8.329 1.00 96.12 256 TYR A O 1
ATOM 2067 N N . GLU A 1 257 ? 14.101 11.534 7.491 1.00 96.25 257 GLU A N 1
ATOM 2068 C CA . GLU A 1 257 ? 14.676 12.604 8.322 1.00 96.25 257 GLU A CA 1
ATOM 2069 C C . GLU A 1 257 ? 14.009 13.964 8.042 1.00 96.25 257 GLU A C 1
ATOM 2071 O O . GLU A 1 257 ? 13.703 14.720 8.971 1.00 96.25 257 GLU A O 1
ATOM 2076 N N . ILE A 1 258 ? 13.704 14.255 6.773 1.00 95.25 258 ILE A N 1
ATOM 2077 C CA . ILE A 1 258 ? 12.946 15.452 6.377 1.00 95.25 258 ILE A CA 1
ATOM 2078 C C . ILE A 1 258 ? 11.505 15.370 6.899 1.00 95.25 258 ILE A C 1
ATOM 2080 O O . ILE A 1 258 ? 11.015 16.322 7.500 1.00 95.25 258 ILE A O 1
ATOM 2084 N N . ALA A 1 259 ? 10.838 14.223 6.743 1.00 94.62 259 ALA A N 1
ATOM 2085 C CA . ALA A 1 259 ? 9.479 14.008 7.239 1.00 94.62 259 ALA A CA 1
ATOM 2086 C C . ALA A 1 259 ? 9.387 14.187 8.765 1.00 94.62 259 ALA A C 1
ATOM 2088 O O . ALA A 1 259 ? 8.518 14.897 9.262 1.00 94.62 259 ALA A O 1
ATOM 2089 N N . ALA A 1 260 ? 10.318 13.589 9.512 1.00 93.31 260 ALA A N 1
ATOM 2090 C CA . ALA A 1 260 ? 10.362 13.636 10.971 1.00 93.31 260 ALA A CA 1
ATOM 2091 C C . ALA A 1 260 ? 10.661 15.042 11.520 1.00 93.31 260 ALA A C 1
ATOM 2093 O O . ALA A 1 260 ? 10.232 15.381 12.621 1.00 93.31 260 ALA A O 1
ATOM 2094 N N . SER A 1 261 ? 11.385 15.868 10.759 1.00 93.50 261 SER A N 1
ATOM 2095 C CA . SER A 1 261 ? 11.663 17.268 11.109 1.00 93.50 261 SER A CA 1
ATOM 2096 C C . SER A 1 261 ? 10.618 18.253 10.572 1.00 93.50 261 SER A C 1
ATOM 2098 O O . SER A 1 261 ? 10.659 19.444 10.902 1.00 93.50 261 SER A O 1
ATOM 2100 N N . SER A 1 262 ? 9.657 17.773 9.780 1.00 93.69 262 SER A N 1
ATOM 2101 C CA . SER A 1 262 ? 8.678 18.628 9.128 1.00 93.69 262 SER A CA 1
ATOM 2102 C C . SER A 1 262 ? 7.686 19.239 10.115 1.00 93.69 262 SER A C 1
ATOM 2104 O O . SER A 1 262 ? 7.150 18.583 11.010 1.00 93.69 262 SER A O 1
ATOM 2106 N N . LYS A 1 263 ? 7.384 20.528 9.922 1.00 92.00 263 LYS A N 1
ATOM 2107 C CA . LYS A 1 263 ? 6.390 21.235 10.738 1.00 92.00 263 LYS A CA 1
ATOM 2108 C C . LYS A 1 263 ? 4.970 20.718 10.502 1.00 92.00 263 LYS A C 1
ATOM 2110 O O . LYS A 1 263 ? 4.197 20.714 11.455 1.00 92.00 263 LYS A O 1
ATOM 2115 N N . SER A 1 264 ? 4.636 20.294 9.281 1.00 89.94 264 SER A N 1
ATOM 2116 C CA . SER A 1 264 ? 3.287 19.821 8.933 1.00 89.94 264 SER A CA 1
ATOM 2117 C C . SER A 1 264 ? 2.944 18.475 9.575 1.00 89.94 264 SER A C 1
ATOM 2119 O O . SER A 1 264 ? 1.777 18.183 9.807 1.00 89.94 264 SER A O 1
ATOM 2121 N N . LEU A 1 265 ? 3.966 17.686 9.918 1.00 90.06 265 LEU A N 1
ATOM 2122 C CA . LEU A 1 265 ? 3.835 16.371 10.541 1.00 90.06 265 LEU A CA 1
ATOM 2123 C C . LEU A 1 265 ? 3.969 16.411 12.072 1.00 90.06 265 LEU A C 1
ATOM 2125 O O . LEU A 1 265 ? 3.997 15.363 12.717 1.00 90.06 265 LEU A O 1
ATOM 2129 N N . ARG A 1 266 ? 4.022 17.600 12.691 1.00 86.69 266 ARG A N 1
ATOM 2130 C CA . ARG A 1 266 ? 4.030 17.722 14.157 1.00 86.69 266 ARG A CA 1
ATOM 2131 C C . ARG A 1 266 ? 2.762 17.106 14.747 1.00 86.69 266 ARG A C 1
ATOM 2133 O O . ARG A 1 266 ? 1.659 17.499 14.393 1.00 86.69 266 ARG A O 1
ATOM 2140 N N . GLY A 1 267 ? 2.935 16.158 15.666 1.00 82.75 267 GLY A N 1
ATOM 2141 C CA . GLY A 1 267 ? 1.829 15.402 16.263 1.00 82.75 267 GLY A CA 1
ATOM 2142 C C . GLY A 1 267 ? 1.382 14.186 15.443 1.00 82.75 267 GLY A C 1
ATOM 2143 O O . GLY A 1 267 ? 0.592 13.386 15.935 1.00 82.75 267 GLY A O 1
ATOM 2144 N N . HIS A 1 268 ? 1.921 13.987 14.237 1.00 85.75 268 HIS A N 1
ATOM 2145 C CA . HIS A 1 268 ? 1.711 12.776 13.452 1.00 85.75 268 HIS A CA 1
ATOM 2146 C C . HIS A 1 268 ? 2.867 11.795 13.627 1.00 85.75 268 HIS A C 1
ATOM 2148 O O . HIS A 1 268 ? 4.036 12.162 13.746 1.00 85.75 268 HIS A O 1
ATOM 2154 N N . LYS A 1 269 ? 2.529 10.506 13.615 1.00 87.19 269 LYS A N 1
ATOM 2155 C CA . LYS A 1 269 ? 3.513 9.433 13.692 1.00 87.19 269 LYS A CA 1
ATOM 2156 C C . LYS A 1 269 ? 4.202 9.284 12.336 1.00 87.19 269 LYS A C 1
ATOM 2158 O O . LYS A 1 269 ? 3.537 9.009 11.339 1.00 87.19 269 LYS A O 1
ATOM 2163 N N . VAL A 1 270 ? 5.521 9.445 12.310 1.00 92.06 270 VAL A N 1
ATOM 2164 C CA . VAL A 1 270 ? 6.356 9.181 11.133 1.00 92.06 270 VAL A CA 1
ATOM 2165 C C . VAL A 1 270 ? 7.210 7.955 11.432 1.00 92.06 270 VAL A C 1
ATOM 2167 O O . VAL A 1 270 ? 7.976 7.945 12.393 1.00 92.06 270 VAL A O 1
ATOM 2170 N N . HIS A 1 271 ? 7.069 6.908 10.627 1.00 93.06 271 HIS A N 1
ATOM 2171 C CA . HIS A 1 271 ? 7.793 5.654 10.782 1.00 93.06 271 HIS A CA 1
ATOM 2172 C C . HIS A 1 271 ? 8.633 5.335 9.563 1.00 93.06 271 HIS A C 1
ATOM 2174 O O . HIS A 1 271 ? 8.174 5.448 8.430 1.00 93.06 271 HIS A O 1
ATOM 2180 N N . PHE A 1 272 ? 9.833 4.832 9.820 1.00 94.94 272 PHE A N 1
ATOM 2181 C CA . PHE A 1 272 ? 10.689 4.228 8.816 1.00 94.94 272 PHE A CA 1
ATOM 2182 C C . PHE A 1 272 ? 10.995 2.793 9.228 1.00 94.94 272 PHE A C 1
ATOM 2184 O O . PHE A 1 272 ? 11.556 2.567 10.300 1.00 94.94 272 PHE A O 1
ATOM 2191 N N . ILE A 1 273 ? 10.611 1.831 8.392 1.00 95.38 273 ILE A N 1
ATOM 2192 C CA . ILE A 1 273 ? 10.897 0.413 8.607 1.00 95.38 273 ILE A CA 1
ATOM 2193 C C . ILE A 1 273 ? 11.881 -0.042 7.528 1.00 95.38 273 ILE A C 1
ATOM 2195 O O . ILE A 1 273 ? 11.492 -0.212 6.365 1.00 95.38 273 ILE A O 1
ATOM 2199 N N . PRO A 1 274 ? 13.160 -0.228 7.894 1.00 95.50 274 PRO A N 1
ATOM 2200 C CA . PRO A 1 274 ? 14.140 -0.795 6.992 1.00 95.50 274 PRO A CA 1
ATOM 2201 C C . PRO A 1 274 ? 13.996 -2.315 6.924 1.00 95.50 274 PRO A C 1
ATOM 2203 O O . PRO A 1 274 ? 13.814 -2.981 7.943 1.00 95.50 274 PRO A O 1
ATOM 2206 N N . PHE A 1 275 ? 14.138 -2.874 5.727 1.00 96.06 275 PHE A N 1
ATOM 2207 C CA . PHE A 1 275 ? 14.257 -4.314 5.535 1.00 96.06 275 PHE A CA 1
ATOM 2208 C C . PHE A 1 275 ? 15.723 -4.687 5.286 1.00 96.06 275 PHE A C 1
ATOM 2210 O O . PHE A 1 275 ? 16.279 -4.249 4.273 1.00 96.06 275 PHE A O 1
ATOM 2217 N N . PRO A 1 276 ? 16.350 -5.484 6.175 1.00 94.12 276 PRO A N 1
ATOM 2218 C CA . PRO A 1 276 ? 17.754 -5.855 6.053 1.00 94.12 276 PRO A CA 1
ATOM 2219 C C . PRO A 1 276 ? 18.089 -6.503 4.711 1.00 94.12 276 PRO A C 1
ATOM 2221 O O . PRO A 1 276 ? 17.338 -7.345 4.212 1.00 94.12 276 PRO A O 1
ATOM 2224 N N . LYS A 1 277 ? 19.276 -6.196 4.174 1.00 94.31 277 LYS A N 1
ATOM 2225 C CA . LYS A 1 277 ? 19.746 -6.743 2.885 1.00 94.31 277 LYS A CA 1
ATOM 2226 C C . LYS A 1 277 ? 19.757 -8.277 2.818 1.00 94.31 277 LYS A C 1
ATOM 2228 O O . LYS A 1 277 ? 19.710 -8.851 1.736 1.00 94.31 277 LYS A O 1
ATOM 2233 N N . THR A 1 278 ? 19.841 -8.952 3.967 1.00 94.19 278 THR A N 1
ATOM 2234 C CA . THR A 1 278 ? 19.846 -10.419 4.078 1.00 94.19 278 THR A CA 1
ATOM 2235 C C . THR A 1 278 ? 18.516 -11.057 3.677 1.00 94.19 278 THR A C 1
ATOM 2237 O O . THR A 1 278 ? 18.502 -12.237 3.341 1.00 94.19 278 THR A O 1
ATOM 2240 N N . LEU A 1 279 ? 17.418 -10.293 3.679 1.00 92.81 279 LEU A N 1
ATOM 2241 C CA . LEU A 1 279 ? 16.086 -10.770 3.299 1.00 92.81 279 LEU A CA 1
ATOM 2242 C C . LEU A 1 279 ? 15.859 -10.780 1.779 1.00 92.81 279 LEU A C 1
ATOM 2244 O O . LEU A 1 279 ? 14.963 -11.471 1.299 1.00 92.81 279 LEU A O 1
ATOM 2248 N N . GLY A 1 280 ? 16.674 -10.053 1.007 1.00 93.56 280 GLY A N 1
ATOM 2249 C CA . GLY A 1 280 ? 16.666 -10.135 -0.455 1.00 93.56 280 GLY A CA 1
ATOM 2250 C C . GLY A 1 280 ? 15.433 -9.530 -1.140 1.00 93.56 280 GLY A C 1
ATOM 2251 O O . GLY A 1 280 ? 15.066 -9.978 -2.232 1.00 93.56 280 GLY A O 1
ATOM 2252 N N . TYR A 1 281 ? 14.748 -8.566 -0.512 1.00 93.56 281 TYR A N 1
ATOM 2253 C CA . TYR A 1 281 ? 13.501 -8.004 -1.046 1.00 93.56 281 TYR A CA 1
ATOM 2254 C C . TYR A 1 281 ? 13.710 -7.025 -2.205 1.00 93.56 281 TYR A C 1
ATOM 2256 O O . TYR A 1 281 ? 12.806 -6.872 -3.038 1.00 93.56 281 TYR A O 1
ATOM 2264 N N . ARG A 1 282 ? 14.892 -6.408 -2.321 1.00 92.06 282 ARG A N 1
ATOM 2265 C CA . ARG A 1 282 ? 15.233 -5.471 -3.400 1.00 92.06 282 ARG A CA 1
ATOM 2266 C C . ARG A 1 282 ? 14.151 -4.389 -3.565 1.00 92.06 282 ARG A C 1
ATOM 2268 O O . ARG A 1 282 ? 13.420 -4.054 -2.640 1.00 92.06 282 ARG A O 1
ATOM 2275 N N . HIS A 1 283 ? 14.005 -3.861 -4.778 1.00 89.88 283 HIS A N 1
ATOM 2276 C CA . HIS A 1 283 ? 13.067 -2.780 -5.073 1.00 89.88 283 HIS A CA 1
ATOM 2277 C C . HIS A 1 283 ? 11.576 -3.182 -5.075 1.00 89.88 283 HIS A C 1
ATOM 2279 O O . HIS A 1 283 ? 10.702 -2.331 -4.945 1.00 89.88 283 HIS A O 1
ATOM 2285 N N . LYS A 1 284 ? 11.250 -4.464 -5.295 1.00 89.50 284 LYS A N 1
ATOM 2286 C CA . LYS A 1 284 ? 9.879 -4.886 -5.665 1.00 89.50 284 LYS A CA 1
ATOM 2287 C C . LYS A 1 284 ? 9.250 -5.915 -4.733 1.00 89.50 284 LYS A C 1
ATOM 2289 O O . LYS A 1 284 ? 8.051 -6.145 -4.849 1.00 89.50 284 LYS A O 1
ATOM 2294 N N . TYR A 1 285 ? 10.014 -6.559 -3.851 1.00 94.31 285 TYR A N 1
ATOM 2295 C CA . TYR A 1 285 ? 9.567 -7.786 -3.181 1.00 94.31 285 TYR A CA 1
ATOM 2296 C C . TYR A 1 285 ? 9.300 -7.636 -1.680 1.00 94.31 285 TYR A C 1
ATOM 2298 O O . TYR A 1 285 ? 9.160 -8.647 -1.001 1.00 94.31 285 TYR A O 1
ATOM 2306 N N . ILE A 1 286 ? 9.144 -6.408 -1.166 1.00 95.56 286 ILE A N 1
ATOM 2307 C CA . ILE A 1 286 ? 8.741 -6.167 0.236 1.00 95.56 286 ILE A CA 1
ATOM 2308 C C . ILE A 1 286 ? 7.404 -6.859 0.562 1.00 95.56 286 ILE A C 1
ATOM 2310 O O . ILE A 1 286 ? 7.223 -7.333 1.681 1.00 95.56 286 ILE A O 1
ATOM 2314 N N . TYR A 1 287 ? 6.505 -7.017 -0.423 1.00 94.44 287 TYR A N 1
ATOM 2315 C CA . TYR A 1 287 ? 5.240 -7.755 -0.266 1.00 94.44 287 TYR A CA 1
ATOM 2316 C C . TYR A 1 287 ? 5.414 -9.210 0.198 1.00 94.44 287 TYR A C 1
ATOM 2318 O O . TYR A 1 287 ? 4.470 -9.798 0.712 1.00 94.44 287 TYR A O 1
ATOM 2326 N N . ARG A 1 288 ? 6.603 -9.800 0.010 1.00 94.50 288 ARG A N 1
ATOM 2327 C CA . ARG A 1 288 ? 6.917 -11.172 0.436 1.00 94.50 288 ARG A CA 1
ATOM 2328 C C . ARG A 1 288 ? 7.256 -11.272 1.919 1.00 94.50 288 ARG A C 1
ATOM 2330 O O . ARG A 1 288 ? 7.424 -12.382 2.414 1.00 94.50 288 ARG A O 1
ATOM 2337 N N . SER A 1 289 ? 7.402 -10.143 2.610 1.00 94.50 289 SER A N 1
ATOM 2338 C CA . SER A 1 289 ? 7.744 -10.149 4.023 1.00 94.50 289 SER A CA 1
ATOM 2339 C C . SER A 1 289 ? 6.597 -10.713 4.868 1.00 94.50 289 SER A C 1
ATOM 2341 O O . SER A 1 289 ? 5.490 -10.176 4.798 1.00 94.50 289 SER A O 1
ATOM 2343 N N . PRO A 1 290 ? 6.848 -11.727 5.719 1.00 90.56 290 PRO A N 1
ATOM 2344 C CA . PRO A 1 290 ? 5.836 -12.256 6.638 1.00 90.56 290 PRO A CA 1
ATOM 2345 C C . PRO A 1 290 ? 5.424 -11.235 7.713 1.00 90.56 290 PRO A C 1
ATOM 2347 O O . PRO A 1 290 ? 4.338 -11.324 8.280 1.00 90.56 290 PRO A O 1
ATOM 2350 N N . GLU A 1 291 ? 6.258 -10.221 7.953 1.00 89.00 291 GLU A N 1
ATOM 2351 C CA . GLU A 1 291 ? 5.961 -9.119 8.871 1.00 89.00 291 GLU A CA 1
ATOM 2352 C C . GLU A 1 291 ? 5.076 -8.047 8.230 1.00 89.00 291 GLU A C 1
ATOM 2354 O O . GLU A 1 291 ? 4.446 -7.261 8.935 1.00 89.00 291 GLU A O 1
ATOM 2359 N N . LEU A 1 292 ? 5.002 -7.987 6.893 1.00 91.50 292 LEU A N 1
ATOM 2360 C CA . LEU A 1 292 ? 4.259 -6.928 6.214 1.00 91.50 292 LEU A CA 1
ATOM 2361 C C . LEU A 1 292 ? 2.768 -6.909 6.588 1.00 91.50 292 LEU A C 1
ATOM 2363 O O . LEU A 1 292 ? 2.272 -5.817 6.859 1.00 91.50 292 LEU A O 1
ATOM 2367 N N . PRO A 1 293 ? 2.056 -8.051 6.678 1.00 89.00 293 PRO A N 1
ATOM 2368 C CA . PRO A 1 293 ? 0.695 -8.087 7.202 1.00 89.00 293 PRO A CA 1
ATOM 2369 C C . PRO A 1 293 ? 0.556 -7.420 8.574 1.00 89.00 293 PRO A C 1
ATOM 2371 O O . PRO A 1 293 ? -0.383 -6.666 8.787 1.00 89.00 293 PRO A O 1
ATOM 2374 N N . HIS A 1 294 ? 1.513 -7.630 9.479 1.00 85.69 294 HIS A N 1
ATOM 2375 C CA . HIS A 1 294 ? 1.505 -7.054 10.826 1.00 85.69 294 HIS A CA 1
ATOM 2376 C C . HIS A 1 294 ? 1.801 -5.550 10.815 1.00 85.69 294 HIS A C 1
ATOM 2378 O O . HIS A 1 294 ? 1.180 -4.793 11.556 1.00 85.69 294 HIS A O 1
ATOM 2384 N N . ILE A 1 295 ? 2.707 -5.112 9.938 1.00 88.44 295 ILE A N 1
ATOM 2385 C CA . ILE A 1 295 ? 3.061 -3.701 9.733 1.00 88.44 295 ILE A CA 1
ATOM 2386 C C . ILE A 1 295 ? 1.892 -2.918 9.122 1.00 88.44 295 ILE A C 1
ATOM 2388 O O . ILE A 1 295 ? 1.598 -1.802 9.545 1.00 88.44 295 ILE A O 1
ATOM 2392 N N . LEU A 1 296 ? 1.251 -3.493 8.100 1.00 88.50 296 LEU A N 1
ATOM 2393 C CA . LEU A 1 296 ? 0.167 -2.874 7.338 1.00 88.50 296 LEU A CA 1
ATOM 2394 C C . LEU A 1 296 ? -1.200 -3.105 7.951 1.00 88.50 296 LEU A C 1
ATOM 2396 O O . LEU A 1 296 ? -2.176 -2.546 7.452 1.00 88.50 296 LEU A O 1
ATOM 2400 N N . ARG A 1 297 ? -1.308 -3.911 9.008 1.00 78.94 297 ARG A N 1
ATOM 2401 C CA . ARG A 1 297 ? -2.504 -3.943 9.834 1.00 78.94 297 ARG A CA 1
ATOM 2402 C C . ARG A 1 297 ? -2.584 -2.591 10.521 1.00 78.94 297 ARG A C 1
ATOM 2404 O O . ARG A 1 297 ? -2.132 -2.402 11.648 1.00 78.94 297 ARG A O 1
ATOM 2411 N N . LEU A 1 298 ? -3.204 -1.645 9.823 1.00 60.75 298 LEU A N 1
ATOM 2412 C CA . LEU A 1 298 ? -3.986 -0.619 10.455 1.00 60.75 298 LEU A CA 1
ATOM 2413 C C . LEU A 1 298 ? -4.925 -1.424 11.347 1.00 60.75 298 LEU A C 1
ATOM 2415 O O . LEU A 1 298 ? -5.936 -1.968 10.905 1.00 60.75 298 LEU A O 1
ATOM 2419 N N . LYS A 1 299 ? -4.567 -1.529 12.636 1.00 46.28 299 LYS A N 1
ATOM 2420 C CA . LYS A 1 299 ? -5.611 -1.569 13.653 1.00 46.28 299 LYS A CA 1
ATOM 2421 C C . LYS A 1 299 ? -6.560 -0.492 13.186 1.00 46.28 299 LYS A C 1
ATOM 2423 O O . LYS A 1 299 ? -6.021 0.585 12.907 1.00 46.28 299 LYS A O 1
ATOM 2428 N N . PRO A 1 300 ? -7.856 -0.773 12.975 1.00 40.91 300 PRO A N 1
ATOM 2429 C CA . PRO A 1 300 ? -8.777 0.281 12.631 1.00 40.91 300 PRO A CA 1
ATOM 2430 C C . PRO A 1 300 ? -8.461 1.392 13.621 1.00 40.91 300 PRO A C 1
ATOM 2432 O O . PRO A 1 300 ? -8.722 1.274 14.818 1.00 40.91 300 PRO A O 1
ATOM 2435 N N . ALA A 1 301 ? -7.792 2.441 13.125 1.00 38.62 301 ALA A N 1
ATOM 2436 C CA . ALA A 1 301 ? -7.982 3.749 13.659 1.00 38.62 301 ALA A CA 1
ATOM 2437 C C . ALA A 1 301 ? -9.469 3.805 13.461 1.00 38.62 301 ALA A C 1
ATOM 2439 O O . ALA A 1 301 ? -9.931 3.794 12.315 1.00 38.62 301 ALA A O 1
ATOM 2440 N N . VAL A 1 302 ? -10.205 3.589 14.554 1.00 38.72 302 VAL A N 1
ATOM 2441 C CA . VAL A 1 302 ? -11.628 3.824 14.569 1.00 38.72 302 VAL A CA 1
ATOM 2442 C C . VAL A 1 302 ? -11.701 5.129 13.808 1.00 38.72 302 VAL A C 1
ATOM 2444 O O . VAL A 1 302 ? -11.075 6.104 14.237 1.00 38.72 302 VAL A O 1
ATOM 2447 N N . MET A 1 303 ? -12.279 5.112 12.602 1.00 35.19 303 MET A N 1
ATOM 2448 C CA . MET A 1 303 ? -12.598 6.342 11.906 1.00 35.19 303 MET A CA 1
ATOM 2449 C C . MET A 1 303 ? -13.679 6.942 12.777 1.00 35.19 303 MET A C 1
ATOM 2451 O O . MET A 1 303 ? -14.876 6.785 12.565 1.00 35.19 303 MET A O 1
ATOM 2455 N N . SER A 1 304 ? -13.236 7.488 13.890 1.00 37.66 304 SER A N 1
ATOM 2456 C CA . SER A 1 304 ? -14.046 8.143 14.841 1.00 37.66 304 SER A CA 1
ATOM 2457 C C . SER A 1 304 ? -13.931 9.563 14.338 1.00 37.66 304 SER A C 1
ATOM 2459 O O . SER A 1 304 ? -12.918 10.238 14.511 1.00 37.66 304 SER A O 1
ATOM 2461 N N . SER A 1 305 ? -15.038 10.068 13.826 1.00 39.78 305 SER A N 1
ATOM 2462 C CA . SER A 1 305 ? -15.589 11.162 14.599 1.00 39.78 305 SER A CA 1
ATOM 2463 C C . SER A 1 305 ? -15.552 10.711 16.072 1.00 39.78 305 SER A C 1
ATOM 2465 O O . SER A 1 305 ? -16.447 9.982 16.511 1.00 39.78 305 SER A O 1
ATOM 2467 N N . THR A 1 306 ? -14.450 10.973 16.794 1.00 56.47 306 THR A N 1
ATOM 2468 C CA . THR A 1 306 ? -14.382 10.699 18.233 1.00 56.47 306 THR A CA 1
ATOM 2469 C C . THR A 1 306 ? -15.628 11.371 18.775 1.00 56.47 306 THR A C 1
ATOM 2471 O O . THR A 1 306 ? -15.915 12.526 18.431 1.00 56.47 306 THR A O 1
ATOM 2474 N N . SER A 1 307 ? -16.462 10.637 19.508 1.00 70.25 307 SER A N 1
ATOM 2475 C CA . SER A 1 307 ? -17.605 11.289 20.137 1.00 70.25 307 SER A CA 1
ATOM 2476 C C . SER A 1 307 ? -17.050 12.420 21.010 1.00 70.25 307 SER A C 1
ATOM 2478 O O . SER A 1 307 ? -15.932 12.304 21.515 1.00 70.25 307 SER A O 1
ATOM 2480 N N . GLN A 1 308 ? -17.776 13.530 21.164 1.00 77.25 308 GLN A N 1
ATOM 2481 C CA . GLN A 1 308 ? -17.332 14.623 22.044 1.00 77.25 308 GLN A CA 1
ATOM 2482 C C . GLN A 1 308 ? -16.913 14.069 23.417 1.00 77.25 308 GLN A C 1
ATOM 2484 O O . GLN A 1 308 ? -15.828 14.354 23.899 1.00 77.25 308 GLN A O 1
ATOM 2489 N N . LYS A 1 309 ? -17.697 13.109 23.914 1.00 84.94 309 LYS A N 1
ATOM 2490 C CA . LYS A 1 309 ? -17.435 12.317 25.112 1.00 84.94 309 LYS A CA 1
ATOM 2491 C C . LYS A 1 309 ? -16.065 11.628 25.147 1.00 84.94 309 LYS A C 1
ATOM 2493 O O . LYS A 1 309 ? -15.411 11.645 26.179 1.00 84.94 309 LYS A O 1
ATOM 2498 N N . HIS A 1 310 ? -15.618 11.027 24.042 1.00 88.12 310 HIS A N 1
ATOM 2499 C CA . HIS A 1 310 ? -14.273 10.448 23.949 1.00 88.12 310 HIS A CA 1
ATOM 2500 C C . HIS A 1 310 ? -13.205 11.527 24.105 1.00 88.12 310 HIS A C 1
ATOM 2502 O O . HIS A 1 310 ? -12.311 11.364 24.926 1.00 88.12 310 HIS A O 1
ATOM 2508 N N . ARG A 1 311 ? -13.320 12.632 23.351 1.00 84.00 311 ARG A N 1
ATOM 2509 C CA . ARG A 1 311 ? -12.361 13.751 23.413 1.00 84.00 311 ARG A CA 1
ATOM 2510 C C . ARG A 1 311 ? -12.272 14.338 24.817 1.00 84.00 311 ARG A C 1
ATOM 2512 O O . ARG A 1 311 ? -11.173 14.526 25.319 1.00 84.00 311 ARG A O 1
ATOM 2519 N N . ASP A 1 312 ? -13.419 14.573 25.445 1.00 84.81 312 ASP A N 1
ATOM 2520 C CA . ASP A 1 312 ? -13.500 15.127 26.797 1.00 84.81 312 ASP A CA 1
ATOM 2521 C C . ASP A 1 312 ? -12.869 14.181 27.823 1.00 84.81 312 ASP A C 1
ATOM 2523 O O . ASP A 1 312 ? -12.203 14.613 28.761 1.00 84.81 312 ASP A O 1
ATOM 2527 N N . PHE A 1 313 ? -13.046 12.870 27.641 1.00 91.62 313 PHE A N 1
ATOM 2528 C CA . PHE A 1 313 ? -12.469 11.887 28.545 1.00 91.62 313 PHE A CA 1
ATOM 2529 C C . PHE A 1 313 ? -10.940 11.826 28.443 1.00 91.62 313 PHE A C 1
ATOM 2531 O O . PHE A 1 313 ? -10.278 11.803 29.478 1.00 91.62 313 PHE A O 1
ATOM 2538 N N . VAL A 1 314 ? -10.383 11.813 27.226 1.00 90.06 314 VAL A N 1
ATOM 2539 C CA . VAL A 1 314 ? -8.928 11.694 26.997 1.00 90.06 314 VAL A CA 1
ATOM 2540 C C . VAL A 1 314 ? -8.158 13.006 27.181 1.00 90.06 314 VAL A C 1
ATOM 2542 O O . VAL A 1 314 ? -6.939 12.975 27.282 1.00 90.06 314 VAL A O 1
ATOM 2545 N N . ALA A 1 315 ? -8.834 14.156 27.236 1.00 86.31 315 ALA A N 1
ATOM 2546 C CA . ALA A 1 315 ? -8.179 15.459 27.376 1.00 86.31 315 ALA A CA 1
ATOM 2547 C C . ALA A 1 315 ? -7.637 15.744 28.790 1.00 86.31 315 ALA A C 1
ATOM 2549 O O . ALA A 1 315 ? -6.800 16.632 28.955 1.00 86.31 315 ALA A O 1
ATOM 2550 N N . GLU A 1 316 ? -8.099 15.021 29.812 1.00 86.94 316 GLU A N 1
ATOM 2551 C CA . GLU A 1 316 ? -7.747 15.280 31.211 1.00 86.94 316 GLU A CA 1
ATOM 2552 C C . GLU A 1 316 ? -7.581 13.977 32.024 1.00 86.94 316 GLU A C 1
ATOM 2554 O O . GLU A 1 316 ? -8.075 12.916 31.622 1.00 86.94 316 GLU A O 1
ATOM 2559 N N . PRO A 1 317 ? -6.911 14.026 33.193 1.00 91.75 317 PRO A N 1
ATOM 2560 C CA . PRO A 1 317 ? -6.798 12.871 34.081 1.00 91.75 317 PRO A CA 1
ATOM 2561 C C . PRO A 1 317 ? -8.164 12.266 34.456 1.00 91.75 317 PRO A C 1
ATOM 2563 O O . PRO A 1 317 ? -9.159 12.973 34.607 1.00 91.75 317 PRO A O 1
ATOM 2566 N N . MET A 1 318 ? -8.218 10.940 34.627 1.00 92.38 318 MET A N 1
ATOM 2567 C CA . MET A 1 318 ? -9.468 10.187 34.799 1.00 92.38 318 MET A CA 1
ATOM 2568 C C . MET A 1 318 ? -10.248 10.559 36.069 1.00 92.38 318 MET A C 1
ATOM 2570 O O . MET A 1 318 ? -11.477 10.607 36.021 1.00 92.38 318 MET A O 1
ATOM 2574 N N . GLY A 1 319 ? -9.555 10.833 37.181 1.00 91.94 319 GLY A N 1
ATOM 2575 C CA . GLY A 1 319 ? -10.175 11.180 38.466 1.00 91.94 319 GLY A CA 1
ATOM 2576 C C . GLY A 1 319 ? -11.285 10.205 38.888 1.00 91.94 319 GLY A C 1
ATOM 2577 O O . GLY A 1 319 ? -11.210 9.011 38.606 1.00 91.94 319 GLY A O 1
ATOM 2578 N N . ASP A 1 320 ? -12.344 10.737 39.504 1.00 95.38 320 ASP A N 1
ATOM 2579 C CA . ASP A 1 320 ? -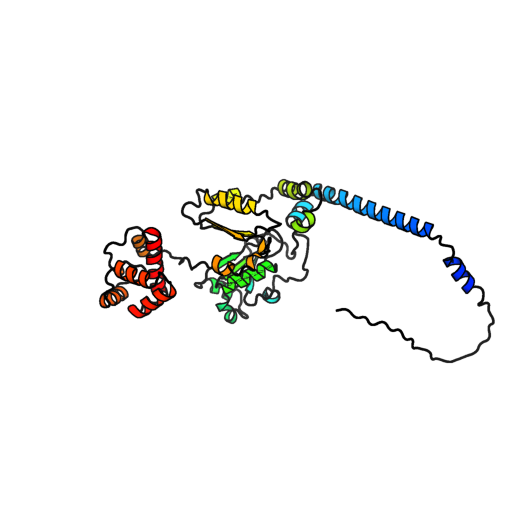13.511 9.975 39.987 1.00 95.38 320 ASP A CA 1
ATOM 2580 C C . ASP A 1 320 ? -14.694 9.959 39.001 1.00 95.38 320 ASP A C 1
ATOM 2582 O O . ASP A 1 320 ? -15.864 9.842 39.404 1.00 95.38 320 ASP A O 1
ATOM 2586 N N . LYS A 1 321 ? -14.406 10.100 37.698 1.00 95.31 321 LYS A N 1
ATOM 2587 C CA . LYS A 1 321 ? -15.425 10.091 36.641 1.00 95.31 321 LYS A CA 1
ATOM 2588 C C . LYS A 1 321 ? -16.288 8.820 36.726 1.00 95.31 321 LYS A C 1
ATOM 2590 O O . LYS A 1 321 ? -15.749 7.724 36.923 1.00 95.31 321 LYS A O 1
ATOM 2595 N N . PRO A 1 322 ? -17.620 8.937 36.565 1.00 97.44 322 PRO A N 1
ATOM 2596 C CA . PRO A 1 322 ? -18.500 7.774 36.556 1.00 97.44 322 PRO A CA 1
ATOM 2597 C C . PRO A 1 322 ? -18.180 6.867 35.365 1.00 97.44 322 PRO A C 1
ATOM 2599 O O . PRO A 1 322 ? -17.626 7.315 34.358 1.00 97.44 322 PRO A O 1
ATOM 2602 N N . VAL A 1 323 ? -18.565 5.595 35.442 1.00 96.94 323 VAL A N 1
ATOM 2603 C CA . VAL A 1 323 ? -18.386 4.641 34.337 1.00 96.94 323 VAL A CA 1
ATOM 2604 C C . VAL A 1 323 ? -19.087 5.102 33.054 1.00 96.94 323 VAL A C 1
ATOM 2606 O O . VAL A 1 323 ? -18.587 4.898 31.947 1.00 96.94 323 VAL A O 1
ATOM 2609 N N . THR A 1 324 ? -20.194 5.833 33.198 1.00 96.31 324 THR A N 1
ATOM 2610 C CA . THR A 1 324 ? -20.917 6.473 32.098 1.00 96.31 324 THR A CA 1
ATOM 2611 C C . THR A 1 324 ? -20.138 7.602 31.433 1.00 96.31 324 THR A C 1
ATOM 2613 O O . THR A 1 324 ? -20.604 8.095 30.416 1.00 96.31 324 THR A O 1
ATOM 2616 N N . ALA A 1 325 ? -18.963 8.017 31.916 1.00 95.06 325 ALA A N 1
ATOM 2617 C CA . ALA A 1 325 ? -18.086 8.951 31.205 1.00 95.06 325 ALA A CA 1
ATOM 2618 C C . ALA A 1 325 ? -17.272 8.267 30.092 1.00 95.06 325 ALA A C 1
ATOM 2620 O O . ALA A 1 325 ? -16.835 8.938 29.157 1.00 95.06 325 ALA A O 1
ATOM 2621 N N . LEU A 1 326 ? -17.114 6.939 30.136 1.00 95.25 326 LEU A N 1
ATOM 2622 C CA . LEU A 1 326 ? -16.375 6.194 29.120 1.00 95.25 326 LEU A CA 1
ATOM 2623 C C . LEU A 1 326 ? -17.109 6.203 27.773 1.00 95.25 326 LEU A C 1
ATOM 2625 O O . LEU A 1 326 ? -18.336 6.045 27.682 1.00 95.25 326 LEU A O 1
ATOM 2629 N N . SER A 1 327 ? -16.344 6.384 26.695 1.00 94.12 327 SER A N 1
ATOM 2630 C CA . SER A 1 327 ? -16.863 6.254 25.331 1.00 94.12 327 SER A CA 1
ATOM 2631 C C . SER A 1 327 ? -17.466 4.859 25.135 1.00 94.12 327 SER A C 1
ATOM 2633 O O . SER A 1 327 ? -16.945 3.875 25.640 1.00 94.12 327 SER A O 1
ATOM 2635 N N . GLY A 1 328 ? -18.597 4.755 24.437 1.00 92.88 328 GLY A N 1
ATOM 2636 C CA . GLY A 1 328 ? -19.297 3.476 24.249 1.00 92.88 328 GLY A CA 1
ATOM 2637 C C . GLY A 1 328 ? -20.190 3.025 25.416 1.00 92.88 328 GLY A C 1
ATOM 2638 O O . GLY A 1 328 ? -21.081 2.210 25.183 1.00 92.88 328 GLY A O 1
ATOM 2639 N N . ILE A 1 329 ? -20.054 3.601 26.618 1.00 96.06 329 ILE A N 1
ATOM 2640 C CA . ILE A 1 329 ? -20.886 3.270 27.790 1.00 96.06 329 ILE A CA 1
ATOM 2641 C C . ILE A 1 329 ? -21.967 4.335 28.011 1.00 96.06 329 ILE A C 1
ATOM 2643 O O . ILE A 1 329 ? -21.683 5.422 28.500 1.00 96.06 329 ILE A O 1
ATOM 2647 N N . GLY A 1 330 ? -23.214 4.058 27.629 1.00 92.25 330 GLY A N 1
ATOM 2648 C CA . GLY A 1 330 ? -24.368 4.916 27.961 1.00 92.25 330 GLY A CA 1
ATOM 2649 C C . GLY A 1 330 ? -25.014 4.542 29.300 1.00 92.25 330 GLY A C 1
ATOM 2650 O O . GLY A 1 330 ? -24.644 3.530 29.881 1.00 92.25 330 GLY A O 1
ATOM 2651 N N . GLU A 1 331 ? -26.028 5.293 29.739 1.00 94.31 331 GLU A N 1
ATOM 2652 C CA . GLU A 1 331 ? -26.747 5.083 31.016 1.00 94.31 331 GLU A CA 1
ATOM 2653 C C . GLU A 1 331 ? -27.189 3.629 31.253 1.00 94.31 331 GLU A C 1
ATOM 2655 O O . GLU A 1 331 ? -26.991 3.073 32.327 1.00 94.31 331 GLU A O 1
ATOM 2660 N N . VAL A 1 332 ? -27.733 2.967 30.225 1.00 95.12 332 VAL A N 1
ATOM 2661 C CA . VAL A 1 332 ? -28.217 1.579 30.337 1.00 95.12 332 VAL A CA 1
ATOM 2662 C C . VAL A 1 332 ? -27.079 0.593 30.617 1.00 95.12 332 VAL A C 1
ATOM 2664 O O . VAL A 1 332 ? -27.238 -0.316 31.427 1.00 95.12 332 VAL A O 1
ATOM 2667 N N . LEU A 1 333 ? -25.938 0.753 29.939 1.00 96.94 333 LEU A N 1
ATOM 2668 C CA . LEU A 1 333 ? -24.770 -0.104 30.157 1.00 96.94 333 LEU A CA 1
ATOM 2669 C C . LEU A 1 333 ? -24.056 0.266 31.457 1.00 96.94 333 LEU A C 1
ATOM 2671 O O . LEU A 1 333 ? -23.616 -0.623 32.176 1.00 96.94 333 LEU A O 1
ATOM 2675 N N . GLY A 1 334 ? -23.987 1.563 31.766 1.00 96.88 334 GLY A N 1
ATOM 2676 C CA . GLY A 1 334 ? -23.403 2.089 32.993 1.00 96.88 334 GLY A CA 1
ATOM 2677 C C . GLY A 1 334 ? -24.102 1.542 34.226 1.00 96.88 334 GLY A C 1
ATOM 2678 O O . GLY A 1 334 ? -23.433 0.990 35.083 1.00 96.88 334 GLY A O 1
ATOM 2679 N N . LYS A 1 335 ? -25.439 1.543 34.252 1.00 97.38 335 LYS A N 1
ATOM 2680 C CA . LYS A 1 335 ? -26.203 0.969 35.364 1.00 97.38 335 LYS A CA 1
ATOM 2681 C C . LYS A 1 335 ? -25.928 -0.526 35.571 1.00 97.38 335 LYS A C 1
ATOM 2683 O O . LYS A 1 335 ? -25.780 -0.977 36.699 1.00 97.38 335 LYS A O 1
ATOM 2688 N N . LYS A 1 336 ? -25.815 -1.304 34.489 1.00 97.56 336 LYS A N 1
ATOM 2689 C CA . LYS A 1 336 ? -25.464 -2.734 34.584 1.00 97.56 336 LYS A CA 1
ATOM 2690 C C . LYS A 1 336 ? -24.041 -2.955 35.101 1.00 97.56 336 LYS A C 1
ATOM 2692 O O . LYS A 1 336 ? -23.794 -3.918 35.817 1.00 97.56 336 LYS A O 1
ATOM 2697 N N . LEU A 1 337 ? -23.109 -2.084 34.716 1.00 97.81 337 LEU A N 1
ATOM 2698 C CA . LEU A 1 337 ? -21.736 -2.099 35.219 1.00 97.81 337 LEU A CA 1
ATOM 2699 C C . LEU A 1 337 ? -21.694 -1.702 36.701 1.00 97.81 337 LEU A C 1
ATOM 2701 O O . LEU A 1 337 ? -21.057 -2.391 37.491 1.00 97.81 337 LEU A O 1
ATOM 2705 N N . GLU A 1 338 ? -22.437 -0.670 37.098 1.00 97.19 338 GLU A N 1
ATOM 2706 C CA . GLU A 1 338 ? -22.618 -0.247 38.492 1.00 97.19 338 GLU A CA 1
ATOM 2707 C C . GLU A 1 338 ? -23.181 -1.378 39.363 1.00 97.19 338 GLU A C 1
ATOM 2709 O O . GLU A 1 338 ? -22.650 -1.641 40.440 1.00 97.19 338 GLU A O 1
ATOM 2714 N N . GLU A 1 339 ? -24.189 -2.111 38.876 1.00 96.50 339 GLU A N 1
ATOM 2715 C CA . GLU A 1 339 ? -24.754 -3.290 39.553 1.00 96.50 339 GLU A CA 1
ATOM 2716 C C . GLU A 1 339 ? -23.718 -4.412 39.771 1.00 96.50 339 GLU A C 1
ATOM 2718 O O . GLU A 1 339 ? -23.872 -5.224 40.683 1.00 96.50 339 GLU A O 1
ATOM 2723 N N . GLN A 1 340 ? -22.640 -4.439 38.981 1.00 95.69 340 GLN A N 1
ATOM 2724 C CA . GLN A 1 340 ? -21.512 -5.368 39.125 1.00 95.69 340 GLN A CA 1
ATOM 2725 C C . GLN A 1 340 ? -20.302 -4.770 39.861 1.00 95.69 340 GLN A C 1
ATOM 2727 O O . GLN A 1 340 ? -19.257 -5.413 39.945 1.00 95.69 340 GLN A O 1
ATOM 2732 N N . GLY A 1 341 ? -20.425 -3.558 40.407 1.00 95.75 341 GLY A N 1
ATOM 2733 C CA . GLY A 1 341 ? -19.351 -2.877 41.134 1.00 95.75 341 GLY A CA 1
ATOM 2734 C C . GLY A 1 341 ? -18.372 -2.095 40.253 1.00 95.75 341 GLY A C 1
ATOM 2735 O O . GLY A 1 341 ? -17.327 -1.676 40.739 1.00 95.75 341 GLY A O 1
ATOM 2736 N N . PHE A 1 342 ? -18.694 -1.878 38.977 1.00 97.56 342 PHE A N 1
ATOM 2737 C CA . PHE A 1 342 ? -17.929 -1.050 38.039 1.00 97.56 342 PHE A CA 1
ATOM 2738 C C . PHE A 1 342 ? -18.561 0.341 37.900 1.00 97.56 342 PHE A C 1
ATOM 2740 O O . PHE A 1 342 ? -18.946 0.754 36.809 1.00 97.56 342 PHE A O 1
ATOM 2747 N N . ASP A 1 343 ? -18.699 1.063 39.009 1.00 96.81 343 ASP A N 1
ATOM 2748 C CA . ASP A 1 343 ? -19.367 2.369 39.073 1.00 96.81 343 ASP A CA 1
ATOM 2749 C C . ASP A 1 343 ? -18.493 3.541 38.595 1.00 96.81 343 ASP A C 1
ATOM 2751 O O . ASP A 1 343 ? -18.995 4.556 38.098 1.00 96.81 343 ASP A O 1
ATOM 2755 N N . LYS A 1 344 ? -17.168 3.398 38.688 1.00 98.00 344 LYS A N 1
ATOM 2756 C CA . LYS A 1 344 ? -16.195 4.413 38.263 1.00 98.00 344 LYS A CA 1
ATOM 2757 C C . LYS A 1 344 ? -15.363 3.977 37.068 1.00 98.00 344 LYS A C 1
ATOM 2759 O O . LYS A 1 344 ? -15.021 2.805 36.903 1.00 98.00 344 LYS A O 1
ATOM 2764 N N . ALA A 1 345 ? -14.947 4.960 36.269 1.00 97.44 345 ALA A N 1
ATOM 2765 C CA . ALA A 1 345 ? -14.097 4.732 35.105 1.00 97.44 345 ALA A CA 1
ATOM 2766 C C . ALA A 1 345 ? -12.765 4.051 35.476 1.00 97.44 345 ALA A C 1
ATOM 2768 O O . ALA A 1 345 ? -12.314 3.161 34.755 1.00 97.44 345 ALA A O 1
ATOM 2769 N N . TYR A 1 346 ? -12.175 4.394 36.630 1.00 97.19 346 TYR A N 1
ATOM 2770 C CA . TYR A 1 346 ? -10.926 3.777 37.087 1.00 97.19 346 TYR A CA 1
ATOM 2771 C C . TYR A 1 346 ? -11.093 2.304 37.496 1.00 97.19 346 TYR A C 1
ATOM 2773 O O . TYR A 1 346 ? -10.128 1.544 37.432 1.00 97.19 346 TYR A O 1
ATOM 2781 N N . VAL A 1 347 ? -12.300 1.866 37.878 1.00 97.81 347 VAL A N 1
ATOM 2782 C CA . VAL A 1 347 ? -12.566 0.452 38.199 1.00 97.81 347 VAL A CA 1
ATOM 2783 C C . VAL A 1 347 ? -12.578 -0.372 36.912 1.00 97.81 347 VAL A C 1
ATOM 2785 O O . VAL A 1 347 ? -11.944 -1.425 36.839 1.00 97.81 347 VAL A O 1
ATOM 2788 N N . VAL A 1 348 ? -13.205 0.150 35.851 1.00 97.94 348 VAL A N 1
ATOM 2789 C CA . VAL A 1 348 ? -13.144 -0.459 34.511 1.00 97.94 348 VAL A CA 1
ATOM 2790 C C . VAL A 1 348 ? -11.721 -0.421 33.948 1.00 97.94 348 VAL A C 1
ATOM 2792 O O . VAL A 1 348 ? -11.281 -1.399 33.346 1.00 97.94 348 VAL A O 1
ATOM 2795 N N . LEU A 1 349 ? -10.964 0.657 34.187 1.00 97.75 349 LEU A N 1
ATOM 2796 C CA . LEU A 1 349 ? -9.536 0.705 33.860 1.00 97.75 349 LEU A CA 1
ATOM 2797 C C . LEU A 1 349 ? -8.761 -0.407 34.584 1.00 97.75 349 LEU A C 1
ATOM 2799 O O . LEU A 1 349 ? -7.934 -1.070 33.967 1.00 97.75 349 LEU A O 1
ATOM 2803 N N . GLY A 1 350 ? -9.037 -0.652 35.867 1.00 97.12 350 GLY A N 1
ATOM 2804 C CA . GLY A 1 350 ? -8.434 -1.754 36.618 1.00 97.12 350 GLY A CA 1
ATOM 2805 C C . GLY A 1 350 ? -8.647 -3.104 35.928 1.00 97.12 350 GLY A C 1
ATOM 2806 O O . GLY A 1 350 ? -7.689 -3.843 35.704 1.00 97.12 350 GLY A O 1
ATOM 2807 N N . GLN A 1 351 ? -9.877 -3.382 35.493 1.00 97.94 351 GLN A N 1
ATOM 2808 C CA . GLN A 1 351 ? -10.191 -4.593 34.734 1.00 97.94 351 GLN A CA 1
ATOM 2809 C C . GLN A 1 351 ? -9.482 -4.643 33.376 1.00 97.94 351 GLN A C 1
ATOM 2811 O O . GLN A 1 351 ? -8.914 -5.669 33.006 1.00 97.94 351 GLN A O 1
ATOM 2816 N N . PHE A 1 352 ? -9.453 -3.528 32.648 1.00 97.94 352 PHE A N 1
ATOM 2817 C CA . PHE A 1 352 ? -8.710 -3.396 31.394 1.00 97.94 352 PHE A CA 1
ATOM 2818 C C . PHE A 1 352 ? -7.216 -3.725 31.559 1.00 97.94 352 PHE A C 1
ATOM 2820 O O . PHE A 1 352 ? -6.616 -4.389 30.710 1.00 97.94 352 PHE A O 1
ATOM 2827 N N . LEU A 1 353 ? -6.613 -3.311 32.677 1.00 96.50 353 LEU A N 1
ATOM 2828 C CA . LEU A 1 353 ? -5.220 -3.608 33.005 1.00 96.50 353 LEU A CA 1
ATOM 2829 C C . LEU A 1 353 ? -5.014 -5.070 33.433 1.00 96.50 353 LEU A C 1
ATOM 2831 O O . LEU A 1 353 ? -4.012 -5.669 33.039 1.00 96.50 353 LEU A O 1
ATOM 2835 N N . ILE A 1 354 ? -5.958 -5.670 34.169 1.00 97.62 354 ILE A N 1
ATOM 2836 C CA . ILE A 1 354 ? -5.945 -7.110 34.501 1.00 97.62 354 ILE A CA 1
ATOM 2837 C C . ILE A 1 354 ? -5.951 -7.954 33.222 1.00 97.62 354 ILE A C 1
ATOM 2839 O O . ILE A 1 354 ? -5.180 -8.907 33.102 1.00 97.62 354 ILE A O 1
ATOM 2843 N N . LEU A 1 355 ? -6.748 -7.550 32.231 1.00 95.88 355 LEU A N 1
ATOM 2844 C CA . LEU A 1 355 ? -6.803 -8.163 30.902 1.00 95.88 355 LEU A CA 1
ATOM 2845 C C . LEU A 1 355 ? -5.609 -7.778 30.008 1.00 95.88 355 LEU A C 1
ATOM 2847 O O . LEU A 1 355 ? -5.631 -8.003 28.803 1.00 95.88 355 LEU A O 1
ATOM 2851 N N . ARG A 1 356 ? -4.542 -7.204 30.582 1.00 94.12 356 ARG A N 1
ATOM 2852 C CA . ARG A 1 356 ? -3.282 -6.857 29.905 1.00 94.12 356 ARG A CA 1
ATOM 2853 C C . ARG A 1 356 ? -3.447 -5.930 28.696 1.00 94.12 356 ARG A C 1
ATOM 2855 O O . ARG A 1 356 ? -2.608 -5.949 27.797 1.00 94.12 356 ARG A O 1
ATOM 2862 N N . LYS A 1 357 ? -4.482 -5.079 28.688 1.00 91.75 357 LYS A N 1
ATOM 2863 C CA . LYS A 1 357 ? -4.815 -4.170 27.572 1.00 91.75 357 LYS A CA 1
ATOM 2864 C C . LYS A 1 357 ? -5.112 -4.898 26.243 1.00 91.75 357 LYS A C 1
ATOM 2866 O O . LYS A 1 357 ? -5.024 -4.281 25.171 1.00 91.75 357 LYS A O 1
ATOM 2871 N N . ASP A 1 358 ? -5.433 -6.187 26.312 1.00 93.00 358 ASP A N 1
ATOM 2872 C CA . ASP A 1 358 ? -5.801 -7.026 25.172 1.00 93.00 358 ASP A CA 1
ATOM 2873 C C . ASP A 1 358 ? -7.188 -6.621 24.643 1.00 93.00 358 ASP A C 1
ATOM 2875 O O . ASP A 1 358 ? -8.109 -6.382 25.427 1.00 93.00 358 ASP A O 1
ATOM 2879 N N . ASP A 1 359 ? -7.311 -6.433 23.327 1.00 86.19 359 ASP A N 1
ATOM 2880 C CA . ASP A 1 359 ? -8.546 -5.962 22.692 1.00 86.19 359 ASP A CA 1
ATOM 2881 C C . ASP A 1 359 ? -9.642 -7.018 22.720 1.00 86.19 359 ASP A C 1
ATOM 2883 O O . ASP A 1 359 ? -10.751 -6.716 23.165 1.00 86.19 359 ASP A O 1
ATOM 2887 N N . ASP A 1 360 ? -9.337 -8.239 22.297 1.00 86.12 360 ASP A N 1
ATOM 2888 C CA . ASP A 1 360 ? -10.324 -9.312 22.198 1.00 86.12 360 ASP A CA 1
ATOM 2889 C C . ASP A 1 360 ? -10.865 -9.690 23.585 1.00 86.12 360 ASP A C 1
ATOM 2891 O O . ASP A 1 360 ? -12.081 -9.698 23.799 1.00 86.12 360 ASP A O 1
ATOM 2895 N N . LEU A 1 361 ? -9.978 -9.882 24.569 1.00 90.69 361 LEU A N 1
ATOM 2896 C CA . LEU A 1 361 ? -10.382 -10.236 25.933 1.00 90.69 361 LEU A CA 1
ATOM 2897 C C . LEU A 1 361 ? -11.222 -9.144 26.603 1.00 90.69 361 LEU A C 1
ATOM 2899 O O . LEU A 1 361 ? -12.188 -9.452 27.304 1.00 90.69 361 LEU A O 1
ATOM 2903 N N . PHE A 1 362 ? -10.872 -7.869 26.413 1.00 97.06 362 PHE A N 1
ATOM 2904 C CA . PHE A 1 362 ? -11.642 -6.769 26.993 1.00 97.06 362 PHE A CA 1
ATOM 2905 C C . PHE A 1 362 ? -13.002 -6.606 26.318 1.00 97.06 362 PHE A C 1
ATOM 2907 O O . PHE A 1 362 ? -14.004 -6.374 26.996 1.00 97.06 362 PHE A O 1
ATOM 2914 N N . ILE A 1 363 ? -13.047 -6.721 24.989 1.00 92.00 363 ILE A N 1
ATOM 2915 C CA . ILE A 1 363 ? -14.288 -6.604 24.226 1.00 92.00 363 ILE A CA 1
ATOM 2916 C C . ILE A 1 363 ? -15.262 -7.709 24.628 1.00 92.00 363 ILE A C 1
ATOM 2918 O O . ILE A 1 363 ? -16.436 -7.414 24.859 1.00 92.00 363 ILE A O 1
ATOM 2922 N N . ASP A 1 364 ? -14.794 -8.950 24.734 1.00 92.44 364 ASP A N 1
ATOM 2923 C CA . ASP A 1 364 ? -15.645 -10.074 25.118 1.00 92.44 364 ASP A CA 1
ATOM 2924 C C . ASP A 1 364 ? -16.084 -9.977 26.580 1.00 92.44 364 ASP A C 1
ATOM 2926 O O . ASP A 1 364 ? -17.275 -10.104 26.862 1.00 92.44 364 ASP A O 1
ATOM 2930 N N . TRP A 1 365 ? -15.186 -9.588 27.491 1.00 97.94 365 TRP A N 1
ATOM 2931 C CA . TRP A 1 365 ? -15.568 -9.304 28.875 1.00 97.94 365 TRP A CA 1
ATOM 2932 C C . TRP A 1 365 ? -16.666 -8.237 28.972 1.00 97.94 365 TRP A C 1
ATOM 2934 O O . TRP A 1 365 ? -17.628 -8.415 29.712 1.00 97.94 365 TRP A O 1
ATOM 2944 N N . LEU A 1 366 ? -16.558 -7.130 28.234 1.00 97.25 366 LEU A N 1
ATOM 2945 C CA . LEU A 1 366 ? -17.537 -6.047 28.330 1.00 97.25 366 LEU A CA 1
ATOM 2946 C C . LEU A 1 366 ? -18.902 -6.449 27.741 1.00 97.25 366 LEU A C 1
ATOM 2948 O O . LEU A 1 366 ? -19.947 -6.043 28.261 1.00 97.25 366 LEU A O 1
ATOM 2952 N N . LYS A 1 367 ? -18.909 -7.260 26.673 1.00 96.69 367 LYS A N 1
ATOM 2953 C CA . LYS A 1 367 ? -20.140 -7.872 26.149 1.00 96.69 367 LYS A CA 1
ATOM 2954 C C . LYS A 1 367 ? -20.798 -8.744 27.217 1.00 96.69 367 LYS A C 1
ATOM 2956 O O . LYS A 1 367 ? -21.994 -8.592 27.445 1.00 96.69 367 LYS A O 1
ATOM 2961 N N . ASP A 1 368 ? -20.029 -9.588 27.895 1.00 95.44 368 ASP A N 1
ATOM 2962 C CA . ASP A 1 368 ? -20.551 -10.502 28.914 1.00 95.44 368 ASP A CA 1
ATOM 2963 C C . ASP A 1 368 ? -21.010 -9.759 30.176 1.00 95.44 368 ASP A C 1
ATOM 2965 O O . ASP A 1 368 ? -22.065 -10.060 30.733 1.00 95.44 368 ASP A O 1
ATOM 2969 N N . ALA A 1 369 ? -20.260 -8.740 30.597 1.00 95.56 369 ALA A N 1
ATOM 2970 C CA . ALA A 1 369 ? -20.550 -7.969 31.797 1.00 95.56 369 ALA A CA 1
ATOM 2971 C C . ALA A 1 369 ? -21.834 -7.142 31.647 1.00 95.56 369 ALA A C 1
ATOM 2973 O O . ALA A 1 369 ? -22.703 -7.196 32.511 1.00 95.56 369 ALA A O 1
ATOM 2974 N N . CYS A 1 370 ? -22.008 -6.373 30.567 1.00 95.38 370 CYS A N 1
ATOM 2975 C CA . CYS A 1 370 ? -23.140 -5.438 30.467 1.00 95.38 370 CYS A CA 1
ATOM 2976 C C . CYS A 1 370 ? -24.017 -5.598 29.217 1.00 95.38 370 CYS A C 1
ATOM 2978 O O . CYS A 1 370 ? -25.024 -4.894 29.065 1.00 95.38 370 CYS A O 1
ATOM 2980 N N . GLY A 1 371 ? -23.710 -6.552 28.338 1.00 94.50 371 GLY A N 1
ATOM 2981 C CA . GLY A 1 371 ? -24.426 -6.748 27.077 1.00 94.50 371 GLY A CA 1
ATOM 2982 C C . GLY A 1 371 ? -24.106 -5.674 26.037 1.00 94.50 371 GLY A C 1
ATOM 2983 O O . GLY A 1 371 ? -24.966 -5.347 25.218 1.00 94.50 371 GLY A O 1
ATOM 2984 N N . ALA A 1 372 ? -22.914 -5.073 26.096 1.00 94.38 372 ALA A N 1
ATOM 2985 C CA . ALA A 1 372 ? -22.459 -4.129 25.079 1.00 94.38 372 ALA A CA 1
ATOM 2986 C C . ALA A 1 372 ? -22.387 -4.812 23.704 1.00 94.38 372 ALA A C 1
ATOM 2988 O O . ALA A 1 372 ? -22.025 -5.978 23.604 1.00 94.38 372 ALA A O 1
ATOM 2989 N N . ASN A 1 373 ? -22.690 -4.095 22.621 1.00 92.19 373 ASN A N 1
ATOM 2990 C CA . ASN A 1 373 ? -22.395 -4.601 21.276 1.00 92.19 373 ASN A CA 1
ATOM 2991 C C . ASN A 1 373 ? -20.922 -4.357 20.897 1.00 92.19 373 ASN A C 1
ATOM 2993 O O . ASN A 1 373 ? -20.229 -3.555 21.526 1.00 92.19 373 ASN A O 1
ATOM 2997 N N . SER A 1 374 ? -20.446 -4.993 19.820 1.00 86.75 374 SER A N 1
ATOM 2998 C CA . SER A 1 374 ? -19.045 -4.884 19.379 1.00 86.75 374 SER A CA 1
ATOM 2999 C C . SER A 1 374 ? -18.589 -3.440 19.137 1.00 86.75 374 SER A C 1
ATOM 3001 O O . SER A 1 374 ? -17.448 -3.102 19.433 1.00 86.75 374 SER A O 1
ATOM 3003 N N . LYS A 1 375 ? -19.477 -2.561 18.650 1.00 86.25 375 LYS A N 1
ATOM 3004 C CA . LYS A 1 375 ? -19.154 -1.146 18.419 1.00 86.25 375 LYS A CA 1
ATOM 3005 C C . LYS A 1 375 ? -18.975 -0.391 19.738 1.00 86.25 375 LYS A C 1
ATOM 3007 O O . LYS A 1 375 ? -18.024 0.370 19.876 1.00 86.25 375 LYS A O 1
ATOM 3012 N N . GLN A 1 376 ? -19.872 -0.594 20.699 1.00 93.19 376 GLN A N 1
ATOM 3013 C CA . GLN A 1 376 ? -19.790 0.013 22.032 1.00 93.19 376 GLN A CA 1
ATOM 3014 C C . GLN A 1 376 ? -18.541 -0.456 22.781 1.00 93.19 376 GLN A C 1
ATOM 3016 O O . GLN A 1 376 ? -17.818 0.370 23.336 1.00 93.19 376 GLN A O 1
ATOM 3021 N N . ALA A 1 377 ? -18.258 -1.758 22.738 1.00 93.12 377 ALA A N 1
ATOM 3022 C CA . ALA A 1 377 ? -17.095 -2.333 23.396 1.00 93.12 377 ALA A CA 1
ATOM 3023 C C . ALA A 1 377 ? -15.777 -1.837 22.803 1.00 93.12 377 ALA A C 1
ATOM 3025 O O . ALA A 1 377 ? -14.888 -1.424 23.547 1.00 93.12 377 ALA A O 1
ATOM 3026 N N . LEU A 1 378 ? -15.689 -1.766 21.473 1.00 89.44 378 LEU A N 1
ATOM 3027 C CA . LEU A 1 378 ? -14.526 -1.206 20.796 1.00 89.44 378 LEU A CA 1
ATOM 3028 C C . LEU A 1 378 ? -14.318 0.278 21.139 1.00 89.44 378 LEU A C 1
ATOM 3030 O O . LEU A 1 378 ? -13.190 0.692 21.388 1.00 89.44 378 LEU A O 1
ATOM 3034 N N . LEU A 1 379 ? -15.389 1.078 21.208 1.00 91.94 379 LEU A N 1
ATOM 3035 C CA . LEU A 1 379 ? -15.296 2.488 21.609 1.00 91.94 379 LEU A CA 1
ATOM 3036 C C . LEU A 1 379 ? -14.756 2.649 23.038 1.00 91.94 379 LEU A C 1
ATOM 3038 O O . LEU A 1 379 ? -13.903 3.506 23.269 1.00 91.94 379 LEU A O 1
ATOM 3042 N N . CYS A 1 380 ? -15.219 1.820 23.978 1.00 95.69 380 CYS A N 1
ATOM 3043 C CA . CYS A 1 380 ? -14.728 1.832 25.356 1.00 95.69 380 CYS A CA 1
ATOM 3044 C C . CYS A 1 380 ? -13.257 1.412 25.431 1.00 95.69 380 CYS A C 1
ATOM 3046 O O . CYS A 1 380 ? -12.460 2.080 26.092 1.00 95.69 380 CYS A O 1
ATOM 3048 N N . TYR A 1 381 ? -12.884 0.353 24.704 1.00 96.19 381 TYR A N 1
ATOM 3049 C CA . TYR A 1 381 ? -11.502 -0.109 24.592 1.00 96.19 381 TYR A CA 1
ATOM 3050 C C . TYR A 1 381 ? -10.578 1.001 24.078 1.00 96.19 381 TYR A C 1
ATOM 3052 O O . TYR A 1 381 ? -9.576 1.323 24.715 1.00 96.19 381 TYR A O 1
ATOM 3060 N N . SER A 1 382 ? -10.925 1.623 22.946 1.00 91.44 382 SER A N 1
ATOM 3061 C CA . SER A 1 382 ? -10.118 2.687 22.342 1.00 91.44 382 SER A CA 1
ATOM 3062 C C . SER A 1 382 ? -9.970 3.892 23.270 1.00 91.44 382 SER A C 1
ATOM 3064 O O . SER A 1 382 ? -8.875 4.432 23.378 1.00 91.44 382 SER A O 1
ATOM 3066 N N . CYS A 1 383 ? -11.038 4.275 23.976 1.00 94.12 383 CYS A N 1
ATOM 3067 C CA . CYS A 1 383 ? -11.021 5.368 24.949 1.00 94.12 383 CYS A CA 1
ATOM 3068 C C . CYS A 1 383 ? -10.046 5.110 26.104 1.00 94.12 383 CYS A C 1
ATOM 3070 O O . CYS A 1 383 ? -9.251 5.983 26.443 1.00 94.12 383 CYS A O 1
ATOM 3072 N N . LEU A 1 384 ? -10.069 3.909 26.690 1.00 96.31 384 LEU A N 1
ATOM 3073 C CA . LEU A 1 384 ? -9.158 3.543 27.780 1.00 96.31 384 LEU A CA 1
ATOM 3074 C C . LEU A 1 384 ? -7.714 3.392 27.302 1.00 96.31 384 LEU A C 1
ATOM 3076 O O . LEU A 1 384 ? -6.792 3.802 28.005 1.00 96.31 384 LEU A O 1
ATOM 3080 N N . LYS A 1 385 ? -7.515 2.826 26.108 1.00 94.31 385 LYS A N 1
ATOM 3081 C CA . LYS A 1 385 ? -6.195 2.668 25.496 1.00 94.31 385 LYS A CA 1
ATOM 3082 C C . LYS A 1 385 ? -5.529 4.020 25.248 1.00 94.31 385 LYS A C 1
ATOM 3084 O O . LYS A 1 385 ? -4.399 4.211 25.673 1.00 94.31 385 LYS A O 1
ATOM 3089 N N . GLU A 1 386 ? -6.236 4.946 24.607 1.00 90.06 386 GLU A N 1
ATOM 3090 C CA . GLU A 1 386 ? -5.711 6.282 24.311 1.00 90.06 386 GLU A CA 1
ATOM 3091 C C . GLU A 1 386 ? -5.455 7.083 25.590 1.00 90.06 386 GLU A C 1
ATOM 3093 O O . GLU A 1 386 ? -4.419 7.731 25.710 1.00 90.06 386 GLU A O 1
ATOM 3098 N N . TRP A 1 387 ? -6.341 6.973 26.586 1.00 93.38 387 TRP A N 1
ATOM 3099 C CA . TRP A 1 387 ? -6.102 7.582 27.893 1.00 93.38 387 TRP A CA 1
ATOM 3100 C C . TRP A 1 387 ? -4.848 7.002 28.569 1.00 93.38 387 TRP A C 1
ATOM 3102 O O . TRP A 1 387 ? -4.030 7.754 29.092 1.00 93.38 387 TRP A O 1
ATOM 3112 N N . CYS A 1 388 ? -4.649 5.679 28.522 1.00 92.25 388 CYS A N 1
ATOM 3113 C CA . CYS A 1 388 ? -3.423 5.048 29.018 1.00 92.25 388 CYS A CA 1
ATOM 3114 C C . CYS A 1 388 ? -2.186 5.589 28.301 1.00 92.25 388 CYS A C 1
ATOM 3116 O O . CYS A 1 388 ? -1.252 5.994 28.970 1.00 92.25 388 CYS A O 1
ATOM 3118 N N . ASP A 1 389 ? -2.193 5.633 26.969 1.00 86.50 389 ASP A N 1
ATOM 3119 C CA . ASP A 1 389 ? -1.051 6.112 26.182 1.00 86.50 389 ASP A CA 1
ATOM 3120 C C . ASP A 1 389 ? -0.697 7.586 26.491 1.00 86.50 389 ASP A C 1
ATOM 3122 O O . ASP A 1 389 ? 0.445 8.000 26.291 1.00 86.50 389 ASP A O 1
ATOM 3126 N N . ALA A 1 390 ? -1.660 8.375 26.985 1.00 80.50 390 ALA A N 1
ATOM 3127 C CA . ALA A 1 390 ? -1.466 9.770 27.379 1.00 80.50 390 ALA A CA 1
ATOM 3128 C C . ALA A 1 390 ? -1.023 9.969 28.845 1.00 80.50 390 ALA A C 1
ATOM 3130 O O . ALA A 1 390 ? -0.302 10.929 29.122 1.00 80.50 390 ALA A O 1
ATOM 3131 N N . PHE A 1 391 ? -1.453 9.112 29.783 1.00 83.62 391 PHE A N 1
ATOM 3132 C CA . PHE A 1 391 ? -1.325 9.366 31.231 1.00 83.62 391 PHE A CA 1
ATOM 3133 C C . PHE A 1 391 ? -0.661 8.251 32.063 1.00 83.62 391 PHE A C 1
ATOM 3135 O O . PHE A 1 391 ? -0.389 8.487 33.242 1.00 83.62 391 PHE A O 1
ATOM 3142 N N . LEU A 1 392 ? -0.404 7.062 31.501 1.00 85.06 392 LEU A N 1
ATOM 3143 C CA . LEU A 1 392 ? 0.264 5.926 32.162 1.00 85.06 392 LEU A CA 1
ATOM 3144 C C . LEU A 1 392 ? 1.499 5.478 31.380 1.00 85.06 392 LEU A C 1
ATOM 3146 O O . LEU A 1 392 ? 2.572 5.380 32.015 1.00 85.06 392 LEU A O 1
#